Protein AF-0000000079405213 (afdb_homodimer)

Radius of gyration: 40.31 Å; Cα contacts (8 Å, |Δi|>4): 589; chains: 2; bounding box: 67×183×114 Å

Organism: Sphenodon punctatus (NCBI:txid8508)

Foldseek 3Di:
DLQDPDQVVNLVCLVCCVPCVVVDALVCCAPPNLVSLLVLLVDPDVSSNQSSLVSCLSSLLSYDQCSNQPVVLVSLVCQLQPPPDPVSVQSSLLSCLNSLLQHALVSNVVRQLVSLLSQLPDPRLSSVLSSLVSCQSNVLQDALCCLVPRVLVSLVVQCPPPDVSSNVSSVVSNVVSVVVNVVCVVPVVCRCVSNVNNRDGHDNSPPCPPCVVCVVVVVVVVVVVVVPPPPPPPPPDPPPPPPVDDDDDDDDDD/DLQDPDQVVNLVCLVCCVPCVVVDALVCCAPPNLVSLLVLLVDPDVSSNQSSLVSCLSSLLSYDQCSNQPVVLVSLVCQLQPPPDPVSVQSSLLSCLNSLLQHALVSNVVRQLVSLLSQLVDPRLSSVLSSLVSCQSNVLQDALCCLVPRVLVSLVVQCPPPDVSSNVSSVVSNVVSVVVNVVCVVPVVCRCVSNVNNNDGHDNSPPCPPCVVVVVVVVVVVVVVVVPPPPPPPPPPPPPPCPVPPDDDDDDDD

Structure (mmCIF, N/CA/C/O backbone):
data_AF-0000000079405213-model_v1
#
loop_
_entity.id
_entity.type
_entity.pdbx_description
1 polymer 'N-terminal kinase-like protein'
#
loop_
_atom_site.group_PDB
_atom_site.id
_atom_site.type_symbol
_atom_site.label_atom_id
_atom_site.label_alt_id
_atom_site.label_comp_id
_atom_site.label_asym_id
_atom_site.label_entity_id
_atom_site.label_seq_id
_atom_site.pdbx_PDB_ins_code
_atom_site.Cartn_x
_atom_site.Cartn_y
_atom_site.Cartn_z
_atom_site.occupancy
_atom_site.B_iso_or_equiv
_atom_site.auth_seq_id
_atom_site.auth_comp_id
_atom_site.auth_asym_id
_atom_site.auth_atom_id
_atom_site.pdbx_PDB_model_num
ATOM 1 N N . MET A 1 1 ? 2.9 46.25 14.711 1 73 1 MET A N 1
ATOM 2 C CA . MET A 1 1 ? 4.23 45.719 15 1 73 1 MET A CA 1
ATOM 3 C C . MET A 1 1 ? 4.613 44.656 13.992 1 73 1 MET A C 1
ATOM 5 O O . MET A 1 1 ? 5.723 44.656 13.453 1 73 1 MET A O 1
ATOM 9 N N . PHE A 1 2 ? 3.727 44 13.523 1 81.38 2 PHE A N 1
ATOM 10 C CA . PHE A 1 2 ? 4.047 42.906 12.602 1 81.38 2 PHE A CA 1
ATOM 11 C C . PHE A 1 2 ? 4.176 43.438 11.18 1 81.38 2 PHE A C 1
ATOM 13 O O . PHE A 1 2 ? 4.609 42.719 10.281 1 81.38 2 PHE A O 1
ATOM 20 N N . SER A 1 3 ? 3.9 44.75 11.047 1 81.06 3 SER A N 1
ATOM 21 C CA . SER A 1 3 ? 4.051 45.406 9.75 1 81.06 3 SER A CA 1
ATOM 22 C C . SER A 1 3 ? 5.492 45.875 9.523 1 81.06 3 SER A C 1
ATOM 24 O O . SER A 1 3 ? 5.828 46.375 8.453 1 81.06 3 SER A O 1
ATOM 26 N N . SER A 1 4 ? 6.23 45.688 10.578 1 83.56 4 SER A N 1
ATOM 27 C CA . SER A 1 4 ? 7.617 46.125 10.484 1 83.56 4 SER A CA 1
ATOM 28 C C . SER A 1 4 ? 8.344 45.406 9.352 1 83.56 4 SER A C 1
ATOM 30 O O . SER A 1 4 ? 8.156 44.219 9.141 1 83.56 4 SER A O 1
ATOM 32 N N . THR A 1 5 ? 9.164 46.094 8.656 1 83.5 5 THR A N 1
ATOM 33 C CA . THR A 1 5 ? 9.969 45.531 7.586 1 83.5 5 THR A CA 1
ATOM 34 C C . THR A 1 5 ? 11.344 45.125 8.102 1 83.5 5 THR A C 1
ATOM 36 O O . THR A 1 5 ? 12.141 44.531 7.367 1 83.5 5 THR A O 1
ATOM 39 N N . ASP A 1 6 ? 11.555 45.469 9.281 1 90.56 6 ASP A N 1
ATOM 40 C CA . ASP A 1 6 ? 12.797 45.031 9.922 1 90.56 6 ASP A CA 1
ATOM 41 C C . ASP A 1 6 ? 12.766 43.562 10.266 1 90.56 6 ASP A C 1
ATOM 43 O O . ASP A 1 6 ? 12.031 43.125 11.172 1 90.56 6 ASP A O 1
ATOM 47 N N . ARG A 1 7 ? 13.68 42.875 9.648 1 91.19 7 ARG A N 1
ATOM 48 C CA . ARG A 1 7 ? 13.68 41.406 9.773 1 91.19 7 ARG A CA 1
ATOM 49 C C . ARG A 1 7 ? 13.984 41 11.203 1 91.19 7 ARG A C 1
ATOM 51 O O . ARG A 1 7 ? 13.375 40.062 11.719 1 91.19 7 ARG A O 1
ATOM 58 N N . ALA A 1 8 ? 14.945 41.656 11.766 1 93.06 8 ALA A N 1
ATOM 59 C CA . ALA A 1 8 ? 15.305 41.281 13.133 1 93.06 8 ALA A CA 1
ATOM 60 C C . ALA A 1 8 ? 14.125 41.469 14.078 1 93.06 8 ALA A C 1
ATOM 62 O O . ALA A 1 8 ? 13.867 40.625 14.93 1 93.06 8 ALA A O 1
ATOM 63 N N . MET A 1 9 ? 13.461 42.469 13.914 1 91.25 9 MET A N 1
ATOM 64 C CA . MET A 1 9 ? 12.273 42.75 14.727 1 91.25 9 MET A CA 1
ATOM 65 C C . MET A 1 9 ? 11.172 41.75 14.438 1 91.25 9 MET A C 1
ATOM 67 O O . MET A 1 9 ? 10.523 41.25 15.359 1 91.25 9 MET A O 1
ATOM 71 N N . ARG A 1 10 ? 10.961 41.438 13.258 1 91.56 10 ARG A N 1
ATOM 72 C CA . ARG A 1 10 ? 9.93 40.469 12.875 1 91.56 10 ARG A CA 1
ATOM 73 C C . ARG A 1 10 ? 10.211 39.125 13.484 1 91.56 10 ARG A C 1
ATOM 75 O O . ARG A 1 10 ? 9.312 38.5 14.055 1 91.56 10 ARG A O 1
ATOM 82 N N . ILE A 1 11 ? 11.445 38.719 13.414 1 93 11 ILE A N 1
ATOM 83 C CA . ILE A 1 11 ? 11.82 37.406 13.969 1 93 11 ILE A CA 1
ATOM 84 C C . ILE A 1 11 ? 11.57 37.406 15.477 1 93 11 ILE A C 1
ATOM 86 O O . ILE A 1 11 ? 11.031 36.438 16.016 1 93 11 ILE A O 1
ATOM 90 N N . ARG A 1 12 ? 11.969 38.469 16.062 1 93.38 12 ARG A N 1
ATOM 91 C CA . ARG A 1 12 ? 11.789 38.562 17.516 1 93.38 12 ARG A CA 1
ATOM 92 C C . ARG A 1 12 ? 10.312 38.531 17.875 1 93.38 12 ARG A C 1
ATOM 94 O O . ARG A 1 12 ? 9.922 37.875 18.844 1 93.38 12 ARG A O 1
ATOM 101 N N . LEU A 1 13 ? 9.523 39.281 17.188 1 92.94 13 LEU A N 1
ATOM 102 C CA . LEU A 1 13 ? 8.086 39.281 17.422 1 92.94 13 LEU A CA 1
ATOM 103 C C . LEU A 1 13 ? 7.484 37.906 17.25 1 92.94 13 LEU A C 1
ATOM 105 O O . LEU A 1 13 ? 6.688 37.438 18.078 1 92.94 13 LEU A O 1
ATOM 109 N N . LEU A 1 14 ? 7.887 37.25 16.25 1 93.94 14 LEU A N 1
ATOM 110 C CA . LEU A 1 14 ? 7.402 35.906 15.969 1 93.94 14 LEU A CA 1
ATOM 111 C C . LEU A 1 14 ? 7.832 34.938 17.062 1 93.94 14 LEU A C 1
ATOM 113 O O . LEU A 1 14 ? 7.039 34.094 17.5 1 93.94 14 LEU A O 1
ATOM 117 N N . GLN A 1 15 ? 9.031 35.031 17.5 1 93.81 15 GLN A N 1
ATOM 118 C CA . GLN A 1 15 ? 9.562 34.156 18.547 1 93.81 15 GLN A CA 1
ATOM 119 C C . GLN A 1 15 ? 8.859 34.406 19.875 1 93.81 15 GLN A C 1
ATOM 121 O O . GLN A 1 15 ? 8.75 33.5 20.703 1 93.81 15 GLN A O 1
ATOM 126 N N . GLN A 1 16 ? 8.352 35.594 20.062 1 93.19 16 GLN A N 1
ATOM 127 C CA . GLN A 1 16 ? 7.727 35.969 21.328 1 93.19 16 GLN A CA 1
ATOM 128 C C . GLN A 1 16 ? 6.207 35.812 21.25 1 93.19 16 GLN A C 1
ATOM 130 O O . GLN A 1 16 ? 5.504 36.094 22.219 1 93.19 16 GLN A O 1
ATOM 135 N N . MET A 1 17 ? 5.797 35.375 20.219 1 93.44 17 MET A N 1
ATOM 136 C CA . MET A 1 17 ? 4.363 35.312 19.969 1 93.44 17 MET A CA 1
ATOM 137 C C . MET A 1 17 ? 3.652 34.5 21.047 1 93.44 17 MET A C 1
ATOM 139 O O . MET A 1 17 ? 2.539 34.844 21.453 1 93.44 17 MET A O 1
ATOM 143 N N . GLU A 1 18 ? 4.277 33.406 21.5 1 93.56 18 GLU A N 1
ATOM 144 C CA . GLU A 1 18 ? 3.666 32.531 22.484 1 93.56 18 GLU A CA 1
ATOM 145 C C . GLU A 1 18 ? 3.271 33.312 23.75 1 93.56 18 GLU A C 1
ATOM 147 O O . GLU A 1 18 ? 2.336 32.938 24.453 1 93.56 18 GLU A O 1
ATOM 152 N N . HIS A 1 19 ? 3.883 34.469 23.984 1 93.69 19 HIS A N 1
ATOM 153 C CA . HIS A 1 19 ? 3.689 35.219 25.219 1 93.69 19 HIS A CA 1
ATOM 154 C C . HIS A 1 19 ? 2.527 36.188 25.094 1 93.69 19 HIS A C 1
ATOM 156 O O . HIS A 1 19 ? 1.989 36.656 26.094 1 93.69 19 HIS A O 1
ATOM 162 N N . PHE A 1 20 ? 2.193 36.531 23.938 1 91.88 20 PHE A N 1
ATOM 163 C CA . PHE A 1 20 ? 1.179 37.594 23.875 1 91.88 20 PHE A CA 1
ATOM 164 C C . PHE A 1 20 ? -0.02 37.125 23.062 1 91.88 20 PHE A C 1
ATOM 166 O O . PHE A 1 20 ? -1.07 37.781 23.062 1 91.88 20 PHE A O 1
ATOM 173 N N . ILE A 1 21 ? 0.046 36.031 22.344 1 94 21 ILE A N 1
ATOM 174 C CA . ILE A 1 21 ? -1.006 35.562 21.438 1 94 21 ILE A CA 1
ATOM 175 C C . ILE A 1 21 ? -2.307 35.375 22.219 1 94 21 ILE A C 1
ATOM 177 O O . ILE A 1 21 ? -3.393 35.656 21.703 1 94 21 ILE A O 1
ATOM 181 N N . GLN A 1 22 ? -2.199 34.906 23.453 1 92.88 22 GLN A N 1
ATOM 182 C CA . GLN A 1 22 ? -3.375 34.594 24.266 1 92.88 22 GLN A CA 1
ATOM 183 C C . GLN A 1 22 ? -4.191 35.844 24.531 1 92.88 22 GLN A C 1
ATOM 185 O O . GLN A 1 22 ? -5.387 35.781 24.828 1 92.88 22 GLN A O 1
ATOM 190 N N . TYR A 1 23 ? -3.549 36.969 24.422 1 94.06 23 TYR A N 1
ATOM 191 C CA . TYR A 1 23 ? -4.219 38.219 24.734 1 94.06 23 TYR A CA 1
ATOM 192 C C . TYR A 1 23 ? -4.828 38.844 23.484 1 94.06 23 TYR A C 1
ATOM 194 O O . TYR A 1 23 ? -5.523 39.875 23.562 1 94.06 23 TYR A O 1
ATOM 202 N N . LEU A 1 24 ? -4.523 38.375 22.406 1 93.81 24 LEU A N 1
ATOM 203 C CA . LEU A 1 24 ? -5.047 38.875 21.141 1 93.81 24 LEU A CA 1
ATOM 204 C C . LEU A 1 24 ? -6.367 38.188 20.797 1 93.81 24 LEU A C 1
ATOM 206 O O . LEU A 1 24 ? -6.512 37 20.953 1 93.81 24 LEU A O 1
ATOM 210 N N . ASN A 1 25 ? -7.344 39.031 20.422 1 94.31 25 ASN A N 1
ATOM 211 C CA . ASN A 1 25 ? -8.617 38.469 20 1 94.31 25 ASN A CA 1
ATOM 212 C C . ASN A 1 25 ? -8.602 38.094 18.531 1 94.31 25 ASN A C 1
ATOM 214 O O . ASN A 1 25 ? -7.723 38.531 17.781 1 94.31 25 ASN A O 1
ATOM 218 N N . GLU A 1 26 ? -9.523 37.281 18.047 1 95.81 26 GLU A N 1
ATOM 219 C CA . GLU A 1 26 ? -9.57 36.688 16.703 1 95.81 26 GLU A CA 1
ATOM 220 C C . GLU A 1 26 ? -9.648 37.781 15.641 1 95.81 26 GLU A C 1
ATOM 222 O O . GLU A 1 26 ? -8.914 37.75 14.648 1 95.81 26 GLU A O 1
ATOM 227 N N . PRO A 1 27 ? -10.508 38.781 15.805 1 96.88 27 PRO A N 1
ATOM 228 C CA . PRO A 1 27 ? -10.562 39.812 14.766 1 96.88 27 PRO A CA 1
ATOM 229 C C . PRO A 1 27 ? -9.227 40.531 14.57 1 96.88 27 PRO A C 1
ATOM 231 O O . PRO A 1 27 ? -8.82 40.781 13.43 1 96.88 27 PRO A O 1
ATOM 234 N N . THR A 1 28 ? -8.625 40.844 15.641 1 96.12 28 THR A N 1
ATOM 235 C CA . THR A 1 28 ? -7.324 41.5 15.57 1 96.12 28 THR A CA 1
ATOM 236 C C . THR A 1 28 ? -6.312 40.594 14.859 1 96.12 28 THR A C 1
ATOM 238 O O . THR A 1 28 ? -5.578 41.062 13.984 1 96.12 28 THR A O 1
ATOM 241 N N . VAL A 1 29 ? -6.301 39.344 15.211 1 97.12 29 VAL A N 1
ATOM 242 C CA . VAL A 1 29 ? -5.371 38.375 14.625 1 97.12 29 VAL A CA 1
ATOM 243 C C . VAL A 1 29 ? -5.629 38.25 13.125 1 97.12 29 VAL A C 1
ATOM 245 O O . VAL A 1 29 ? -4.691 38.312 12.32 1 97.12 29 VAL A O 1
ATOM 248 N N . ASN A 1 30 ? -6.832 38.219 12.711 1 97.75 30 ASN A N 1
ATOM 249 C CA . ASN A 1 30 ? -7.199 37.938 11.328 1 97.75 30 ASN A CA 1
ATOM 250 C C . ASN A 1 30 ? -7.066 39.156 10.445 1 97.75 30 ASN A C 1
ATOM 252 O O . ASN A 1 30 ? -6.75 39.062 9.258 1 97.75 30 ASN A O 1
ATOM 256 N N . THR A 1 31 ? -7.211 40.344 10.984 1 96.5 31 THR A N 1
ATOM 257 C CA . THR A 1 31 ? -7.273 41.562 10.148 1 96.5 31 THR A CA 1
ATOM 258 C C . THR A 1 31 ? -5.992 42.375 10.281 1 96.5 31 THR A C 1
ATOM 260 O O . THR A 1 31 ? -5.586 43.062 9.336 1 96.5 31 THR A O 1
ATOM 263 N N . GLN A 1 32 ? -5.34 42.25 11.43 1 93.88 32 GLN A N 1
ATOM 264 C CA . GLN A 1 32 ? -4.246 43.188 11.68 1 93.88 32 GLN A CA 1
ATOM 265 C C . GLN A 1 32 ? -2.914 42.438 11.82 1 93.88 32 GLN A C 1
ATOM 267 O O . GLN A 1 32 ? -1.849 43.031 11.648 1 93.88 32 GLN A O 1
ATOM 272 N N . ILE A 1 33 ? -2.975 41.219 12.055 1 95.5 33 ILE A N 1
ATOM 273 C CA . ILE A 1 33 ? -1.737 40.5 12.336 1 95.5 33 ILE A CA 1
ATOM 274 C C . ILE A 1 33 ? -1.422 39.562 11.195 1 95.5 33 ILE A C 1
ATOM 276 O O . ILE A 1 33 ? -0.388 39.688 10.539 1 95.5 33 ILE A O 1
ATOM 280 N N . PHE A 1 34 ? -2.332 38.688 10.875 1 97.12 34 PHE A N 1
ATOM 281 C CA . PHE A 1 34 ? -2.123 37.594 9.922 1 97.12 34 PHE A CA 1
ATOM 282 C C . PHE A 1 34 ? -1.691 38.156 8.562 1 97.12 34 PHE A C 1
ATOM 284 O O . PHE A 1 34 ? -0.73 37.656 7.969 1 97.12 34 PHE A O 1
ATOM 291 N N . PRO A 1 35 ? -2.283 39.188 8.031 1 95.94 35 PRO A N 1
ATOM 292 C CA . PRO A 1 35 ? -1.905 39.688 6.707 1 95.94 35 PRO A CA 1
ATOM 293 C C . PRO A 1 35 ? -0.444 40.125 6.641 1 95.94 35 PRO A C 1
ATOM 295 O O . PRO A 1 35 ? 0.161 40.125 5.566 1 95.94 35 PRO A O 1
ATOM 298 N N . HIS A 1 36 ? 0.081 40.5 7.754 1 94.75 36 HIS A N 1
ATOM 299 C CA . HIS A 1 36 ? 1.479 40.906 7.793 1 94.75 36 HIS A CA 1
ATOM 300 C C . HIS A 1 36 ? 2.4 39.719 8.031 1 94.75 36 HIS A C 1
ATOM 302 O O . HIS A 1 36 ? 3.486 39.625 7.453 1 94.75 36 HIS A O 1
ATOM 308 N N . VAL A 1 37 ? 1.981 38.844 8.875 1 95.62 37 VAL A N 1
ATOM 309 C CA . VAL A 1 37 ? 2.789 37.688 9.227 1 95.62 37 VAL A CA 1
ATOM 310 C C . VAL A 1 37 ? 3.008 36.812 7.984 1 95.62 37 VAL A C 1
ATOM 312 O O . VAL A 1 37 ? 4.102 36.281 7.773 1 95.62 37 VAL A O 1
ATOM 315 N N . VAL A 1 38 ? 2.037 36.688 7.09 1 95.75 38 VAL A N 1
ATOM 316 C CA . VAL A 1 38 ? 2.082 35.781 5.965 1 95.75 38 VAL A CA 1
ATOM 317 C C . VAL A 1 38 ? 3.131 36.219 4.957 1 95.75 38 VAL A C 1
ATOM 319 O O . VAL A 1 38 ? 3.637 35.438 4.168 1 95.75 38 VAL A O 1
ATOM 322 N N . HIS A 1 39 ? 3.494 37.438 5.016 1 94.75 39 HIS A N 1
ATOM 323 C CA . HIS A 1 39 ? 4.562 37.906 4.145 1 94.75 39 HIS A CA 1
ATOM 324 C C . HIS A 1 39 ? 5.879 37.219 4.453 1 94.75 39 HIS A C 1
ATOM 326 O O . HIS A 1 39 ? 6.754 37.094 3.59 1 94.75 39 HIS A O 1
ATOM 332 N N . GLY A 1 40 ? 5.961 36.812 5.691 1 96.31 40 GLY A N 1
ATOM 333 C CA . GLY A 1 40 ? 7.16 36.094 6.094 1 96.31 40 GLY A CA 1
ATOM 334 C C . GLY A 1 40 ? 7.387 34.812 5.312 1 96.31 40 GLY A C 1
ATOM 335 O O . GLY A 1 40 ? 8.523 34.344 5.176 1 96.31 40 GLY A O 1
ATOM 336 N 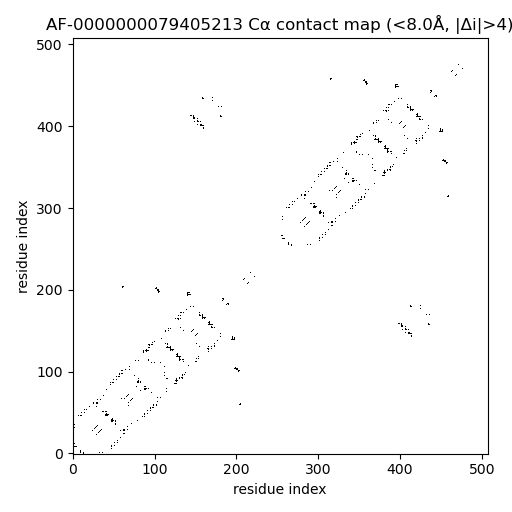N . PHE A 1 41 ? 6.375 34.219 4.723 1 97.69 41 PHE A N 1
ATOM 337 C CA . PHE A 1 41 ? 6.496 32.969 3.943 1 97.69 41 PHE A CA 1
ATOM 338 C C . PHE A 1 41 ? 7.312 33.219 2.678 1 97.69 41 PHE A C 1
ATOM 340 O O . PHE A 1 41 ? 7.941 32.312 2.152 1 97.69 41 PHE A O 1
ATOM 347 N N . LEU A 1 42 ? 7.293 34.438 2.219 1 95.75 42 LEU A N 1
ATOM 348 C CA . LEU A 1 42 ? 7.891 34.75 0.929 1 95.75 42 LEU A CA 1
ATOM 349 C C . LEU A 1 42 ? 9.227 35.469 1.113 1 95.75 42 LEU A C 1
ATOM 351 O O . LEU A 1 42 ? 9.867 35.844 0.135 1 95.75 42 LEU A O 1
ATOM 355 N N . ASP A 1 43 ? 9.633 35.625 2.336 1 95.88 43 ASP A N 1
ATOM 356 C CA . ASP A 1 43 ? 10.891 36.344 2.586 1 95.88 43 ASP A CA 1
ATOM 357 C C . ASP A 1 43 ? 12.07 35.562 2 1 95.88 43 ASP A C 1
ATOM 359 O O . ASP A 1 43 ? 12.078 34.344 2 1 95.88 43 ASP A O 1
ATOM 363 N N . THR A 1 44 ? 13.039 36.281 1.576 1 96.31 44 THR A N 1
ATOM 364 C CA . THR A 1 44 ? 14.234 35.656 1.016 1 96.31 44 THR A CA 1
ATOM 365 C C . THR A 1 44 ? 15.086 35.031 2.117 1 96.31 44 THR A C 1
ATOM 367 O O . THR A 1 44 ? 15.93 34.156 1.849 1 96.31 44 THR A O 1
ATOM 370 N N . ASN A 1 45 ? 14.883 35.469 3.303 1 95.94 45 ASN A N 1
ATOM 371 C CA . ASN A 1 45 ? 15.617 34.938 4.449 1 95.94 45 ASN A CA 1
ATOM 372 C C . ASN A 1 45 ? 14.969 33.688 4.984 1 95.94 45 ASN A C 1
ATOM 374 O O . ASN A 1 45 ? 13.836 33.688 5.473 1 95.94 45 ASN A O 1
ATOM 378 N N . PRO A 1 46 ? 15.68 32.562 5.008 1 97.38 46 PRO A N 1
ATOM 379 C CA . PRO A 1 46 ? 15.102 31.312 5.461 1 97.38 46 PRO A CA 1
ATOM 380 C C . PRO A 1 46 ? 14.695 31.344 6.934 1 97.38 46 PRO A C 1
ATOM 382 O O . PRO A 1 46 ? 13.734 30.672 7.328 1 97.38 46 PRO A O 1
ATOM 385 N N . ALA A 1 47 ? 15.375 32.094 7.676 1 96.5 47 ALA A N 1
ATOM 386 C CA . ALA A 1 47 ? 15.047 32.188 9.094 1 96.5 47 ALA A CA 1
ATOM 387 C C . ALA A 1 47 ? 13.656 32.781 9.305 1 96.5 47 ALA A C 1
ATOM 389 O O . ALA A 1 47 ? 12.922 32.344 10.203 1 96.5 47 ALA A O 1
ATOM 390 N N . ILE A 1 48 ? 13.375 33.75 8.562 1 96.25 48 ILE A N 1
ATOM 391 C CA . ILE A 1 48 ? 12.062 34.375 8.648 1 96.25 48 ILE A CA 1
ATOM 392 C C . ILE A 1 48 ? 10.992 33.375 8.195 1 96.25 48 ILE A C 1
ATOM 394 O O . ILE A 1 48 ? 9.945 33.25 8.836 1 96.25 48 ILE A O 1
ATOM 398 N N . ARG A 1 49 ? 11.227 32.688 7.09 1 97.62 49 ARG A N 1
ATOM 399 C CA . ARG A 1 49 ? 10.273 31.688 6.598 1 97.62 49 ARG A CA 1
ATOM 400 C C . ARG A 1 49 ? 10.039 30.594 7.637 1 97.62 49 ARG A C 1
ATOM 402 O O . ARG A 1 49 ? 8.898 30.234 7.914 1 97.62 49 ARG A O 1
ATOM 409 N N . GLU A 1 50 ? 11.094 30.109 8.25 1 97.44 50 GLU A N 1
ATOM 410 C CA . GLU A 1 50 ? 11 29.062 9.258 1 97.44 50 GLU A CA 1
ATOM 411 C C . GLU A 1 50 ? 10.195 29.531 10.469 1 97.44 50 GLU A C 1
ATOM 413 O O . GLU A 1 50 ? 9.305 28.812 10.938 1 97.44 50 GLU A O 1
ATOM 418 N N . GLN A 1 51 ? 10.555 30.75 10.93 1 96.62 51 GLN A N 1
ATOM 419 C CA . GLN A 1 51 ? 9.859 31.281 12.102 1 96.62 51 GLN A CA 1
ATOM 420 C C . GLN A 1 51 ? 8.391 31.547 11.797 1 96.62 51 GLN A C 1
ATOM 422 O O . GLN A 1 51 ? 7.531 31.375 12.664 1 96.62 51 GLN A O 1
ATOM 427 N N . THR A 1 52 ? 8.102 31.969 10.594 1 97.81 52 THR A N 1
ATOM 428 C CA . THR A 1 52 ? 6.723 32.188 10.172 1 97.81 52 THR A CA 1
ATOM 429 C C . THR A 1 52 ? 5.922 30.891 10.219 1 97.81 52 THR A C 1
ATOM 431 O O . THR A 1 52 ? 4.805 30.859 10.734 1 97.81 52 THR A O 1
ATOM 434 N N . VAL A 1 53 ? 6.52 29.812 9.812 1 98.5 53 VAL A N 1
ATOM 435 C CA . VAL A 1 53 ? 5.875 28.5 9.852 1 98.5 53 VAL A CA 1
ATOM 436 C C . VAL A 1 53 ? 5.582 28.109 11.297 1 98.5 53 VAL A C 1
ATOM 438 O O . VAL A 1 53 ? 4.461 27.719 11.633 1 98.5 53 VAL A O 1
ATOM 441 N N . LYS A 1 54 ? 6.508 28.219 12.094 1 97.56 54 LYS A N 1
ATOM 442 C CA . LYS A 1 54 ? 6.383 27.812 13.492 1 97.56 54 LYS A CA 1
ATOM 443 C C . LYS A 1 54 ? 5.293 28.609 14.203 1 97.56 54 LYS A C 1
ATOM 445 O O . LYS A 1 54 ? 4.59 28.078 15.062 1 97.56 54 LYS A O 1
ATOM 450 N N . SER A 1 55 ? 5.199 29.859 13.852 1 97.31 55 SER A N 1
ATOM 451 C CA . SER A 1 55 ? 4.23 30.734 14.508 1 97.31 55 SER A CA 1
ATOM 452 C C . SER A 1 55 ? 2.801 30.312 14.188 1 97.31 55 SER A C 1
ATOM 454 O O . SER A 1 55 ? 1.866 30.672 14.898 1 97.31 55 SER A O 1
ATOM 456 N N . MET A 1 56 ? 2.645 29.578 13.141 1 97.88 56 MET A N 1
ATOM 457 C CA . MET A 1 56 ? 1.307 29.156 12.734 1 97.88 56 MET A CA 1
ATOM 458 C C . MET A 1 56 ? 0.713 28.188 13.766 1 97.88 56 MET A C 1
ATOM 460 O O . MET A 1 56 ? -0.508 28.094 13.891 1 97.88 56 MET A O 1
ATOM 464 N N . LEU A 1 57 ? 1.594 27.469 14.453 1 97.5 57 LEU A N 1
ATOM 465 C CA . LEU A 1 57 ? 1.112 26.578 15.508 1 97.5 57 LEU A CA 1
ATOM 466 C C . LEU A 1 57 ? 0.313 27.359 16.547 1 97.5 57 LEU A C 1
ATOM 468 O O . LEU A 1 57 ? -0.657 26.828 17.109 1 97.5 57 LEU A O 1
ATOM 472 N N . LEU A 1 58 ? 0.664 28.578 16.766 1 96.38 58 LEU A N 1
ATOM 473 C CA . LEU A 1 58 ? 0.028 29.422 17.766 1 96.38 58 LEU A CA 1
ATOM 474 C C . LEU A 1 58 ? -1.132 30.203 17.156 1 96.38 58 LEU A C 1
ATOM 476 O O . LEU A 1 58 ? -2.117 30.5 17.844 1 96.38 58 LEU A O 1
ATOM 480 N N . LEU A 1 59 ? -1.066 30.547 15.906 1 97.25 59 LEU A N 1
ATOM 481 C CA . LEU A 1 59 ? -2.045 31.406 15.266 1 97.25 59 LEU A CA 1
ATOM 482 C C . LEU A 1 59 ? -3.238 30.609 14.758 1 97.25 59 LEU A C 1
ATOM 484 O O . LEU A 1 59 ? -4.359 31.109 14.711 1 97.25 59 LEU A O 1
ATOM 488 N N . ALA A 1 60 ? -3.043 29.359 14.453 1 97.69 60 ALA A N 1
ATOM 489 C CA . ALA A 1 60 ? -4.02 28.547 13.75 1 97.69 60 ALA A CA 1
ATOM 490 C C . ALA A 1 60 ? -5.355 28.516 14.484 1 97.69 60 ALA A C 1
ATOM 492 O O . ALA A 1 60 ? -6.406 28.75 13.891 1 97.69 60 ALA A O 1
ATOM 493 N N . PRO A 1 61 ? -5.328 28.359 15.797 1 96.5 61 PRO A N 1
ATOM 494 C CA . PRO A 1 61 ? -6.602 28.281 16.516 1 96.5 61 PRO A CA 1
ATOM 495 C C . PRO A 1 61 ? -7.406 29.578 16.438 1 96.5 61 PRO A C 1
ATOM 497 O O . PRO A 1 61 ? -8.602 29.578 16.734 1 96.5 61 PRO A O 1
ATOM 500 N N . LYS A 1 62 ? -6.777 30.688 16.078 1 96.81 62 LYS A N 1
ATOM 501 C CA . LYS A 1 62 ? -7.441 31.984 16.094 1 96.81 62 LYS A CA 1
ATOM 502 C C . LYS A 1 62 ? -7.77 32.469 14.68 1 96.81 62 LYS A C 1
ATOM 504 O O . LYS A 1 62 ? -8.391 33.5 14.5 1 96.81 62 LYS A O 1
ATOM 509 N N . LEU A 1 63 ? -7.395 31.766 13.68 1 97.81 63 LEU A N 1
ATOM 510 C CA . LEU A 1 63 ? -7.609 32.156 12.289 1 97.81 63 LEU A CA 1
ATOM 511 C C . LEU A 1 63 ? -9.023 31.828 11.836 1 97.81 63 LEU A C 1
ATOM 513 O O . LEU A 1 63 ? -9.594 30.812 12.258 1 97.81 63 LEU A O 1
ATOM 517 N N . ASN A 1 64 ? -9.555 32.688 11.07 1 97.25 64 ASN A N 1
ATOM 518 C CA . ASN A 1 64 ? -10.867 32.438 10.508 1 97.25 64 ASN A CA 1
ATOM 519 C C . ASN A 1 64 ? -10.789 31.438 9.344 1 97.25 64 ASN A C 1
ATOM 521 O O . ASN A 1 64 ? -9.703 31.031 8.945 1 97.25 64 ASN A O 1
ATOM 525 N N . GLU A 1 65 ? -11.898 31.094 8.82 1 97 65 GLU A N 1
ATOM 526 C CA . GLU A 1 65 ? -12.031 30.062 7.789 1 97 65 GLU A CA 1
ATOM 527 C C . GLU A 1 65 ? -11.18 30.406 6.562 1 97 65 GLU A C 1
ATOM 529 O O . GLU A 1 65 ? -10.43 29.562 6.066 1 97 65 GLU A O 1
ATOM 534 N N . ASN A 1 66 ? -11.281 31.547 6.125 1 97.81 66 ASN A N 1
ATOM 535 C CA . ASN A 1 66 ? -10.562 31.953 4.918 1 97.81 66 ASN A CA 1
ATOM 536 C C . ASN A 1 66 ? -9.055 31.953 5.141 1 97.81 66 ASN A C 1
ATOM 538 O O . ASN A 1 66 ? -8.305 31.422 4.332 1 97.81 66 ASN A O 1
ATOM 542 N N . ASN A 1 67 ? -8.648 32.594 6.207 1 98.5 67 ASN A N 1
ATOM 543 C CA . ASN A 1 67 ? -7.219 32.688 6.492 1 98.5 67 ASN A CA 1
ATOM 544 C C . ASN A 1 67 ? -6.594 31.328 6.734 1 98.5 67 ASN A C 1
ATOM 546 O O . ASN A 1 67 ? -5.492 31.047 6.254 1 98.5 67 ASN A O 1
ATOM 550 N N . LEU A 1 68 ? -7.312 30.469 7.438 1 98.5 68 LEU A N 1
ATOM 551 C CA . LEU A 1 68 ? -6.785 29.156 7.812 1 98.5 68 LEU A CA 1
ATOM 552 C C . LEU A 1 68 ? -6.887 28.188 6.648 1 98.5 68 LEU A C 1
ATOM 554 O O . LEU A 1 68 ? -5.891 27.562 6.262 1 98.5 68 LEU A O 1
ATOM 558 N N . ASN A 1 69 ? -8.008 28.125 6.012 1 98.38 69 ASN A N 1
ATOM 559 C CA . ASN A 1 69 ? -8.297 27.031 5.094 1 98.38 69 ASN A CA 1
ATOM 560 C C . ASN A 1 69 ? -7.969 27.406 3.65 1 98.38 69 ASN A C 1
ATOM 562 O O . ASN A 1 69 ? -7.949 26.547 2.771 1 98.38 69 ASN A O 1
ATOM 566 N N . VAL A 1 70 ? -7.699 28.641 3.402 1 98.25 70 VAL A N 1
ATOM 567 C CA . VAL A 1 70 ? -7.418 29.047 2.029 1 98.25 70 VAL A CA 1
ATOM 568 C C . VAL A 1 70 ? -6.039 29.703 1.957 1 98.25 70 VAL A C 1
ATOM 570 O O . VAL A 1 70 ? -5.098 29.125 1.408 1 98.25 70 VAL A O 1
ATOM 573 N N . GLU A 1 71 ? -5.91 30.781 2.602 1 98.31 71 GLU A N 1
ATOM 574 C CA . GLU A 1 71 ? -4.691 31.578 2.471 1 98.31 71 GLU A CA 1
ATOM 575 C C . GLU A 1 71 ? -3.48 30.812 3.012 1 98.31 71 GLU A C 1
ATOM 577 O O . GLU A 1 71 ? -2.465 30.688 2.328 1 98.31 71 GLU A O 1
ATOM 582 N N . LEU A 1 72 ? -3.604 30.375 4.219 1 98.69 72 LEU A N 1
ATOM 583 C CA . LEU A 1 72 ? -2.498 29.641 4.832 1 98.69 72 LEU A CA 1
ATOM 584 C C . LEU A 1 72 ? -2.148 28.406 4.02 1 98.69 72 LEU A C 1
ATOM 586 O O . LEU A 1 72 ? -0.97 28.094 3.818 1 98.69 72 LEU A O 1
ATOM 590 N N . MET A 1 73 ? -3.131 27.672 3.535 1 98.62 73 MET A N 1
ATOM 591 C CA . MET A 1 73 ? -2.908 26.438 2.775 1 98.62 73 MET A CA 1
ATOM 592 C C . MET A 1 73 ? -2.139 26.734 1.49 1 98.62 73 MET A C 1
ATOM 594 O O . MET A 1 73 ? -1.302 25.922 1.071 1 98.62 73 MET A O 1
ATOM 598 N N . LYS A 1 74 ? -2.361 27.844 0.927 1 98.38 74 LYS A N 1
ATOM 599 C CA . LYS A 1 74 ? -1.621 28.234 -0.268 1 98.38 74 LYS A CA 1
ATOM 600 C C . LYS A 1 74 ? -0.135 28.406 0.036 1 98.38 74 LYS A C 1
ATOM 602 O O . LYS A 1 74 ? 0.715 27.922 -0.714 1 98.38 74 LYS A O 1
ATOM 607 N N . HIS A 1 75 ? 0.13 29.094 1.069 1 98.44 75 HIS A N 1
ATOM 608 C CA . HIS A 1 75 ? 1.518 29.328 1.461 1 98.44 75 HIS A CA 1
ATOM 609 C C . HIS A 1 75 ? 2.197 28.016 1.843 1 98.44 75 HIS A C 1
ATOM 611 O O . HIS A 1 75 ? 3.346 27.766 1.465 1 98.44 75 HIS A O 1
ATOM 617 N N . PHE A 1 76 ? 1.488 27.172 2.584 1 98.69 76 PHE A N 1
ATOM 618 C CA . PHE A 1 76 ? 2.039 25.875 2.982 1 98.69 76 PHE A CA 1
ATOM 619 C C . PHE A 1 76 ? 2.34 25.016 1.762 1 98.69 76 PHE A C 1
ATOM 621 O O . PHE A 1 76 ? 3.383 24.359 1.7 1 98.69 76 PHE A O 1
ATOM 628 N N . ALA A 1 77 ? 1.433 25 0.838 1 98.56 77 ALA A N 1
ATOM 629 C CA . ALA A 1 77 ? 1.65 24.234 -0.386 1 98.56 77 ALA A CA 1
ATOM 630 C C . ALA A 1 77 ? 2.916 24.703 -1.104 1 98.56 77 ALA A C 1
ATOM 632 O O . ALA A 1 77 ? 3.723 23.875 -1.542 1 98.56 77 ALA A O 1
ATOM 633 N N . ARG A 1 78 ? 3.066 25.938 -1.174 1 98.12 78 ARG A N 1
ATOM 634 C CA . ARG A 1 78 ? 4.242 26.516 -1.833 1 98.12 78 ARG A CA 1
ATOM 635 C C . ARG A 1 78 ? 5.52 26.141 -1.088 1 98.12 78 ARG A C 1
ATOM 637 O O . ARG A 1 78 ? 6.492 25.688 -1.699 1 98.12 78 ARG A O 1
ATOM 644 N N . LEU A 1 79 ? 5.57 26.328 0.189 1 98.5 79 LEU A N 1
ATOM 645 C CA . LEU A 1 79 ? 6.762 26.062 0.993 1 98.5 79 LEU A CA 1
ATOM 646 C C . LEU A 1 79 ? 7.133 24.594 0.933 1 98.5 79 LEU A C 1
ATOM 648 O O . LEU A 1 79 ? 8.297 24.25 0.733 1 98.5 79 LEU A O 1
ATOM 652 N N . GLN A 1 80 ? 6.156 23.766 1.104 1 98.31 80 GLN A N 1
ATOM 653 C CA . GLN A 1 80 ? 6.414 22.328 1.134 1 98.31 80 GLN A CA 1
ATOM 654 C C . GLN A 1 80 ? 6.938 21.844 -0.211 1 98.31 80 GLN A C 1
ATOM 656 O O . GLN A 1 80 ? 7.797 20.953 -0.26 1 98.31 80 GLN A O 1
ATOM 661 N N . ALA A 1 81 ? 6.504 22.375 -1.268 1 96.88 81 ALA A N 1
ATOM 662 C CA . ALA A 1 81 ? 6.816 21.891 -2.607 1 96.88 81 ALA A CA 1
ATOM 663 C C . ALA A 1 81 ? 8.086 22.547 -3.148 1 96.88 81 ALA A C 1
ATOM 665 O O . ALA A 1 81 ? 8.883 21.906 -3.836 1 96.88 81 ALA A O 1
ATOM 666 N N . LYS A 1 82 ? 8.266 23.859 -2.768 1 96.44 82 LYS A N 1
ATOM 667 C CA . LYS A 1 82 ? 9.203 24.625 -3.598 1 96.44 82 LYS A CA 1
ATOM 668 C C . LYS A 1 82 ? 10.32 25.219 -2.754 1 96.44 82 LYS A C 1
ATOM 670 O O . LYS A 1 82 ? 11.32 25.719 -3.293 1 96.44 82 LYS A O 1
ATOM 675 N N . ASP A 1 83 ? 10.141 25.219 -1.479 1 98.5 83 ASP A N 1
ATOM 676 C CA . ASP A 1 83 ? 11.188 25.859 -0.691 1 98.5 83 ASP A CA 1
ATOM 677 C C . ASP A 1 83 ? 12.531 25.172 -0.897 1 98.5 83 ASP A C 1
ATOM 679 O O . ASP A 1 83 ? 12.609 23.938 -0.949 1 98.5 83 ASP A O 1
ATOM 683 N N . ASP A 1 84 ? 13.547 25.922 -0.941 1 97.88 84 ASP A N 1
ATOM 684 C CA . ASP A 1 84 ? 14.867 25.375 -1.251 1 97.88 84 ASP A CA 1
ATOM 685 C C . ASP A 1 84 ? 15.5 24.734 -0.015 1 97.88 84 ASP A C 1
ATOM 687 O O . ASP A 1 84 ? 16.484 24 -0.125 1 97.88 84 ASP A O 1
ATOM 691 N N . GLN A 1 85 ? 14.977 25.078 1.149 1 98.38 85 GLN A N 1
ATOM 692 C CA . GLN A 1 85 ? 15.523 24.547 2.393 1 98.38 85 GLN A CA 1
ATOM 693 C C . GLN A 1 85 ? 14.734 23.328 2.855 1 98.38 85 GLN A C 1
ATOM 695 O O . GLN A 1 85 ? 13.539 23.422 3.135 1 98.38 85 GLN A O 1
ATOM 700 N N . GLY A 1 86 ? 15.398 22.172 3.016 1 98.44 86 GLY A N 1
ATOM 701 C CA . GLY A 1 86 ? 14.797 20.938 3.506 1 98.44 86 GLY A CA 1
ATOM 702 C C . GLY A 1 86 ? 14.117 21.109 4.852 1 98.44 86 GLY A C 1
ATOM 703 O O . GLY A 1 86 ? 12.953 20.734 5.016 1 98.44 86 GLY A O 1
ATOM 704 N N . PRO A 1 87 ? 14.758 21.688 5.762 1 98.56 87 PRO A N 1
ATOM 705 C CA . PRO A 1 87 ? 14.188 21.875 7.098 1 98.56 87 PRO A CA 1
ATOM 706 C C . PRO A 1 87 ? 12.891 22.688 7.078 1 98.56 87 PRO A C 1
ATOM 708 O O . PRO A 1 87 ? 11.969 22.406 7.852 1 98.56 87 PRO A O 1
ATOM 711 N N . ILE A 1 88 ? 12.797 23.641 6.254 1 98.75 88 ILE A N 1
ATOM 712 C CA . ILE A 1 88 ? 11.57 24.438 6.168 1 98.75 88 ILE A CA 1
ATOM 713 C C . ILE A 1 88 ? 10.445 23.578 5.586 1 98.75 88 ILE A C 1
ATOM 715 O O . ILE A 1 88 ? 9.312 23.625 6.066 1 98.75 88 ILE A O 1
ATOM 719 N N . ARG A 1 89 ? 10.75 22.797 4.527 1 98.81 89 ARG A N 1
ATOM 720 C CA . ARG A 1 89 ? 9.766 21.859 3.99 1 98.81 89 ARG A CA 1
ATOM 721 C C . ARG A 1 89 ? 9.305 20.875 5.062 1 98.81 89 ARG A C 1
ATOM 723 O O . ARG A 1 89 ? 8.109 20.609 5.199 1 98.81 89 ARG A O 1
ATOM 730 N N . CYS A 1 90 ? 10.234 20.422 5.871 1 98.81 90 CYS A N 1
ATOM 731 C CA . CYS A 1 90 ? 9.945 19.5 6.965 1 98.81 90 CYS A CA 1
ATOM 732 C C . CYS A 1 90 ? 9.047 20.156 8.008 1 98.81 90 CYS A C 1
ATOM 734 O O . CYS A 1 90 ? 8.023 19.594 8.391 1 98.81 90 CYS A O 1
ATOM 736 N N . ASN A 1 91 ? 9.445 21.312 8.375 1 98.69 91 ASN A N 1
ATOM 737 C CA . ASN A 1 91 ? 8.688 22.016 9.414 1 98.69 91 ASN A CA 1
ATOM 738 C C . ASN A 1 91 ? 7.281 22.359 8.938 1 98.69 91 ASN A C 1
ATOM 740 O O . ASN A 1 91 ? 6.336 22.375 9.727 1 98.69 91 ASN A O 1
ATOM 744 N N . THR A 1 92 ? 7.184 22.734 7.691 1 98.88 92 THR A N 1
ATOM 745 C CA . THR A 1 92 ? 5.875 23 7.105 1 98.88 92 THR A CA 1
ATOM 746 C C . THR A 1 92 ? 4.98 21.766 7.168 1 98.88 92 THR A C 1
ATOM 748 O O . THR A 1 92 ? 3.812 21.859 7.551 1 98.88 92 THR A O 1
ATOM 751 N N . THR A 1 93 ? 5.539 20.625 6.871 1 98.88 93 THR A N 1
ATOM 752 C CA . THR A 1 93 ? 4.816 19.359 6.91 1 98.88 93 THR A CA 1
ATOM 753 C C . THR A 1 93 ? 4.375 19.031 8.336 1 98.88 93 THR A C 1
ATOM 755 O O . THR A 1 93 ? 3.219 18.688 8.57 1 98.88 93 THR A O 1
ATOM 758 N N . VAL A 1 94 ? 5.297 19.172 9.234 1 98.81 94 VAL A N 1
ATOM 759 C CA . VAL A 1 94 ? 5.012 18.906 10.641 1 98.81 94 VAL A CA 1
ATOM 760 C C . VAL A 1 94 ? 3.9 19.828 11.125 1 98.81 94 VAL A C 1
ATOM 762 O O . VAL A 1 94 ? 2.953 19.391 11.781 1 98.81 94 VAL A O 1
ATOM 765 N N . CYS A 1 95 ? 4.035 21.094 10.789 1 98.81 95 CYS A N 1
ATOM 766 C CA . CYS A 1 95 ? 3.051 22.094 11.203 1 98.81 95 CYS A CA 1
ATOM 767 C C . CYS A 1 95 ? 1.67 21.75 10.656 1 98.81 95 CYS A C 1
ATOM 769 O O . CYS A 1 95 ? 0.669 21.859 11.367 1 98.81 95 CYS A O 1
ATOM 771 N N . LEU A 1 96 ? 1.626 21.344 9.453 1 98.81 96 LEU A N 1
ATOM 772 C CA . LEU A 1 96 ? 0.359 20.953 8.844 1 98.81 96 LEU A CA 1
ATOM 773 C C . LEU A 1 96 ? -0.316 19.844 9.648 1 98.81 96 LEU A C 1
ATOM 775 O O . LEU A 1 96 ? -1.52 19.922 9.906 1 98.81 96 LEU A O 1
ATOM 779 N N . GLY A 1 97 ? 0.435 18.875 10.016 1 98.69 97 GLY A N 1
ATOM 780 C CA . GLY A 1 97 ? -0.107 17.797 10.844 1 98.69 97 GLY A CA 1
ATOM 781 C C . GLY A 1 97 ? -0.664 18.297 12.164 1 98.69 97 GLY A C 1
ATOM 782 O O . GLY A 1 97 ? -1.711 17.828 12.617 1 98.69 97 GLY A O 1
ATOM 783 N N . LYS A 1 98 ? -0.017 19.234 12.742 1 98.5 98 LYS A N 1
ATOM 784 C CA . LYS A 1 98 ? -0.384 19.734 14.062 1 98.5 98 LYS A CA 1
ATOM 785 C C . LYS A 1 98 ? -1.638 20.594 13.992 1 9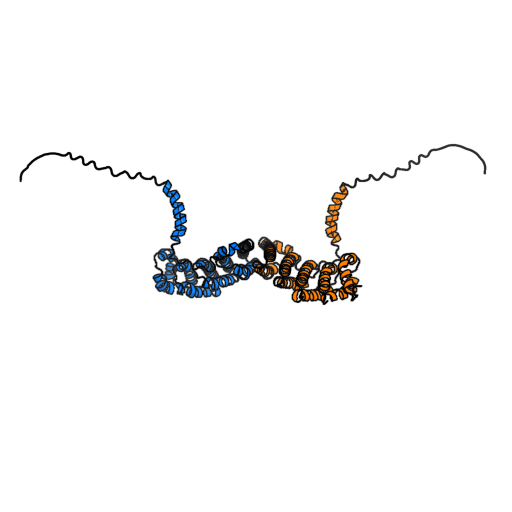8.5 98 LYS A C 1
ATOM 787 O O . LYS A 1 98 ? -2.434 20.625 14.938 1 98.5 98 LYS A O 1
ATOM 792 N N . ILE A 1 99 ? -1.826 21.25 12.961 1 98.25 99 ILE A N 1
ATOM 793 C CA . ILE A 1 99 ? -2.957 22.172 12.898 1 98.25 99 ILE A CA 1
ATOM 794 C C . ILE A 1 99 ? -4.148 21.484 12.234 1 98.25 99 ILE A C 1
ATOM 796 O O . ILE A 1 99 ? -5.191 22.109 12.031 1 98.25 99 ILE A O 1
ATOM 800 N N . GLY A 1 100 ? -4.016 20.219 11.875 1 98 100 GLY A N 1
ATOM 801 C CA . GLY A 1 100 ? -5.059 19.406 11.258 1 98 100 GLY A CA 1
ATOM 802 C C . GLY A 1 100 ? -6.41 19.562 11.93 1 98 100 GLY A C 1
ATOM 803 O O . GLY A 1 100 ? -7.418 19.797 11.258 1 98 100 GLY A O 1
ATOM 804 N N . PRO A 1 101 ? -6.441 19.484 13.203 1 97.56 101 PRO A N 1
ATOM 805 C CA . PRO A 1 101 ? -7.719 19.547 13.922 1 97.56 101 PRO A CA 1
ATOM 806 C C . PRO A 1 101 ? -8.461 20.859 13.711 1 97.56 101 PRO A C 1
ATOM 808 O O . PRO A 1 101 ? -9.68 20.922 13.859 1 97.56 101 PRO A O 1
ATOM 811 N N . TYR A 1 102 ? -7.773 21.953 13.336 1 97.62 102 TYR A N 1
ATOM 812 C CA . TYR A 1 102 ? -8.414 23.25 13.18 1 97.62 102 TYR A CA 1
ATOM 813 C C . TYR A 1 102 ? -8.945 23.422 11.758 1 97.62 102 TYR A C 1
ATOM 815 O O . TYR A 1 102 ? -9.734 24.328 11.492 1 97.62 102 TYR A O 1
ATOM 823 N N . LEU A 1 103 ? -8.492 22.609 10.828 1 98.06 103 LEU A N 1
ATOM 824 C CA . LEU A 1 103 ? -8.961 22.672 9.445 1 98.06 103 LEU A CA 1
ATOM 825 C C . LEU A 1 103 ? -10.383 22.141 9.328 1 98.06 103 LEU A C 1
ATOM 827 O O . LEU A 1 103 ? -10.789 21.266 10.102 1 98.06 103 LEU A O 1
ATOM 831 N N . ASN A 1 104 ? -11.109 22.719 8.508 1 97.12 104 ASN A N 1
ATOM 832 C CA . ASN A 1 104 ? -12.438 22.156 8.281 1 97.12 104 ASN A CA 1
ATOM 833 C C . ASN A 1 104 ? -12.359 20.844 7.508 1 97.12 104 ASN A C 1
ATOM 835 O O . ASN A 1 104 ? -11.305 20.5 6.969 1 97.12 104 ASN A O 1
ATOM 839 N N . ALA A 1 105 ? -13.43 20.141 7.445 1 96.94 105 ALA A N 1
ATOM 840 C CA . ALA A 1 105 ? -13.461 18.781 6.895 1 96.94 105 ALA A CA 1
ATOM 841 C C . ALA A 1 105 ? -13.094 18.781 5.414 1 96.94 105 ALA A C 1
ATOM 843 O O . ALA A 1 105 ? -12.367 17.906 4.945 1 96.94 105 ALA A O 1
ATOM 844 N N . SER A 1 106 ? -13.594 19.703 4.715 1 97.56 106 SER A N 1
ATOM 845 C CA . SER A 1 106 ? -13.336 19.797 3.281 1 97.56 106 SER A CA 1
ATOM 846 C C . SER A 1 106 ? -11.852 20.016 2.998 1 97.56 106 SER A C 1
ATOM 848 O O . SER A 1 106 ? -11.281 19.375 2.109 1 97.56 106 SER A O 1
ATOM 850 N N . THR A 1 107 ? -11.242 20.844 3.742 1 98.06 107 THR A N 1
ATOM 851 C CA . THR A 1 107 ? -9.82 21.125 3.576 1 98.06 107 THR A CA 1
ATOM 852 C C . THR A 1 107 ? -8.992 19.906 3.984 1 98.06 107 THR A C 1
ATOM 854 O O . THR A 1 107 ? -8.023 19.562 3.303 1 98.06 107 THR A O 1
ATOM 857 N N . ARG A 1 108 ? -9.32 19.328 5.082 1 98.44 108 ARG A N 1
ATOM 858 C CA . ARG A 1 108 ? -8.625 18.125 5.496 1 98.44 108 ARG A CA 1
ATOM 859 C C . ARG A 1 108 ? -8.625 17.078 4.383 1 98.44 108 ARG A C 1
ATOM 861 O O . ARG A 1 108 ? -7.57 16.531 4.039 1 98.44 108 ARG A O 1
ATOM 868 N N . LYS A 1 109 ? -9.766 16.859 3.828 1 96.88 109 LYS A N 1
ATOM 869 C CA . LYS A 1 109 ? -9.93 15.859 2.775 1 96.88 109 LYS A CA 1
ATOM 870 C C . LYS A 1 109 ? -9.094 16.219 1.546 1 96.88 109 LYS A C 1
ATOM 872 O O . LYS A 1 109 ? -8.492 15.344 0.923 1 96.88 109 LYS A O 1
ATOM 877 N N . ARG A 1 110 ? -9.023 17.422 1.298 1 97.5 110 ARG A N 1
ATOM 878 C CA . ARG A 1 110 ? -8.383 17.891 0.075 1 97.5 110 ARG A CA 1
ATOM 879 C C . ARG A 1 110 ? -6.867 17.969 0.242 1 97.5 110 ARG A C 1
ATOM 881 O O . ARG A 1 110 ? -6.117 17.75 -0.714 1 97.5 110 ARG A O 1
ATOM 888 N N . VAL A 1 111 ? -6.43 18.234 1.399 1 98.62 111 VAL A N 1
ATOM 889 C CA . VAL A 1 111 ? -5.062 18.719 1.53 1 98.62 111 VAL A CA 1
ATOM 890 C C . VAL A 1 111 ? -4.203 17.672 2.229 1 98.62 111 VAL A C 1
ATOM 892 O O . VAL A 1 111 ? -3.066 17.422 1.823 1 98.62 111 VAL A O 1
ATOM 895 N N . LEU A 1 112 ? -4.66 17.031 3.248 1 98.81 112 LEU A N 1
ATOM 896 C CA . LEU A 1 112 ? -3.809 16.281 4.168 1 98.81 112 LEU A CA 1
ATOM 897 C C . LEU A 1 112 ? -3.141 15.109 3.459 1 98.81 112 LEU A C 1
ATOM 899 O O . LEU A 1 112 ? -1.914 14.984 3.473 1 98.81 112 LEU A O 1
ATOM 903 N N . ILE A 1 113 ? -3.908 14.273 2.777 1 98.88 113 ILE A N 1
ATOM 904 C CA . ILE A 1 113 ? -3.348 13.078 2.15 1 98.88 113 ILE A CA 1
ATOM 905 C C . ILE A 1 113 ? -2.344 13.492 1.074 1 98.88 113 ILE A C 1
ATOM 907 O O . ILE A 1 113 ? -1.241 12.938 1.005 1 98.88 113 ILE A O 1
ATOM 911 N N . SER A 1 114 ? -2.73 14.43 0.268 1 98.62 114 SER A N 1
ATOM 912 C CA . SER A 1 114 ? -1.853 14.875 -0.811 1 98.62 114 SER A CA 1
ATOM 913 C C . SER A 1 114 ? -0.563 15.477 -0.262 1 98.62 114 SER A C 1
ATOM 915 O O . SER A 1 114 ? 0.526 15.188 -0.76 1 98.62 114 SER A O 1
ATOM 917 N N . ALA A 1 115 ? -0.672 16.266 0.744 1 98.88 115 ALA A N 1
ATOM 918 C CA . ALA A 1 115 ? 0.483 16.969 1.301 1 98.88 115 ALA A CA 1
ATOM 919 C C . ALA A 1 115 ? 1.448 15.984 1.963 1 98.88 115 ALA A C 1
ATOM 921 O O . ALA A 1 115 ? 2.66 16.062 1.748 1 98.88 115 ALA A O 1
ATOM 922 N N . PHE A 1 116 ? 0.918 15.094 2.742 1 98.94 116 PHE A N 1
ATOM 923 C CA . PHE A 1 116 ? 1.79 14.148 3.422 1 98.94 116 PHE A CA 1
ATOM 924 C C . PHE A 1 116 ? 2.393 13.156 2.432 1 98.94 116 PHE A C 1
ATOM 926 O O . PHE A 1 116 ? 3.545 12.75 2.578 1 98.94 116 PHE A O 1
ATOM 933 N N . SER A 1 117 ? 1.652 12.742 1.451 1 98.94 117 SER A N 1
ATOM 934 C CA . SER A 1 117 ? 2.191 11.883 0.401 1 98.94 117 SER A CA 1
ATOM 935 C C . SER A 1 117 ? 3.354 12.562 -0.32 1 98.94 117 SER A C 1
ATOM 937 O O . SER A 1 117 ? 4.391 11.938 -0.556 1 98.94 117 SER A O 1
ATOM 939 N N . ARG A 1 118 ? 3.178 13.789 -0.66 1 98.56 118 ARG A N 1
ATOM 940 C CA . ARG A 1 118 ? 4.238 14.555 -1.309 1 98.56 118 ARG A CA 1
ATOM 941 C C . ARG A 1 118 ? 5.48 14.625 -0.429 1 98.56 118 ARG A C 1
ATOM 943 O O . ARG A 1 118 ? 6.602 14.477 -0.919 1 98.56 118 ARG A O 1
ATOM 950 N N . ALA A 1 119 ? 5.27 14.844 0.836 1 98.88 119 ALA A N 1
ATOM 951 C CA . ALA A 1 119 ? 6.379 14.953 1.781 1 98.88 119 ALA A CA 1
ATOM 952 C C . ALA A 1 119 ? 7.18 13.656 1.835 1 98.88 119 ALA A C 1
ATOM 954 O O . ALA A 1 119 ? 8.398 13.68 2.035 1 98.88 119 ALA A O 1
ATOM 955 N N . THR A 1 120 ? 6.547 12.5 1.613 1 98.81 120 THR A N 1
ATOM 956 C CA . THR A 1 120 ? 7.207 11.211 1.712 1 98.81 120 THR A CA 1
ATOM 957 C C . THR A 1 120 ? 8.148 10.992 0.531 1 98.81 120 THR A C 1
ATOM 959 O O . THR A 1 120 ? 8.945 10.055 0.531 1 98.81 120 THR A O 1
ATOM 962 N N . LYS A 1 121 ? 8.117 11.836 -0.422 1 98.56 121 LYS A N 1
ATOM 963 C CA . LYS A 1 121 ? 8.977 11.734 -1.601 1 98.56 121 LYS A CA 1
ATOM 964 C C . LYS A 1 121 ? 10.039 12.828 -1.603 1 98.56 121 LYS A C 1
ATOM 966 O O . LYS A 1 121 ? 10.766 12.992 -2.588 1 98.56 121 LYS A O 1
ATOM 971 N N . ASP A 1 122 ? 10.133 13.539 -0.526 1 98.69 122 ASP A N 1
ATOM 972 C CA . ASP A 1 122 ? 11.07 14.648 -0.398 1 98.69 122 ASP A CA 1
ATOM 973 C C . ASP A 1 122 ? 12.516 14.148 -0.409 1 98.69 122 ASP A C 1
ATOM 975 O O . ASP A 1 122 ? 12.828 13.133 0.21 1 98.69 122 ASP A O 1
ATOM 979 N N . PRO A 1 123 ? 13.43 14.852 -1.117 1 98.12 123 PRO A N 1
ATOM 980 C CA . PRO A 1 123 ? 14.844 14.461 -1.084 1 98.12 123 PRO A CA 1
ATOM 981 C C . PRO A 1 123 ? 15.445 14.539 0.317 1 98.12 123 PRO A C 1
ATOM 983 O O . PRO A 1 123 ? 16.484 13.922 0.584 1 98.12 123 PRO A O 1
ATOM 986 N N . PHE A 1 124 ? 14.922 15.328 1.168 1 98.5 124 PHE A N 1
ATOM 987 C CA . PHE A 1 124 ? 15.375 15.523 2.541 1 98.5 124 PHE A CA 1
ATOM 988 C C . PHE A 1 124 ? 14.719 14.5 3.471 1 98.5 124 PHE A C 1
ATOM 990 O O . PHE A 1 124 ? 13.508 14.547 3.693 1 98.5 124 PHE A O 1
ATOM 997 N N . ALA A 1 125 ? 15.422 13.602 4.09 1 98.62 125 ALA A N 1
ATOM 998 C CA . ALA A 1 125 ? 14.945 12.43 4.812 1 98.62 125 ALA A CA 1
ATOM 999 C C . ALA A 1 125 ? 14.031 12.836 5.969 1 98.62 125 ALA A C 1
ATOM 1001 O O . ALA A 1 125 ? 12.969 12.242 6.168 1 98.62 125 ALA A O 1
ATOM 1002 N N . PRO A 1 126 ? 14.367 13.859 6.695 1 98.69 126 PRO A N 1
ATOM 1003 C CA . PRO A 1 126 ? 13.461 14.242 7.785 1 98.69 126 PRO A CA 1
ATOM 1004 C C . PRO A 1 126 ? 12.086 14.68 7.285 1 98.69 126 PRO A C 1
ATOM 1006 O O . PRO A 1 126 ? 11.086 14.469 7.973 1 98.69 126 PRO A O 1
ATOM 1009 N N . SER A 1 127 ? 12.047 15.281 6.109 1 98.81 127 SER A N 1
ATOM 1010 C CA . SER A 1 127 ? 10.766 15.625 5.516 1 98.81 127 SER A CA 1
ATOM 1011 C C . SER A 1 127 ? 9.953 14.383 5.184 1 98.81 127 SER A C 1
ATOM 1013 O O . SER A 1 127 ? 8.734 14.352 5.391 1 98.81 127 SER A O 1
ATOM 1015 N N . ARG A 1 128 ? 10.625 13.344 4.637 1 98.88 128 ARG A N 1
ATOM 1016 C CA . ARG A 1 128 ? 9.938 12.086 4.375 1 98.88 128 ARG A CA 1
ATOM 1017 C C . ARG A 1 128 ? 9.367 11.5 5.66 1 98.88 128 ARG A C 1
ATOM 1019 O O . ARG A 1 128 ? 8.203 11.078 5.699 1 98.88 128 ARG A O 1
ATOM 1026 N N . ALA A 1 129 ? 10.164 11.547 6.742 1 98.88 129 ALA A N 1
ATOM 1027 C CA . ALA A 1 129 ? 9.703 11.062 8.039 1 98.88 129 ALA A CA 1
ATOM 1028 C C . ALA A 1 129 ? 8.531 11.898 8.555 1 98.88 129 ALA A C 1
ATOM 1030 O O . ALA A 1 129 ? 7.59 11.359 9.133 1 98.88 129 ALA A O 1
ATOM 1031 N N . ALA A 1 130 ? 8.602 13.188 8.305 1 98.88 130 ALA A N 1
ATOM 1032 C CA . ALA A 1 130 ? 7.523 14.086 8.719 1 98.88 130 ALA A CA 1
ATOM 1033 C C . ALA A 1 130 ? 6.223 13.742 8.008 1 98.88 130 ALA A C 1
ATOM 1035 O O . ALA A 1 130 ? 5.141 13.836 8.594 1 98.88 130 ALA A O 1
ATOM 1036 N N . GLY A 1 131 ? 6.367 13.406 6.73 1 98.88 131 GLY A N 1
ATOM 1037 C CA . GLY A 1 131 ? 5.191 12.945 6.012 1 98.88 131 GLY A CA 1
ATOM 1038 C C . GLY A 1 131 ? 4.535 11.734 6.645 1 98.88 131 GLY A C 1
ATOM 1039 O O . GLY A 1 131 ? 3.316 11.711 6.832 1 98.88 131 GLY A O 1
ATOM 1040 N N . VAL A 1 132 ? 5.32 10.781 7.043 1 98.94 132 VAL A N 1
ATOM 1041 C CA . VAL A 1 132 ? 4.832 9.562 7.688 1 98.94 132 VAL A CA 1
ATOM 1042 C C . VAL A 1 132 ? 4.168 9.914 9.016 1 98.94 132 VAL A C 1
ATOM 1044 O O . VAL A 1 132 ? 3.055 9.469 9.297 1 98.94 132 VAL A O 1
ATOM 1047 N N . LEU A 1 133 ? 4.863 10.734 9.758 1 98.75 133 LEU A N 1
ATOM 1048 C CA . LEU A 1 133 ? 4.352 11.141 11.062 1 98.75 133 LEU A CA 1
ATOM 1049 C C . LEU A 1 133 ? 3.07 11.953 10.914 1 98.75 133 LEU A C 1
ATOM 1051 O O . LEU A 1 133 ? 2.176 11.867 11.758 1 98.75 133 LEU A O 1
ATOM 1055 N N . GLY A 1 134 ? 3.057 12.766 9.891 1 98.81 134 GLY A N 1
ATOM 1056 C CA . GLY A 1 134 ? 1.832 13.492 9.594 1 98.81 134 GLY A CA 1
ATOM 1057 C C . GLY A 1 134 ? 0.632 12.586 9.406 1 98.81 134 GLY A C 1
ATOM 1058 O O . GLY A 1 134 ? -0.436 12.836 9.969 1 98.81 134 GLY A O 1
ATOM 1059 N N . PHE A 1 135 ? 0.792 11.484 8.633 1 98.88 135 PHE A N 1
ATOM 1060 C CA . PHE A 1 135 ? -0.269 10.5 8.453 1 98.88 135 PHE A CA 1
ATOM 1061 C C . PHE A 1 135 ? -0.701 9.922 9.797 1 98.88 135 PHE A C 1
ATOM 1063 O O . PHE A 1 135 ? -1.896 9.82 10.078 1 98.88 135 PHE A O 1
ATOM 1070 N N . ALA A 1 136 ? 0.264 9.562 10.57 1 98.62 136 ALA A N 1
ATOM 1071 C CA . ALA A 1 136 ? -0.022 8.938 11.867 1 98.62 136 ALA A CA 1
ATOM 1072 C C . ALA A 1 136 ? -0.748 9.914 12.789 1 98.62 136 ALA A C 1
ATOM 1074 O O . ALA A 1 136 ? -1.724 9.539 13.445 1 98.62 136 ALA A O 1
ATOM 1075 N N . ALA A 1 137 ? -0.323 11.172 12.836 1 97.81 137 ALA A N 1
ATOM 1076 C CA . ALA A 1 137 ? -0.856 12.18 13.742 1 97.81 137 ALA A CA 1
ATOM 1077 C C . ALA A 1 137 ? -2.281 12.562 13.359 1 97.81 137 ALA A C 1
ATOM 1079 O O . ALA A 1 137 ? -3.053 13.031 14.195 1 97.81 137 ALA A O 1
ATOM 1080 N N . THR A 1 138 ? -2.648 12.359 12.148 1 98.5 138 THR A N 1
ATOM 1081 C CA . THR A 1 138 ? -3.961 12.781 11.672 1 98.5 138 THR A CA 1
ATOM 1082 C C . THR A 1 138 ? -4.809 11.578 11.273 1 98.5 138 THR A C 1
ATOM 1084 O O . THR A 1 138 ? -5.711 11.688 10.445 1 98.5 138 THR A O 1
ATOM 1087 N N . HIS A 1 139 ? -4.52 10.383 11.797 1 98.12 139 HIS A N 1
ATOM 1088 C CA . HIS A 1 139 ? -5.102 9.109 11.391 1 98.12 139 HIS A CA 1
ATOM 1089 C C . HIS A 1 139 ? -6.621 9.125 11.539 1 98.12 139 HIS A C 1
ATOM 1091 O O . HIS A 1 139 ? -7.328 8.438 10.797 1 98.12 139 HIS A O 1
ATOM 1097 N N . ASN A 1 140 ? -7.18 9.914 12.508 1 97.56 140 ASN A N 1
ATOM 1098 C CA . ASN A 1 140 ? -8.609 9.914 12.797 1 97.56 140 ASN A CA 1
ATOM 1099 C C . ASN A 1 140 ? -9.398 10.695 11.75 1 97.56 140 ASN A C 1
ATOM 1101 O O . ASN A 1 140 ? -10.625 10.609 11.703 1 97.56 140 ASN A O 1
ATOM 1105 N N . PHE A 1 141 ? -8.742 11.375 10.852 1 98.25 141 PHE A N 1
ATOM 1106 C CA . PHE A 1 141 ? -9.43 12.211 9.875 1 98.25 141 PHE A CA 1
ATOM 1107 C C . PHE A 1 141 ? -9.617 11.469 8.555 1 98.25 141 PHE A C 1
ATOM 1109 O O . PHE A 1 141 ? -10.164 12.016 7.598 1 98.25 141 PHE A O 1
ATOM 1116 N N . TYR A 1 142 ? -9.18 10.227 8.523 1 98.62 142 TYR A N 1
ATOM 1117 C CA . TYR A 1 142 ? -9.242 9.484 7.27 1 98.62 142 TYR A CA 1
ATOM 1118 C C . TYR A 1 142 ? -10.273 8.367 7.348 1 98.62 142 TYR A C 1
ATOM 1120 O O . TYR A 1 142 ? -10.406 7.699 8.383 1 98.62 142 TYR A O 1
ATOM 1128 N N . SER A 1 143 ? -10.992 8.211 6.297 1 98.5 143 SER A N 1
ATOM 1129 C CA . SER A 1 143 ? -11.883 7.066 6.188 1 98.5 143 SER A CA 1
ATOM 1130 C C . SER A 1 143 ? -11.094 5.762 6.074 1 98.5 143 SER A C 1
ATOM 1132 O O . SER A 1 143 ? -9.914 5.773 5.715 1 98.5 143 SER A O 1
ATOM 1134 N N . MET A 1 144 ? -11.781 4.66 6.324 1 98.5 144 MET A N 1
ATOM 1135 C CA . MET A 1 144 ? -11.141 3.357 6.176 1 98.5 144 MET A CA 1
ATOM 1136 C C . MET A 1 144 ? -10.703 3.131 4.734 1 98.5 144 MET A C 1
ATOM 1138 O O . MET A 1 144 ? -9.625 2.582 4.488 1 98.5 144 MET A O 1
ATOM 1142 N N . SER A 1 145 ? -11.508 3.537 3.84 1 98.5 145 SER A N 1
ATOM 1143 C CA . SER A 1 145 ? -11.18 3.416 2.426 1 98.5 145 SER A CA 1
ATOM 1144 C C . SER A 1 145 ? -9.922 4.207 2.082 1 98.5 145 SER A C 1
ATOM 1146 O O . SER A 1 145 ? -9.031 3.701 1.393 1 98.5 145 SER A O 1
ATOM 1148 N N . ASP A 1 146 ? -9.797 5.43 2.596 1 98.62 146 ASP A N 1
ATOM 1149 C CA . ASP A 1 146 ? -8.609 6.246 2.355 1 98.62 146 ASP A CA 1
ATOM 1150 C C . ASP A 1 146 ? -7.367 5.605 2.965 1 98.62 146 ASP A C 1
ATOM 1152 O O . ASP A 1 146 ? -6.293 5.625 2.361 1 98.62 146 ASP A O 1
ATOM 1156 N N . CYS A 1 147 ? -7.531 5.094 4.129 1 98.88 147 CYS A N 1
ATOM 1157 C CA . CYS A 1 147 ? -6.418 4.422 4.789 1 98.88 147 CYS A CA 1
ATOM 1158 C C . CYS A 1 147 ? -5.891 3.273 3.938 1 98.88 147 CYS A C 1
ATOM 1160 O O . CYS A 1 147 ? -4.684 3.17 3.707 1 98.88 147 CYS A O 1
ATOM 1162 N N . ALA A 1 148 ? -6.781 2.469 3.422 1 98.88 148 ALA A N 1
ATOM 1163 C CA . ALA A 1 148 ? -6.414 1.244 2.715 1 98.88 148 ALA A CA 1
ATOM 1164 C C . ALA A 1 148 ? -5.91 1.554 1.309 1 98.88 148 ALA A C 1
ATOM 1166 O O . ALA A 1 148 ? -4.961 0.926 0.831 1 98.88 148 ALA A O 1
ATOM 1167 N N . LEU A 1 149 ? -6.5 2.537 0.646 1 98.75 149 LEU A N 1
ATOM 1168 C CA . LEU A 1 149 ? -6.32 2.697 -0.793 1 98.75 149 LEU A CA 1
ATOM 1169 C C . LEU A 1 149 ? -5.32 3.807 -1.098 1 98.75 149 LEU A C 1
ATOM 1171 O O . LEU A 1 149 ? -4.691 3.807 -2.156 1 98.75 149 LEU A O 1
ATOM 1175 N N . LYS A 1 150 ? -5.203 4.715 -0.204 1 98.81 150 LYS A N 1
ATOM 1176 C CA . LYS A 1 150 ? -4.383 5.879 -0.517 1 98.81 150 LYS A CA 1
ATOM 1177 C C . LYS A 1 150 ? -3.174 5.965 0.408 1 98.81 150 LYS A C 1
ATOM 1179 O O . LYS A 1 150 ? -2.053 6.207 -0.047 1 98.81 150 LYS A O 1
ATOM 1184 N N . ILE A 1 151 ? -3.35 5.723 1.647 1 98.94 151 ILE A N 1
ATOM 1185 C CA . ILE A 1 151 ? -2.316 6.02 2.633 1 98.94 151 ILE A CA 1
ATOM 1186 C C . ILE A 1 151 ? -1.359 4.836 2.752 1 98.94 151 ILE A C 1
ATOM 1188 O O . ILE A 1 151 ? -0.144 4.996 2.613 1 98.94 151 ILE A O 1
ATOM 1192 N N . LEU A 1 152 ? -1.91 3.639 2.959 1 98.94 152 LEU A N 1
ATOM 1193 C CA . LEU A 1 152 ? -1.073 2.469 3.197 1 98.94 152 LEU A CA 1
ATOM 1194 C C . LEU A 1 152 ? -0.146 2.213 2.014 1 98.94 152 LEU A C 1
ATOM 1196 O O . LEU A 1 152 ? 1.039 1.926 2.199 1 98.94 152 LEU A O 1
ATOM 1200 N N . PRO A 1 153 ? -0.601 2.299 0.789 1 98.88 153 PRO A N 1
ATOM 1201 C CA . PRO A 1 153 ? 0.317 2.094 -0.334 1 98.88 153 PRO A CA 1
ATOM 1202 C C . PRO A 1 153 ? 1.513 3.043 -0.3 1 98.88 153 PRO A C 1
ATOM 1204 O O . PRO A 1 153 ? 2.637 2.637 -0.609 1 98.88 153 PRO A O 1
ATOM 1207 N N . VAL A 1 154 ? 1.279 4.301 0.091 1 98.94 154 VAL A N 1
ATOM 1208 C CA . VAL A 1 154 ? 2.346 5.289 0.194 1 98.94 154 VAL A CA 1
ATOM 1209 C C . VAL A 1 154 ? 3.334 4.875 1.282 1 98.94 154 VAL A C 1
ATOM 1211 O O . VAL A 1 154 ? 4.551 4.93 1.08 1 98.94 154 VAL A O 1
ATOM 1214 N N . LEU A 1 155 ? 2.812 4.461 2.363 1 98.94 155 LEU A N 1
ATOM 1215 C CA . LEU A 1 155 ? 3.654 4.07 3.488 1 98.94 155 LEU A CA 1
ATOM 1216 C C . LEU A 1 155 ? 4.449 2.812 3.16 1 98.94 155 LEU A C 1
ATOM 1218 O O . LEU A 1 155 ? 5.594 2.666 3.594 1 98.94 155 LEU A O 1
ATOM 1222 N N . CYS A 1 156 ? 3.834 1.868 2.436 1 98.94 156 CYS A N 1
ATOM 1223 C CA . CYS A 1 156 ? 4.504 0.627 2.064 1 98.94 156 CYS A CA 1
ATOM 1224 C C . CYS A 1 156 ? 5.777 0.909 1.276 1 98.94 156 CYS A C 1
ATOM 1226 O O . CYS A 1 156 ? 6.801 0.252 1.482 1 98.94 156 CYS A O 1
ATOM 1228 N N . ALA A 1 157 ? 5.723 1.835 0.422 1 98.81 157 ALA A N 1
ATOM 1229 C CA . ALA A 1 157 ? 6.887 2.182 -0.388 1 98.81 157 ALA A CA 1
ATOM 1230 C C . ALA A 1 157 ? 8.055 2.619 0.49 1 98.81 157 ALA A C 1
ATOM 1232 O O . ALA A 1 157 ? 9.219 2.434 0.123 1 98.81 157 ALA A O 1
ATOM 1233 N N . LEU A 1 158 ? 7.785 3.135 1.675 1 98.88 158 LEU A N 1
ATOM 1234 C CA . LEU A 1 158 ? 8.812 3.703 2.539 1 98.88 158 LEU A CA 1
ATOM 1235 C C . LEU A 1 158 ? 9.469 2.621 3.389 1 98.88 158 LEU A C 1
ATOM 1237 O O . LEU A 1 158 ? 10.453 2.883 4.086 1 98.88 158 LEU A O 1
ATOM 1241 N N . THR A 1 159 ? 8.953 1.378 3.312 1 98.88 159 THR A N 1
ATOM 1242 C CA . THR A 1 159 ? 9.555 0.276 4.055 1 98.88 159 THR A CA 1
ATOM 1243 C C . THR A 1 159 ? 10.898 -0.12 3.445 1 98.88 159 THR A C 1
ATOM 1245 O O . THR A 1 159 ? 11.672 -0.846 4.062 1 98.88 159 THR A O 1
ATOM 1248 N N . VAL A 1 160 ? 11.148 0.387 2.281 1 98.75 160 VAL A N 1
ATOM 1249 C CA . VA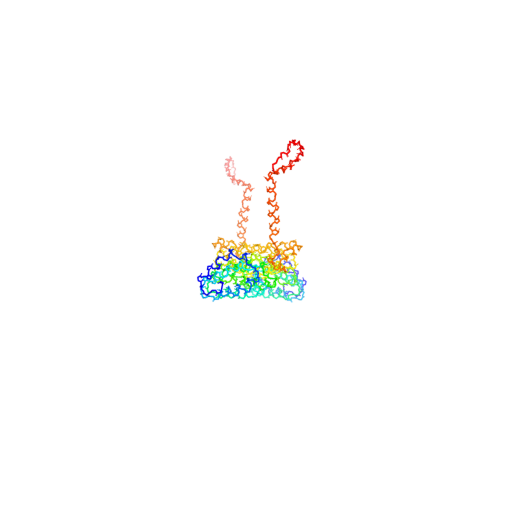L A 1 160 ? 12.43 0.127 1.631 1 98.75 160 VAL A CA 1
ATOM 1250 C C . VAL A 1 160 ? 13.18 1.441 1.416 1 98.75 160 VAL A C 1
ATOM 1252 O O . VAL A 1 160 ? 14.016 1.545 0.52 1 98.75 160 VAL A O 1
ATOM 1255 N N . ASP A 1 161 ? 12.82 2.512 2.164 1 98.75 161 ASP A N 1
ATOM 1256 C CA . ASP A 1 161 ? 13.516 3.797 2.113 1 98.75 161 ASP A CA 1
ATOM 1257 C C . ASP A 1 161 ? 15 3.631 2.43 1 98.75 161 ASP A C 1
ATOM 1259 O O . ASP A 1 161 ? 15.383 2.754 3.209 1 98.75 161 ASP A O 1
ATOM 1263 N N . LEU A 1 162 ? 15.789 4.457 1.87 1 97.88 162 LEU A N 1
ATOM 1264 C CA . LEU A 1 162 ? 17.234 4.426 2.076 1 97.88 162 LEU A CA 1
ATOM 1265 C C . LEU A 1 162 ? 17.578 4.68 3.539 1 97.88 162 LEU A C 1
ATOM 1267 O O . LEU A 1 162 ? 18.594 4.184 4.035 1 97.88 162 LEU A O 1
ATOM 1271 N N . GLU A 1 163 ? 16.766 5.484 4.246 1 98.38 163 GLU A N 1
ATOM 1272 C CA . GLU A 1 163 ? 17.031 5.875 5.629 1 98.38 163 GLU A CA 1
ATOM 1273 C C . GLU A 1 163 ? 16.234 5.008 6.605 1 98.38 163 GLU A C 1
ATOM 1275 O O . GLU A 1 163 ? 15.008 4.957 6.543 1 98.38 163 GLU A O 1
ATOM 1280 N N . LYS A 1 164 ? 16.922 4.422 7.555 1 98.12 164 LYS A N 1
ATOM 1281 C CA . LYS A 1 164 ? 16.281 3.533 8.516 1 98.12 164 LYS A CA 1
ATOM 1282 C C . LYS A 1 164 ? 15.281 4.297 9.383 1 98.12 164 LYS A C 1
ATOM 1284 O O . LYS A 1 164 ? 14.242 3.752 9.766 1 98.12 164 LYS A O 1
ATOM 1289 N N . THR A 1 165 ? 15.625 5.469 9.688 1 98.19 165 THR A N 1
ATOM 1290 C CA . THR A 1 165 ? 14.734 6.27 10.523 1 98.19 165 THR A CA 1
ATOM 1291 C C . THR A 1 165 ? 13.375 6.445 9.844 1 98.19 165 THR A C 1
ATOM 1293 O O . THR A 1 165 ? 12.336 6.43 10.508 1 98.19 165 THR A O 1
ATOM 1296 N N . VAL A 1 166 ? 13.414 6.66 8.539 1 98.88 166 VAL A N 1
ATOM 1297 C CA . VAL A 1 166 ? 12.188 6.766 7.762 1 98.88 166 VAL A CA 1
ATOM 1298 C C . VAL A 1 166 ? 11.461 5.422 7.75 1 98.88 166 VAL A C 1
ATOM 1300 O O . VAL A 1 166 ? 10.25 5.363 7.969 1 98.88 166 VAL A O 1
ATOM 1303 N N . ARG A 1 167 ? 12.211 4.309 7.5 1 98.81 167 ARG A N 1
ATOM 1304 C CA . ARG A 1 167 ? 11.609 2.98 7.488 1 98.81 167 ARG A CA 1
ATOM 1305 C C . ARG A 1 167 ? 10.953 2.664 8.828 1 98.81 167 ARG A C 1
ATOM 1307 O O . ARG A 1 167 ? 9.836 2.152 8.867 1 98.81 167 ARG A O 1
ATOM 1314 N N . ASP A 1 168 ? 11.586 3.006 9.977 1 98.69 168 ASP A N 1
ATOM 1315 C CA . ASP A 1 168 ? 11.062 2.736 11.312 1 98.69 168 ASP A CA 1
ATOM 1316 C C . ASP A 1 168 ? 9.719 3.428 11.523 1 98.69 168 ASP A C 1
ATOM 1318 O O . ASP A 1 168 ? 8.773 2.824 12.047 1 98.69 168 ASP A O 1
ATOM 1322 N N . GLN A 1 169 ? 9.688 4.648 11.094 1 98.81 169 GLN A N 1
ATOM 1323 C CA . GLN A 1 169 ? 8.445 5.391 11.227 1 98.81 169 GLN A CA 1
ATOM 1324 C C . GLN A 1 169 ? 7.355 4.809 10.328 1 98.81 169 GLN A C 1
ATOM 1326 O O . GLN A 1 169 ? 6.188 4.75 10.711 1 98.81 169 GLN A O 1
ATOM 1331 N N . ALA A 1 170 ? 7.758 4.375 9.141 1 98.94 170 ALA A N 1
ATOM 1332 C CA . ALA A 1 170 ? 6.809 3.783 8.203 1 98.94 170 ALA A CA 1
ATOM 1333 C C . ALA A 1 170 ? 6.211 2.496 8.766 1 98.94 170 ALA A C 1
ATOM 1335 O O . ALA A 1 170 ? 4.996 2.295 8.719 1 98.94 170 ALA A O 1
ATOM 1336 N N . PHE A 1 171 ? 7.051 1.626 9.344 1 98.88 171 PHE A N 1
ATOM 1337 C CA . PHE A 1 171 ? 6.57 0.378 9.93 1 98.88 171 PHE A CA 1
ATOM 1338 C C . PHE A 1 171 ? 5.578 0.652 11.055 1 98.88 171 PHE A C 1
ATOM 1340 O O . PHE A 1 171 ? 4.527 0.008 11.133 1 98.88 171 PHE A O 1
ATOM 1347 N N . LYS A 1 172 ? 5.918 1.588 11.852 1 98.69 172 LYS A N 1
ATOM 1348 C CA . LYS A 1 172 ? 5.043 1.939 12.969 1 98.69 172 LYS A CA 1
ATOM 1349 C C . LYS A 1 172 ? 3.699 2.461 12.469 1 98.69 172 LYS A C 1
ATOM 1351 O O . LYS A 1 172 ? 2.646 2.061 12.969 1 98.69 172 LYS A O 1
ATOM 1356 N N . ALA A 1 173 ? 3.789 3.334 11.555 1 98.88 173 ALA A N 1
ATOM 1357 C CA . ALA A 1 173 ? 2.566 3.91 11 1 98.88 173 ALA A CA 1
ATOM 1358 C C . ALA A 1 173 ? 1.7 2.836 10.352 1 98.88 173 ALA A C 1
ATOM 1360 O O . ALA A 1 173 ? 0.487 2.793 10.562 1 98.88 173 ALA A O 1
ATOM 1361 N N . ILE A 1 174 ? 2.301 1.934 9.547 1 98.88 174 ILE A N 1
ATOM 1362 C CA . ILE A 1 174 ? 1.574 0.866 8.867 1 98.88 174 ILE A CA 1
ATOM 1363 C C . ILE A 1 174 ? 0.859 -0.007 9.898 1 98.88 174 ILE A C 1
ATOM 1365 O O . ILE A 1 174 ? -0.315 -0.343 9.727 1 98.88 174 ILE A O 1
ATOM 1369 N N . ARG A 1 175 ? 1.557 -0.316 10.93 1 98.56 175 ARG A N 1
ATOM 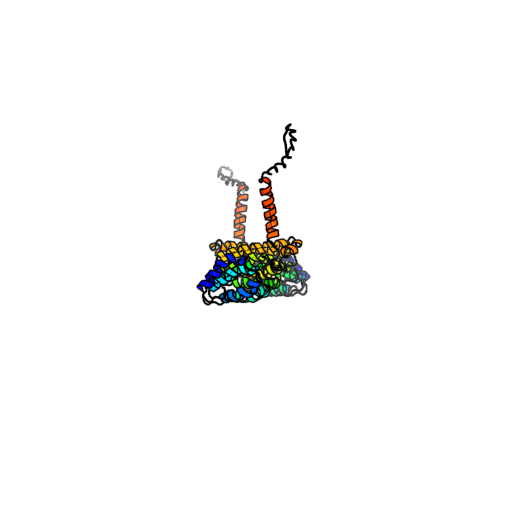1370 C CA . ARG A 1 175 ? 0.948 -1.138 11.969 1 98.56 175 ARG A CA 1
ATOM 1371 C C . ARG A 1 175 ? -0.283 -0.455 12.555 1 98.56 175 ARG A C 1
ATOM 1373 O O . ARG A 1 175 ? -1.31 -1.101 12.781 1 98.56 175 ARG A O 1
ATOM 1380 N N . SER A 1 176 ? -0.161 0.79 12.812 1 98.5 176 SER A N 1
ATOM 1381 C CA . SER A 1 176 ? -1.272 1.542 13.383 1 98.5 176 SER A CA 1
ATOM 1382 C C . SER A 1 176 ? -2.477 1.545 12.445 1 98.5 176 SER A C 1
ATOM 1384 O O . SER A 1 176 ? -3.602 1.278 12.875 1 98.5 176 SER A O 1
ATOM 1386 N N . PHE A 1 177 ? -2.299 1.854 11.203 1 98.75 177 PHE A N 1
ATOM 1387 C CA . PHE A 1 177 ? -3.395 1.883 10.242 1 98.75 177 PHE A CA 1
ATOM 1388 C C . PHE A 1 177 ? -3.975 0.488 10.039 1 98.75 177 PHE A C 1
ATOM 1390 O O . PHE A 1 177 ? -5.188 0.332 9.875 1 98.75 177 PHE A O 1
ATOM 1397 N N . MET A 1 178 ? -3.104 -0.557 10.031 1 98.75 178 MET A N 1
ATOM 1398 C CA . MET A 1 178 ? -3.561 -1.937 9.898 1 98.75 178 MET A CA 1
ATOM 1399 C C . MET A 1 178 ? -4.453 -2.328 11.07 1 98.75 178 MET A C 1
ATOM 1401 O O . MET A 1 178 ? -5.469 -3.004 10.883 1 98.75 178 MET A O 1
ATOM 1405 N N . THR A 1 179 ? -4.016 -1.924 12.227 1 98.44 179 THR A N 1
ATOM 1406 C CA . THR A 1 179 ? -4.816 -2.201 13.414 1 98.44 179 THR A CA 1
ATOM 1407 C C . THR A 1 179 ? -6.203 -1.579 13.289 1 98.44 179 THR A C 1
ATOM 1409 O O . THR A 1 179 ? -7.207 -2.219 13.617 1 98.44 179 THR A O 1
ATOM 1412 N N . LYS A 1 180 ? -6.266 -0.415 12.859 1 98.31 180 LYS A N 1
ATOM 1413 C CA . LYS A 1 180 ? -7.531 0.288 12.656 1 98.31 180 LYS A CA 1
ATOM 1414 C C . LYS A 1 180 ? -8.422 -0.466 11.68 1 98.31 180 LYS A C 1
ATOM 1416 O O . LYS A 1 180 ? -9.602 -0.706 11.961 1 98.31 180 LYS A O 1
ATOM 1421 N N . LEU A 1 181 ? -7.898 -0.85 10.562 1 98.81 181 LEU A N 1
ATOM 1422 C CA . LEU A 1 181 ? -8.633 -1.573 9.531 1 98.81 181 LEU A CA 1
ATOM 1423 C C . LEU A 1 181 ? -9.102 -2.932 10.047 1 98.81 181 LEU A C 1
ATOM 1425 O O . LEU A 1 181 ? -10.234 -3.336 9.805 1 98.81 181 LEU A O 1
ATOM 1429 N N . GLU A 1 182 ? -8.234 -3.6 10.734 1 98.5 182 GLU A N 1
ATOM 1430 C CA . GLU A 1 182 ? -8.57 -4.914 11.273 1 98.5 182 GLU A CA 1
ATOM 1431 C C . GLU A 1 182 ? -9.68 -4.82 12.312 1 98.5 182 GLU A C 1
ATOM 1433 O O . GLU A 1 182 ? -10.547 -5.691 12.383 1 98.5 182 GLU A O 1
ATOM 1438 N N . THR A 1 183 ? -9.57 -3.801 13.117 1 98.56 183 THR A N 1
ATOM 1439 C CA . THR A 1 183 ? -10.594 -3.58 14.133 1 98.56 183 THR A CA 1
ATOM 1440 C C . THR A 1 183 ? -11.977 -3.461 13.5 1 98.56 183 THR A C 1
ATOM 1442 O O . THR A 1 183 ? -12.93 -4.094 13.953 1 98.56 183 THR A O 1
ATOM 1445 N N . VAL A 1 184 ? -12.094 -2.734 12.492 1 98.38 184 VAL A N 1
ATOM 1446 C CA . VAL A 1 184 ? -13.367 -2.539 11.797 1 98.38 184 VAL A CA 1
ATOM 1447 C C . VAL A 1 184 ? -13.781 -3.83 11.094 1 98.38 184 VAL A C 1
ATOM 1449 O O . VAL A 1 184 ? -14.961 -4.164 11.039 1 98.38 184 VAL A O 1
ATOM 1452 N N . SER A 1 185 ? -12.797 -4.516 10.469 1 98.56 185 SER A N 1
ATOM 1453 C CA . SER A 1 185 ? -13.086 -5.785 9.812 1 98.56 185 SER A CA 1
ATOM 1454 C C . SER A 1 185 ? -13.688 -6.789 10.789 1 98.56 185 SER A C 1
ATOM 1456 O O . SER A 1 185 ? -14.625 -7.512 10.453 1 98.56 185 SER A O 1
ATOM 1458 N N . GLU A 1 186 ? -13.18 -6.848 12.023 1 98.31 186 GLU A N 1
ATOM 1459 C CA . GLU A 1 186 ? -13.633 -7.773 13.055 1 98.31 186 GLU A CA 1
ATOM 1460 C C . GLU A 1 186 ? -14.977 -7.332 13.641 1 98.31 186 GLU A C 1
ATOM 1462 O O . GLU A 1 186 ? -15.812 -8.164 13.992 1 98.31 186 GLU A O 1
ATOM 1467 N N . ASP A 1 187 ? -15.078 -6.055 13.766 1 98.12 187 ASP A N 1
ATOM 1468 C CA . ASP A 1 187 ? -16.328 -5.496 14.297 1 98.12 187 ASP A CA 1
ATOM 1469 C C . ASP A 1 187 ? -16.766 -4.273 13.5 1 98.12 187 ASP A C 1
ATOM 1471 O O . ASP A 1 187 ? -16.484 -3.139 13.883 1 98.12 187 ASP A O 1
ATOM 1475 N N . PRO A 1 188 ? -17.594 -4.512 12.484 1 96.44 188 PRO A N 1
ATOM 1476 C CA . PRO A 1 188 ? -18.047 -3.43 11.609 1 96.44 188 PRO A CA 1
ATOM 1477 C C . PRO A 1 188 ? -18.797 -2.328 12.352 1 96.44 188 PRO A C 1
ATOM 1479 O O . PRO A 1 188 ? -18.891 -1.2 11.867 1 96.44 188 PRO A O 1
ATOM 1482 N N . GLY A 1 189 ? -19.344 -2.641 13.461 1 97.06 189 GLY A N 1
ATOM 1483 C CA . GLY A 1 189 ? -20.047 -1.653 14.266 1 97.06 189 GLY A CA 1
ATOM 1484 C C . GLY A 1 189 ? -19.156 -0.536 14.766 1 97.06 189 GLY A C 1
ATOM 1485 O O . GLY A 1 189 ? -19.641 0.517 15.18 1 97.06 189 GLY A O 1
ATOM 1486 N N . GLN A 1 190 ? -17.812 -0.707 14.727 1 97.5 190 GLN A N 1
ATOM 1487 C CA . GLN A 1 190 ? -16.859 0.275 15.219 1 97.5 190 GLN A CA 1
ATOM 1488 C C . GLN A 1 190 ? -16.562 1.341 14.172 1 97.5 190 GLN A C 1
ATOM 1490 O O . GLN A 1 190 ? -15.898 2.336 14.453 1 97.5 190 GLN A O 1
ATOM 1495 N N . LEU A 1 191 ? -17.078 1.147 13.008 1 97.25 191 LEU A N 1
ATOM 1496 C CA . LEU A 1 191 ? -16.797 2.043 11.891 1 97.25 191 LEU A CA 1
ATOM 1497 C C . LEU A 1 191 ? -17.234 3.467 12.211 1 97.25 191 LEU A C 1
ATOM 1499 O O . LEU A 1 191 ? -16.484 4.418 12.008 1 97.25 191 LEU A O 1
ATOM 1503 N N . SER A 1 192 ? -18.469 3.639 12.695 1 97 192 SER A N 1
ATOM 1504 C CA . SER A 1 192 ? -19.016 4.961 12.977 1 97 192 SER A CA 1
ATOM 1505 C C . SER A 1 192 ? -18.156 5.715 13.992 1 97 192 SER A C 1
ATOM 1507 O O . SER A 1 192 ? -17.922 6.914 13.836 1 97 192 SER A O 1
ATOM 1509 N N . GLU A 1 193 ? -17.672 5.027 14.984 1 96.81 193 GLU A N 1
ATOM 1510 C CA . GLU A 1 193 ? -16.859 5.648 16.016 1 96.81 193 GLU A CA 1
ATOM 1511 C C . GLU A 1 193 ? -15.469 6.016 15.484 1 96.81 193 GLU A C 1
ATOM 1513 O O . GLU A 1 193 ? -14.977 7.117 15.727 1 96.81 193 GLU A O 1
ATOM 1518 N N . LEU A 1 194 ? -14.906 5.148 14.75 1 96.81 194 LEU A N 1
ATOM 1519 C CA . LEU A 1 194 ? -13.539 5.336 14.273 1 96.81 194 LEU A CA 1
ATOM 1520 C C . LEU A 1 194 ? -13.5 6.375 13.156 1 96.81 194 LEU A C 1
ATOM 1522 O O . LEU A 1 194 ? -12.445 6.953 12.883 1 96.81 194 LEU A O 1
ATOM 1526 N N . GLU A 1 195 ? -14.641 6.652 12.523 1 97.44 195 GLU A N 1
ATOM 1527 C CA . GLU A 1 195 ? -14.68 7.66 11.469 1 97.44 195 GLU A CA 1
ATOM 1528 C C . GLU A 1 195 ? -15.453 8.898 11.914 1 97.44 195 GLU A C 1
ATOM 1530 O O . GLU A 1 195 ? -15.891 9.695 11.086 1 97.44 195 GLU A O 1
ATOM 1535 N N . LYS A 1 196 ? -15.656 9.031 13.172 1 96.88 196 LYS A N 1
ATOM 1536 C CA . LYS A 1 196 ? -16.484 10.117 13.703 1 96.88 196 LYS A CA 1
ATOM 1537 C C . LYS A 1 196 ? -15.875 11.477 13.367 1 96.88 196 LYS A C 1
ATOM 1539 O O . LYS A 1 196 ? -16.594 12.445 13.164 1 96.88 196 LYS A O 1
ATOM 1544 N N . ASP A 1 197 ? -14.57 11.555 13.242 1 96.94 197 ASP A N 1
ATOM 1545 C CA . ASP A 1 197 ? -13.883 12.828 13.062 1 96.94 197 ASP A CA 1
ATOM 1546 C C . ASP A 1 197 ? -13.688 13.133 11.578 1 96.94 197 ASP A C 1
ATOM 1548 O O . ASP A 1 197 ? -13.258 14.234 11.219 1 96.94 197 ASP A O 1
ATOM 1552 N N . VAL A 1 198 ? -13.938 12.18 10.695 1 96.94 198 VAL A N 1
ATOM 1553 C CA . VAL A 1 198 ? -13.672 12.336 9.273 1 96.94 198 VAL A CA 1
ATOM 1554 C C . VAL A 1 198 ? -14.438 13.531 8.727 1 96.94 198 VAL A C 1
ATOM 1556 O O . VAL A 1 198 ? -13.891 14.344 7.98 1 96.94 198 VAL A O 1
ATOM 1559 N N . HIS A 1 199 ? -15.695 13.781 9.133 1 94.69 199 HIS A N 1
ATOM 1560 C CA . HIS A 1 199 ? -16.516 14.883 8.648 1 94.69 199 HIS A CA 1
ATOM 1561 C C . HIS A 1 199 ? -16.844 15.859 9.766 1 94.69 199 HIS A C 1
ATOM 1563 O O . HIS A 1 199 ? -17.75 16.703 9.625 1 94.69 199 HIS A O 1
ATOM 1569 N N . ALA A 1 200 ? -16.156 15.648 10.852 1 92.25 200 ALA A N 1
ATOM 1570 C CA . ALA A 1 200 ? -16.406 16.531 11.984 1 92.25 200 ALA A CA 1
ATOM 1571 C C . ALA A 1 200 ? -15.953 17.953 11.68 1 92.25 200 ALA A C 1
ATOM 1573 O O . ALA A 1 200 ? -14.977 18.156 10.961 1 92.25 200 ALA A O 1
ATOM 1574 N N . ALA A 1 201 ? -16.703 18.828 12.281 1 87.88 201 ALA A N 1
ATOM 1575 C CA . ALA A 1 201 ? -16.328 20.234 12.141 1 87.88 201 ALA A CA 1
ATOM 1576 C C . ALA A 1 201 ? -15 20.516 12.828 1 87.88 201 ALA A C 1
ATOM 1578 O O . ALA A 1 201 ? -14.555 19.734 13.68 1 87.88 201 ALA A O 1
ATOM 1579 N N . SER A 1 202 ? -14.391 21.547 12.336 1 86 202 SER A N 1
ATOM 1580 C CA . SER A 1 202 ? -13.109 21.953 12.898 1 86 202 SER A CA 1
ATOM 1581 C C . SER A 1 202 ? -13.25 22.328 14.375 1 86 202 SER A C 1
ATOM 1583 O O . SER A 1 202 ? -14.336 22.672 14.836 1 86 202 SER A O 1
ATOM 1585 N N . THR A 1 203 ? -12.227 22.062 15.062 1 77.31 203 THR A N 1
ATOM 1586 C CA . THR A 1 203 ? -12.203 22.438 16.469 1 77.31 203 THR A CA 1
ATOM 1587 C C . THR A 1 203 ? -12.25 23.953 16.625 1 77.31 203 THR A C 1
ATOM 1589 O O . THR A 1 203 ? -11.5 24.672 15.953 1 77.31 203 THR A O 1
ATOM 1592 N N . SER A 1 204 ? -13.609 24.547 16.844 1 61.91 204 SER A N 1
ATOM 1593 C CA . SER A 1 204 ? -13.711 25.969 17.125 1 61.91 204 SER A CA 1
ATOM 1594 C C . SER A 1 204 ? -12.984 26.344 18.406 1 61.91 204 SER A C 1
ATOM 1596 O O . SER A 1 204 ? -13.031 25.609 19.391 1 61.91 204 SER A O 1
ATOM 1598 N N . PRO A 1 205 ? -11.984 27.344 18.266 1 51.25 205 PRO A N 1
ATOM 1599 C CA . PRO A 1 205 ? -11.352 27.75 19.531 1 51.25 205 PRO A CA 1
ATOM 1600 C C . PRO A 1 205 ? -12.367 27.984 20.656 1 51.25 205 PRO A C 1
ATOM 1602 O O . PRO A 1 205 ? -11.992 28 21.828 1 51.25 205 PRO A O 1
ATOM 1605 N N . GLY A 1 206 ? -13.508 28.656 20.344 1 44.06 206 GLY A N 1
ATOM 1606 C CA . GLY A 1 206 ? -14.398 29.109 21.391 1 44.06 206 GLY A CA 1
ATOM 1607 C C . GLY A 1 206 ? -14.836 28 22.328 1 44.06 206 GLY A C 1
ATOM 1608 O O . GLY A 1 206 ? -15.516 28.25 23.328 1 44.06 206 GLY A O 1
ATOM 1609 N N . ALA A 1 207 ? -15.328 26.938 21.766 1 43.56 207 ALA A N 1
ATOM 1610 C CA . ALA A 1 207 ? -15.867 25.953 22.703 1 43.56 207 ALA A CA 1
ATOM 1611 C C . ALA A 1 207 ? -14.789 25.453 23.656 1 43.56 207 ALA A C 1
ATOM 1613 O O . ALA A 1 207 ? -13.727 25 23.219 1 43.56 207 ALA A O 1
ATOM 1614 N N . GLY A 1 208 ? -14.586 26.062 24.797 1 37.09 208 GLY A N 1
ATOM 1615 C CA . GLY A 1 208 ? -13.734 25.828 25.953 1 37.09 208 GLY A CA 1
ATOM 1616 C C . GLY A 1 208 ? -13.344 24.375 26.125 1 37.09 208 GLY A C 1
ATOM 1617 O O . GLY A 1 208 ? -14.156 23.547 26.547 1 37.09 208 GLY A O 1
ATOM 1618 N N . VAL A 1 209 ? -12.727 23.766 25.312 1 41 209 VAL A N 1
ATOM 1619 C CA . VAL A 1 209 ? -11.977 22.578 25.719 1 41 209 VAL A CA 1
ATOM 1620 C C . VAL A 1 209 ? -11.289 22.844 27.047 1 41 209 VAL A C 1
ATOM 1622 O O . VAL A 1 209 ? -10.523 22 27.531 1 41 209 VAL A O 1
ATOM 1625 N N . ALA A 1 210 ? -11.227 24.125 27.5 1 38.09 210 ALA A N 1
ATOM 1626 C CA . ALA A 1 210 ? -10.945 24.297 28.922 1 38.09 210 ALA A CA 1
ATOM 1627 C C . ALA A 1 210 ? -11.898 23.469 29.781 1 38.09 210 ALA A C 1
ATOM 1629 O O . ALA A 1 210 ? -11.547 23.047 30.891 1 38.09 210 ALA A O 1
ATOM 1630 N N . ALA A 1 211 ? -13.18 23.344 29.375 1 38.75 211 ALA A N 1
ATOM 1631 C CA . ALA A 1 211 ? -14.141 22.625 30.203 1 38.75 211 ALA A CA 1
ATOM 1632 C C . ALA A 1 211 ? -13.891 21.125 30.156 1 38.75 211 ALA A C 1
ATOM 1634 O O . ALA A 1 211 ? -14.078 20.422 31.141 1 38.75 211 ALA A O 1
ATOM 1635 N N . SER A 1 212 ? -13.531 20.578 29.062 1 37.25 212 SER A N 1
ATOM 1636 C CA . SER A 1 212 ? -13.359 19.141 29.016 1 37.25 212 SER A CA 1
ATOM 1637 C C . SER A 1 212 ? -12.023 18.719 29.641 1 37.25 212 SER A C 1
ATOM 1639 O O . SER A 1 212 ? -11.914 17.641 30.219 1 37.25 212 SER A O 1
ATOM 1641 N N . TRP A 1 213 ? -10.953 19.469 29.312 1 35 213 TRP A N 1
ATOM 1642 C CA . TRP A 1 213 ? -9.758 19.172 30.109 1 35 213 TRP A CA 1
ATOM 1643 C C . TRP A 1 213 ? -9.93 19.625 31.547 1 35 213 TRP A C 1
ATOM 1645 O O . TRP A 1 213 ? -9.281 19.109 32.469 1 35 213 TRP A O 1
ATOM 1655 N N . ALA A 1 214 ? -10.633 20.719 31.812 1 36 214 ALA A N 1
ATOM 1656 C CA . ALA A 1 214 ? -11 21.188 33.156 1 36 214 ALA A CA 1
ATOM 1657 C C . ALA A 1 214 ? -11.891 20.172 33.875 1 36 214 ALA A C 1
ATOM 1659 O O . ALA A 1 214 ? -11.852 20.062 35.094 1 36 214 ALA A O 1
ATOM 1660 N N . GLY A 1 215 ? -12.703 19.547 33.094 1 34.75 215 GLY A N 1
ATOM 1661 C CA . GLY A 1 215 ? -13.477 18.516 33.781 1 34.75 215 GLY A CA 1
ATOM 1662 C C . GLY A 1 215 ? -12.617 17.453 34.438 1 34.75 215 GLY A C 1
ATOM 1663 O O . GLY A 1 215 ? -12.867 17.047 35.562 1 34.75 215 GLY A O 1
ATOM 1664 N N . TRP A 1 216 ? -11.711 16.906 33.594 1 37.84 216 TRP A N 1
ATOM 1665 C CA . TRP A 1 216 ? -10.852 15.898 34.219 1 37.84 216 TRP A CA 1
ATOM 1666 C C . TRP A 1 216 ? -9.914 16.531 35.219 1 37.84 216 TRP A C 1
ATOM 1668 O O . TRP A 1 216 ? -9.5 15.875 36.188 1 37.84 216 TRP A O 1
ATOM 1678 N N . ALA A 1 217 ? -9.312 17.719 34.906 1 34.69 217 ALA A N 1
ATOM 1679 C CA . ALA A 1 217 ? -8.453 18.375 35.875 1 34.69 217 ALA A CA 1
ATOM 1680 C C . ALA A 1 217 ? -9.242 18.781 37.125 1 34.69 217 ALA A C 1
ATOM 1682 O O . ALA A 1 217 ? -8.734 18.719 38.25 1 34.69 217 ALA A O 1
ATOM 1683 N N . VAL A 1 218 ? -10.414 19.281 36.938 1 38.22 218 VAL A N 1
ATOM 1684 C CA . VAL A 1 218 ? -11.219 19.672 38.094 1 38.22 218 VAL A CA 1
ATOM 1685 C C . VAL A 1 218 ? -11.578 18.438 38.906 1 38.22 218 VAL A C 1
ATOM 1687 O O . VAL A 1 218 ? -11.555 18.469 40.156 1 38.22 218 VAL A O 1
ATOM 1690 N N . THR A 1 219 ? -11.977 17.375 38.188 1 39.09 219 THR A N 1
ATOM 1691 C CA . THR A 1 219 ? -12.305 16.203 39 1 39.09 219 THR A CA 1
ATOM 1692 C C . THR A 1 219 ? -11.062 15.648 39.688 1 39.09 219 THR A C 1
ATOM 1694 O O . THR A 1 219 ? -11.148 15.141 40.812 1 39.09 219 THR A O 1
ATOM 1697 N N . GLY A 1 220 ? -9.906 15.727 38.938 1 36.28 220 GLY A N 1
ATOM 1698 C CA . GLY A 1 220 ? -8.719 15.227 39.625 1 36.28 220 GLY A CA 1
ATOM 1699 C C . GLY A 1 220 ? -8.25 16.125 40.75 1 36.28 220 GLY A C 1
ATOM 1700 O O . GLY A 1 220 ? -7.668 15.648 41.719 1 36.28 220 GLY A O 1
ATOM 1701 N N . VAL A 1 221 ? -8.344 17.469 40.375 1 37.84 221 VAL A N 1
ATOM 1702 C CA . VAL A 1 221 ? -7.852 18.375 41.406 1 37.84 221 VAL A CA 1
ATOM 1703 C C . VAL A 1 221 ? -8.852 18.438 42.562 1 37.84 221 VAL A C 1
ATOM 1705 O O . VAL A 1 221 ? -8.461 18.641 43.719 1 37.84 221 VAL A O 1
ATOM 1708 N N . SER A 1 222 ? -10.094 18.281 42.188 1 37.66 222 SER A N 1
ATOM 1709 C CA . SER A 1 222 ? -11.055 18.453 43.281 1 37.66 222 SER A CA 1
ATOM 1710 C C . SER A 1 222 ? -10.906 17.359 44.312 1 37.66 222 SER A C 1
ATOM 1712 O O . SER A 1 222 ? -11.344 17.516 45.469 1 37.66 222 SER A O 1
ATOM 1714 N N . SER A 1 223 ? -10.508 16.156 43.719 1 37.41 223 SER A N 1
ATOM 1715 C CA . SER A 1 223 ? -10.492 15.164 44.781 1 37.41 223 SER A CA 1
ATOM 1716 C C . SER A 1 223 ? -9.352 15.414 45.781 1 37.41 223 SER A C 1
ATOM 1718 O O . SER A 1 223 ? -9.398 14.961 46.906 1 37.41 223 SER A O 1
ATOM 1720 N N . LEU A 1 224 ? -8.25 15.891 45.156 1 34.88 224 LEU A N 1
ATOM 1721 C CA . LEU A 1 224 ? -7.125 15.969 46.094 1 34.88 224 LEU A CA 1
ATOM 1722 C C . LEU A 1 224 ? -7.254 17.203 47 1 3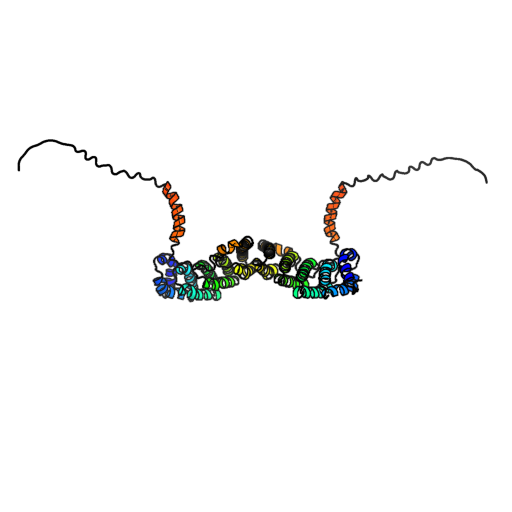4.88 224 LEU A C 1
ATOM 1724 O O . LEU A 1 224 ? -6.809 17.188 48.156 1 34.88 224 LEU A O 1
ATOM 1728 N N . THR A 1 225 ? -7.789 18.281 46.406 1 35.72 225 THR A N 1
ATOM 1729 C CA . THR A 1 225 ? -7.809 19.5 47.219 1 35.72 225 THR A CA 1
ATOM 1730 C C . THR A 1 225 ? -8.867 19.406 48.312 1 35.72 225 THR A C 1
ATOM 1732 O O . THR A 1 225 ? -8.773 20.094 49.344 1 35.72 225 THR A O 1
ATOM 1735 N N . SER A 1 226 ? -9.883 18.594 48 1 36.28 226 SER A N 1
ATOM 1736 C CA . SER A 1 226 ? -10.938 18.609 49 1 36.28 226 SER A CA 1
ATOM 1737 C C . SER A 1 226 ? -10.461 18 50.312 1 36.28 226 SER A C 1
ATOM 1739 O O . SER A 1 226 ? -11.117 18.156 51.375 1 36.28 226 SER A O 1
ATOM 1741 N N . LYS A 1 227 ? -9.562 16.953 50.031 1 38.28 227 LYS A N 1
ATOM 1742 C CA . LYS A 1 227 ? -9.289 16.312 51.312 1 38.28 227 LYS A CA 1
ATOM 1743 C C . LYS A 1 227 ? -8.43 17.219 52.219 1 38.28 227 LYS A C 1
ATOM 1745 O O . LYS A 1 227 ? -8.219 16.906 53.375 1 38.28 227 LYS A O 1
ATOM 1750 N N . LEU A 1 228 ? -7.648 17.938 51.531 1 34.78 228 LEU A N 1
ATOM 1751 C CA . LEU A 1 228 ? -6.637 18.5 52.438 1 34.78 228 LEU A CA 1
ATOM 1752 C C . LEU A 1 228 ? -7.105 19.844 53 1 34.78 228 LEU A C 1
ATOM 1754 O O . LEU A 1 228 ? -6.371 20.5 53.75 1 34.78 228 LEU A O 1
ATOM 1758 N N . ILE A 1 229 ? -8.016 20.5 52.219 1 36.31 229 ILE A N 1
ATOM 1759 C CA . ILE A 1 229 ? -8.273 21.781 52.844 1 36.31 229 ILE A CA 1
ATOM 1760 C C . ILE A 1 229 ? -9.055 21.562 54.156 1 36.31 229 ILE A C 1
ATOM 1762 O O . ILE A 1 229 ? -10.164 21.031 54.125 1 36.31 229 ILE A O 1
ATOM 1766 N N . PRO A 1 230 ? -8.32 21.375 55.25 1 35.78 230 PRO A N 1
ATOM 1767 C CA . PRO A 1 230 ? -9.039 21.312 56.531 1 35.78 230 PRO A CA 1
ATOM 1768 C C . PRO A 1 230 ? -10.148 22.344 56.656 1 35.78 230 PRO A C 1
ATOM 1770 O O . PRO A 1 230 ? -9.969 23.5 56.219 1 35.78 230 PRO A O 1
ATOM 1773 N N . ALA A 1 231 ? -11.344 21.844 56.438 1 34.81 231 ALA A N 1
ATOM 1774 C CA . ALA A 1 231 ? -12.555 22.641 56.625 1 34.81 231 ALA A CA 1
ATOM 1775 C C . ALA A 1 231 ? -12.406 23.609 57.781 1 34.81 231 ALA A C 1
ATOM 1777 O O . ALA A 1 231 ? -12.266 23.188 58.938 1 34.81 231 ALA A O 1
ATOM 1778 N N . LEU A 1 232 ? -11.586 24.594 57.594 1 31.44 232 LEU A N 1
ATOM 1779 C CA . LEU A 1 232 ? -11.641 25.594 58.656 1 31.44 232 LEU A CA 1
ATOM 1780 C C . LEU A 1 232 ? -13.078 25.844 59.094 1 31.44 232 LEU A C 1
ATOM 1782 O O . LEU A 1 232 ? -13.953 26.094 58.25 1 31.44 232 LEU A O 1
ATOM 1786 N N . ARG A 1 233 ? -13.461 25.031 60.062 1 33.78 233 ARG A N 1
ATOM 1787 C CA . ARG A 1 233 ? -14.734 25.172 60.781 1 33.78 233 ARG A CA 1
ATOM 1788 C C . ARG A 1 233 ? -15.133 26.641 60.875 1 33.78 233 ARG A C 1
ATOM 1790 O O . ARG A 1 233 ? -14.359 27.469 61.375 1 33.78 233 ARG A O 1
ATOM 1797 N N . PRO A 1 234 ? -15.977 27.141 59.875 1 29.81 234 PRO A N 1
ATOM 1798 C CA . PRO A 1 234 ? -16.391 28.547 59.969 1 29.81 234 PRO A CA 1
ATOM 1799 C C . PRO A 1 234 ? -16.766 28.969 61.375 1 29.81 234 PRO A C 1
ATOM 1801 O O . PRO A 1 234 ? -17.5 28.25 62.062 1 29.81 234 PRO A O 1
ATOM 1804 N N . VAL A 1 235 ? -15.805 29.422 62.188 1 34.56 235 VAL A N 1
ATOM 1805 C CA . VAL A 1 235 ? -16.062 29.969 63.5 1 34.56 235 VAL A CA 1
ATOM 1806 C C . VAL A 1 235 ? -17.312 30.844 63.469 1 34.56 235 VAL A C 1
ATOM 1808 O O . VAL A 1 235 ? -17.406 31.766 62.656 1 34.56 235 VAL A O 1
ATOM 1811 N N . GLY A 1 236 ? -18.516 30.078 63.688 1 29.42 236 GLY A N 1
ATOM 1812 C CA . GLY A 1 236 ? -19.828 30.688 63.844 1 29.42 236 GLY A CA 1
ATOM 1813 C C . GLY A 1 236 ? -19.797 32.031 64.562 1 29.42 236 GLY A C 1
ATOM 1814 O O . GLY A 1 236 ? -18.922 32.25 65.375 1 29.42 236 GLY A O 1
ATOM 1815 N N . PRO A 1 237 ? -20.234 33 63.75 1 31.7 237 PRO A N 1
ATOM 1816 C CA . PRO A 1 237 ? -20.266 34.375 64.25 1 31.7 237 PRO A CA 1
ATOM 1817 C C . PRO A 1 237 ? -20.766 34.438 65.688 1 31.7 237 PRO A C 1
ATOM 1819 O O . PRO A 1 237 ? -21.641 33.688 66.062 1 31.7 237 PRO A O 1
ATOM 1822 N N . GLY A 1 238 ? -19.828 34.375 66.688 1 28.16 238 GLY A N 1
ATOM 1823 C CA . GLY A 1 238 ? -20.094 34.656 68.125 1 28.16 238 GLY A CA 1
ATOM 1824 C C . GLY A 1 238 ? -21.172 35.719 68.312 1 28.16 238 GLY A C 1
ATOM 1825 O O . GLY A 1 238 ? -21.188 36.75 67.625 1 28.16 238 GLY A O 1
ATOM 1826 N N . GLY A 1 239 ? -22.438 35.188 68.438 1 25.92 239 GLY A N 1
ATOM 1827 C CA . GLY A 1 239 ? -23.625 35.906 68.875 1 25.92 239 GLY A CA 1
ATOM 1828 C C . GLY A 1 239 ? -23.344 36.969 69.938 1 25.92 239 GLY A C 1
ATOM 1829 O O . GLY A 1 239 ? -22.672 36.656 70.938 1 25.92 239 GLY A O 1
ATOM 1830 N N . GLY A 1 240 ? -23.016 38.094 69.375 1 23.56 240 GLY A N 1
ATOM 1831 C CA . GLY A 1 240 ? -22.875 39.312 70.188 1 23.56 240 GLY A CA 1
ATOM 1832 C C . GLY A 1 240 ? -23.969 39.469 71.188 1 23.56 240 GLY A C 1
ATOM 1833 O O . GLY A 1 240 ? -25.156 39.594 70.875 1 23.56 240 GLY A O 1
ATOM 1834 N N . ARG A 1 241 ? -24.016 38.625 72.312 1 23.09 241 ARG A N 1
ATOM 1835 C CA . ARG A 1 241 ? -24.891 38.875 73.438 1 23.09 241 ARG A CA 1
ATOM 1836 C C . ARG A 1 241 ? -24.938 40.344 73.812 1 23.09 241 ARG A C 1
ATOM 1838 O O . ARG A 1 241 ? -23.906 41.031 73.812 1 23.09 241 ARG A O 1
ATOM 1845 N N . ASP A 1 242 ? -26.062 41.031 73.562 1 21.03 242 ASP A N 1
ATOM 1846 C CA . ASP A 1 242 ? -26.641 42.344 73.812 1 21.03 242 ASP A CA 1
ATOM 1847 C C . ASP A 1 242 ? -26.375 42.75 75.25 1 21.03 242 ASP A C 1
ATOM 1849 O O . ASP A 1 242 ? -26.969 43.719 75.75 1 21.03 242 ASP A O 1
ATOM 1853 N N . ARG A 1 243 ? -25.359 42.156 76 1 20.56 243 ARG A N 1
ATOM 1854 C CA . ARG A 1 243 ? -25.5 42.5 77.375 1 20.56 243 ARG A CA 1
ATOM 1855 C C . ARG A 1 243 ? -25.594 44.031 77.562 1 20.56 243 ARG A C 1
ATOM 1857 O O . ARG A 1 243 ? -24.75 44.75 77.062 1 20.56 243 ARG A O 1
ATOM 1864 N N . GLY A 1 244 ? -26.844 44.562 77.688 1 20.22 244 GLY A N 1
ATOM 1865 C CA . GLY A 1 244 ? -27.516 45.812 78 1 20.22 244 GLY A CA 1
ATOM 1866 C C . GLY A 1 244 ? -26.859 46.562 79.188 1 20.22 244 GLY A C 1
ATOM 1867 O O . GLY A 1 244 ? -27.438 47.531 79.688 1 20.22 244 GLY A O 1
ATOM 1868 N N . GLY A 1 245 ? -25.703 46.188 79.75 1 18.31 245 GLY A N 1
ATOM 1869 C CA . GLY A 1 245 ? -25.688 46.688 81.125 1 18.31 245 GLY A CA 1
ATOM 1870 C C . GLY A 1 245 ? -25.609 48.188 81.25 1 18.31 245 GLY A C 1
ATOM 1871 O O . GLY A 1 245 ? -26.016 48.781 82.25 1 18.31 245 GLY A O 1
ATOM 1872 N N . GLY A 1 246 ? -24.688 48.938 80.5 1 18.84 246 GLY A N 1
ATOM 1873 C CA . GLY A 1 246 ? -24.078 49.906 81.375 1 18.84 246 GLY A CA 1
ATOM 1874 C C . GLY A 1 246 ? -25.047 50.969 81.812 1 18.84 246 GLY A C 1
ATOM 1875 O O . GLY A 1 246 ? -26.141 51.094 81.312 1 18.84 246 GLY A O 1
ATOM 1876 N N . GLY A 1 247 ? -24.391 52 82.625 1 19.23 247 GLY A N 1
ATOM 1877 C CA . GLY A 1 247 ? -24.312 52.938 83.688 1 19.23 247 GLY A CA 1
ATOM 1878 C C . GLY A 1 247 ? -25 54.25 83.438 1 19.23 247 GLY A C 1
ATOM 1879 O O . GLY A 1 247 ? -25.281 54.562 82.25 1 19.23 247 GLY A O 1
ATOM 1880 N N . GLY A 1 248 ? -25.312 55.031 84.5 1 20.77 248 GLY A N 1
ATOM 1881 C CA . GLY A 1 248 ? -26.016 56.156 85.062 1 20.77 248 GLY A CA 1
ATOM 1882 C C . GLY A 1 248 ? -25.641 57.469 84.438 1 20.77 248 GLY A C 1
ATOM 1883 O O . GLY A 1 248 ? -26.516 58.188 83.938 1 20.77 248 GLY A O 1
ATOM 1884 N N . GLY A 1 249 ? -24.422 57.969 84.812 1 20.64 249 GLY A N 1
ATOM 1885 C CA . GLY A 1 249 ? -24.531 59.281 85.5 1 20.64 249 GLY A CA 1
ATOM 1886 C C . GLY A 1 249 ? -24.984 60.375 84.562 1 20.64 249 GLY A C 1
ATOM 1887 O O . GLY A 1 249 ? -25.094 60.156 83.312 1 20.64 249 GLY A O 1
ATOM 1888 N N . GLY A 1 250 ? -24.484 61.5 85 1 21.48 250 GLY A N 1
ATOM 1889 C CA . GLY A 1 250 ? -24.812 62.844 85.375 1 21.48 250 GLY A CA 1
ATOM 1890 C C . GLY A 1 250 ? -24.922 63.812 84.25 1 21.48 250 GLY A C 1
ATOM 1891 O O . GLY A 1 250 ? -24.5 63.5 83.125 1 21.48 250 GLY A O 1
ATOM 1892 N N . GLU A 1 251 ? -25.406 64.938 84.562 1 22.14 251 GLU A N 1
ATOM 1893 C CA . GLU A 1 251 ? -26.141 66.125 84.188 1 22.14 251 GLU A CA 1
ATOM 1894 C C . GLU A 1 251 ? -25.328 67 83.25 1 22.14 251 GLU A C 1
ATOM 1896 O O . GLU A 1 251 ? -25.891 67.875 82.562 1 22.14 251 GLU A O 1
ATOM 1901 N N . LEU A 1 252 ? -23.891 66.812 83.562 1 19.67 252 LEU A N 1
ATOM 1902 C CA . LEU A 1 252 ? -23.297 68.125 83.75 1 19.67 252 LEU A CA 1
ATOM 1903 C C . LEU A 1 252 ? -23.641 69 82.562 1 19.67 252 LEU A C 1
ATOM 1905 O O . LEU A 1 252 ? -23.938 68.5 81.438 1 19.67 252 LEU A O 1
ATOM 1909 N N . SER A 1 253 ? -23 70.312 82.75 1 24.02 253 SER A N 1
ATOM 1910 C CA . SER A 1 253 ? -22.906 71.812 82.625 1 24.02 253 SER A CA 1
ATOM 1911 C C . SER A 1 253 ? -22.531 72.188 81.188 1 24.02 253 SER A C 1
ATOM 1913 O O . SER A 1 253 ? -21.875 71.438 80.5 1 24.02 253 SER A O 1
ATOM 1915 N N . ARG A 1 254 ? -21.469 73.25 80.812 1 20.25 254 ARG A N 1
ATOM 1916 C CA . ARG A 1 254 ? -21.812 74.25 79.812 1 20.25 254 ARG A CA 1
ATOM 1917 C C . ARG A 1 254 ? -22.031 73.625 78.438 1 20.25 254 ARG A C 1
ATOM 1919 O O . ARG A 1 254 ? -21.297 72.688 78.062 1 20.25 254 ARG A O 1
ATOM 1926 N N . MET B 1 1 ? -3.787 -41.938 -25.844 1 73 1 MET B N 1
ATOM 1927 C CA . MET B 1 1 ? -4.984 -41.938 -25.016 1 73 1 MET B CA 1
ATOM 1928 C C . MET B 1 1 ? -5.457 -40.531 -24.75 1 73 1 MET B C 1
ATOM 1930 O O . MET B 1 1 ? -6.645 -40.219 -24.891 1 73 1 MET B O 1
ATOM 1934 N N . PHE B 1 2 ? -4.617 -39.656 -24.703 1 81.44 2 PHE B N 1
ATOM 1935 C CA . PHE B 1 2 ? -5.012 -38.312 -24.391 1 81.44 2 PHE B CA 1
ATOM 1936 C C . PHE B 1 2 ? -5.449 -37.562 -25.656 1 81.44 2 PHE B C 1
ATOM 1938 O O . PHE B 1 2 ? -5.977 -36.469 -25.578 1 81.44 2 PHE B O 1
ATOM 1945 N N . SER B 1 3 ? -5.312 -38.281 -26.797 1 81.06 3 SER B N 1
ATOM 1946 C CA . SER B 1 3 ? -5.758 -37.75 -28.078 1 81.06 3 SER B CA 1
ATOM 1947 C C . SER B 1 3 ? -7.246 -38 -28.297 1 81.06 3 SER B C 1
ATOM 1949 O O . SER B 1 3 ? -7.82 -37.531 -29.281 1 81.06 3 SER B O 1
ATOM 1951 N N . SER B 1 4 ? -7.758 -38.75 -27.359 1 83.69 4 SER B N 1
ATOM 1952 C CA . SER B 1 4 ? -9.172 -39.062 -27.484 1 83.69 4 SER B CA 1
ATOM 1953 C C . SER B 1 4 ? -10.031 -37.812 -27.516 1 83.69 4 SER B C 1
ATOM 1955 O O . SER B 1 4 ? -9.781 -36.844 -26.781 1 83.69 4 SER B O 1
ATOM 1957 N N . THR B 1 5 ? -11.031 -37.812 -28.328 1 83.5 5 THR B N 1
ATOM 1958 C CA . THR B 1 5 ? -11.969 -36.688 -28.406 1 83.5 5 THR B CA 1
ATOM 1959 C C . THR B 1 5 ? -13.188 -36.938 -27.516 1 83.5 5 THR B C 1
ATOM 1961 O O . THR B 1 5 ? -14.039 -36.062 -27.375 1 83.5 5 THR B O 1
ATOM 1964 N N . ASP B 1 6 ? -13.203 -38.062 -27 1 90.62 6 ASP B N 1
ATOM 1965 C CA . ASP B 1 6 ? -14.266 -38.406 -26.047 1 90.62 6 ASP B CA 1
ATOM 1966 C C . ASP B 1 6 ? -14.039 -37.688 -24.703 1 90.62 6 ASP B C 1
ATOM 1968 O O . ASP B 1 6 ? -13.117 -38.031 -23.969 1 90.62 6 ASP B O 1
ATOM 1972 N N . ARG B 1 7 ? -14.984 -36.875 -24.406 1 91.31 7 ARG B N 1
ATOM 1973 C CA . ARG B 1 7 ? -14.844 -36.031 -23.234 1 91.31 7 ARG B CA 1
ATOM 1974 C C . ARG B 1 7 ? -14.836 -36.875 -21.953 1 91.31 7 ARG B C 1
ATOM 1976 O O . ARG B 1 7 ? -14.055 -36.594 -21.031 1 91.31 7 ARG B O 1
ATOM 1983 N N . ALA B 1 8 ? -15.727 -37.812 -21.922 1 93.12 8 ALA B N 1
ATOM 1984 C CA . ALA B 1 8 ? -15.797 -38.625 -20.734 1 93.12 8 ALA B CA 1
ATOM 1985 C C . ALA B 1 8 ? -14.477 -39.375 -20.5 1 93.12 8 ALA B C 1
ATOM 1987 O O . ALA B 1 8 ? -13.992 -39.438 -19.359 1 93.12 8 ALA B O 1
ATOM 1988 N N . MET B 1 9 ? -13.945 -39.844 -21.484 1 91.56 9 MET B N 1
ATOM 1989 C CA . MET B 1 9 ? -12.664 -40.531 -21.406 1 91.56 9 MET B CA 1
ATOM 1990 C C . MET B 1 9 ? -11.547 -39.562 -21.031 1 91.56 9 MET B C 1
ATOM 1992 O O . MET B 1 9 ? -10.695 -39.875 -20.188 1 91.56 9 MET B O 1
ATOM 1996 N N . ARG B 1 10 ? -11.523 -38.438 -21.578 1 91.69 10 ARG B N 1
ATOM 1997 C CA . ARG B 1 10 ? -10.508 -37.438 -21.266 1 91.69 10 ARG B CA 1
ATOM 1998 C C . ARG B 1 10 ? -10.547 -37.062 -19.797 1 91.69 10 ARG B C 1
ATOM 2000 O O . ARG B 1 10 ? -9.508 -37 -19.141 1 91.69 10 ARG B O 1
ATOM 2007 N N . ILE B 1 11 ? -11.734 -36.844 -19.312 1 93.06 11 ILE B N 1
ATOM 2008 C CA . ILE B 1 11 ? -11.891 -36.469 -17.906 1 93.06 11 ILE B CA 1
ATOM 2009 C C . ILE B 1 11 ? -11.367 -37.594 -17.016 1 93.06 11 ILE B C 1
ATOM 2011 O O . ILE B 1 11 ? -10.656 -37.344 -16.031 1 93.06 11 ILE B O 1
ATOM 2015 N N . ARG B 1 12 ? -11.75 -38.75 -17.375 1 93.44 12 ARG B N 1
ATOM 2016 C CA . ARG B 1 12 ? -11.312 -39.906 -16.594 1 93.44 12 ARG B CA 1
ATOM 2017 C C . ARG B 1 12 ? -9.797 -40.031 -16.594 1 93.44 12 ARG B C 1
ATOM 2019 O O . ARG B 1 12 ? -9.18 -40.312 -15.562 1 93.44 12 ARG B O 1
ATOM 2026 N N . LEU B 1 13 ? -9.203 -39.906 -17.734 1 93 13 LEU B N 1
ATOM 2027 C CA . LEU B 1 13 ? -7.754 -40 -17.875 1 93 13 LEU B CA 1
ATOM 2028 C C . LEU B 1 13 ? -7.082 -38.906 -17.031 1 93 13 LEU B C 1
ATOM 2030 O O . LEU B 1 13 ? -6.109 -39.156 -16.328 1 93 13 LEU B O 1
ATOM 2034 N N . LEU B 1 14 ? -7.613 -37.75 -17.094 1 94.06 14 LEU B N 1
ATOM 2035 C CA . LEU B 1 14 ? -7.07 -36.625 -16.328 1 94.06 14 LEU B CA 1
ATOM 2036 C C . LEU B 1 14 ? -7.203 -36.875 -14.836 1 94.06 14 LEU B C 1
ATOM 2038 O O . LEU B 1 14 ? -6.277 -36.594 -14.07 1 94.06 14 LEU B O 1
ATOM 2042 N N . GLN B 1 15 ? -8.305 -37.375 -14.414 1 93.81 15 GLN B N 1
ATOM 2043 C CA . GLN B 1 15 ? -8.562 -37.688 -13.008 1 93.81 15 GLN B CA 1
ATOM 2044 C C . GLN B 1 15 ? -7.637 -38.781 -12.5 1 93.81 15 GLN B C 1
ATOM 2046 O O . GLN B 1 15 ? -7.297 -38.812 -11.312 1 93.81 15 GLN B O 1
ATOM 2051 N N . GLN B 1 16 ? -7.219 -39.625 -13.367 1 93.19 16 GLN B N 1
ATOM 2052 C CA . GLN B 1 16 ? -6.398 -40.781 -12.992 1 93.19 16 GLN B CA 1
ATOM 2053 C C . GLN B 1 16 ? -4.914 -40.469 -13.203 1 93.19 16 GLN B C 1
ATOM 2055 O O . GLN B 1 16 ? -4.07 -41.344 -12.961 1 93.19 16 GLN B O 1
ATOM 2060 N N . MET B 1 17 ? -4.66 -39.375 -13.586 1 93.5 17 MET B N 1
ATOM 2061 C CA . MET B 1 17 ? -3.299 -39 -13.969 1 93.5 17 MET B CA 1
ATOM 2062 C C . MET B 1 17 ? -2.328 -39.25 -12.812 1 93.5 17 MET B C 1
ATOM 2064 O O . MET B 1 17 ? -1.193 -39.656 -13.031 1 93.5 17 MET B O 1
ATOM 2068 N N . GLU B 1 18 ? -2.773 -38.969 -11.602 1 93.62 18 GLU B N 1
ATOM 2069 C CA . GLU B 1 18 ? -1.911 -39.094 -10.43 1 93.62 18 GLU B CA 1
ATOM 2070 C C . GLU B 1 18 ? -1.358 -40.5 -10.312 1 93.62 18 GLU B C 1
ATOM 2072 O O . GLU B 1 18 ? -0.276 -40.719 -9.758 1 93.62 18 GLU B O 1
ATOM 2077 N N . HIS B 1 19 ? -2.004 -41.5 -10.922 1 93.69 19 HIS B N 1
ATOM 2078 C CA . HIS B 1 19 ? -1.65 -42.906 -10.766 1 93.69 19 HIS B CA 1
ATOM 2079 C C . HIS B 1 19 ? -0.621 -43.344 -11.805 1 93.69 19 HIS B C 1
ATOM 2081 O O . HIS B 1 19 ? 0.052 -44.344 -11.633 1 93.69 19 HIS B O 1
ATOM 2087 N N . PHE B 1 20 ? -0.54 -42.625 -12.844 1 92 20 PHE B N 1
ATOM 2088 C CA . PHE B 1 20 ? 0.35 -43.188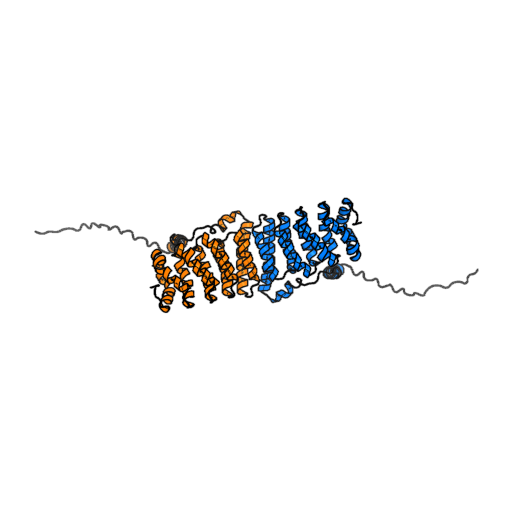 -13.867 1 92 20 PHE B CA 1
ATOM 2089 C C . PHE B 1 20 ? 1.409 -42.156 -14.258 1 92 20 PHE B C 1
ATOM 2091 O O . PHE B 1 20 ? 2.389 -42.5 -14.922 1 92 20 PHE B O 1
ATOM 2098 N N . ILE B 1 21 ? 1.312 -40.906 -13.844 1 94.06 21 ILE B N 1
ATOM 2099 C CA . ILE B 1 21 ? 2.213 -39.844 -14.258 1 94.06 21 ILE B CA 1
ATOM 2100 C C . ILE B 1 21 ? 3.646 -40.188 -13.867 1 94.06 21 ILE B C 1
ATOM 2102 O O . ILE B 1 21 ? 4.59 -39.875 -14.594 1 94.06 21 ILE B O 1
ATOM 2106 N N . GLN B 1 22 ? 3.807 -40.812 -12.719 1 92.88 22 GLN B N 1
ATOM 2107 C CA . GLN B 1 22 ? 5.133 -41.156 -12.203 1 92.88 22 GLN B CA 1
ATOM 2108 C C . GLN B 1 22 ? 5.875 -42.094 -13.148 1 92.88 22 GLN B C 1
ATOM 2110 O O . GLN B 1 22 ? 7.105 -42.156 -13.125 1 92.88 22 GLN B O 1
ATOM 2115 N N . TYR B 1 23 ? 5.125 -42.781 -13.945 1 94.19 23 TYR B N 1
ATOM 2116 C CA . TYR B 1 23 ? 5.734 -43.781 -14.828 1 94.19 23 TYR B CA 1
ATOM 2117 C C . TYR B 1 23 ? 6.043 -43.156 -16.188 1 94.19 23 TYR B C 1
ATOM 2119 O O . TYR B 1 23 ? 6.648 -43.812 -17.047 1 94.19 23 TYR B O 1
ATOM 2127 N N . LEU B 1 24 ? 5.598 -42.062 -16.438 1 93.94 24 LEU B N 1
ATOM 2128 C CA . LEU B 1 24 ? 5.828 -41.375 -17.703 1 93.94 24 LEU B CA 1
ATOM 2129 C C . LEU B 1 24 ? 7.113 -40.562 -17.656 1 93.94 24 LEU B C 1
ATOM 2131 O O . LEU B 1 24 ? 7.387 -39.875 -16.672 1 93.94 24 LEU B O 1
ATOM 2135 N N . ASN B 1 25 ? 7.922 -40.719 -18.703 1 94.38 25 ASN B N 1
ATOM 2136 C CA . ASN B 1 25 ? 9.141 -39.938 -18.781 1 94.38 25 ASN B CA 1
ATOM 2137 C C . ASN B 1 25 ? 8.875 -38.562 -19.406 1 94.38 25 ASN B C 1
ATOM 2139 O O . ASN B 1 25 ? 7.832 -38.375 -20.047 1 94.38 25 ASN B O 1
ATOM 2143 N N . GLU B 1 26 ? 9.758 -37.594 -19.266 1 95.88 26 GLU B N 1
ATOM 2144 C CA . GLU B 1 26 ? 9.602 -36.188 -19.672 1 95.88 26 GLU B CA 1
ATOM 2145 C C . GLU B 1 26 ? 9.375 -36.094 -21.172 1 95.88 26 GLU B C 1
ATOM 2147 O O . GLU B 1 26 ? 8.477 -35.375 -21.625 1 95.88 26 GLU B O 1
ATOM 2152 N N . PRO B 1 27 ? 10.172 -36.781 -21.984 1 96.88 27 PRO B N 1
ATOM 2153 C CA . PRO B 1 27 ? 9.945 -36.656 -23.422 1 96.88 27 PRO B CA 1
ATOM 2154 C C . PRO B 1 27 ? 8.531 -37.094 -23.844 1 96.88 27 PRO B C 1
ATOM 2156 O O . PRO B 1 27 ? 7.902 -36.406 -24.656 1 96.88 27 PRO B O 1
ATOM 2159 N N . THR B 1 28 ? 8.125 -38.156 -23.297 1 96.12 28 THR B N 1
ATOM 2160 C CA . THR B 1 28 ? 6.777 -38.625 -23.594 1 96.12 28 THR B CA 1
ATOM 2161 C C . THR B 1 28 ? 5.73 -37.625 -23.172 1 96.12 28 THR B C 1
ATOM 2163 O O . THR B 1 28 ? 4.809 -37.312 -23.922 1 96.12 28 THR B O 1
ATOM 2166 N N . VAL B 1 29 ? 5.887 -37.062 -21.984 1 97.12 29 VAL B N 1
ATOM 2167 C CA . VAL B 1 29 ? 4.949 -36.062 -21.453 1 97.12 29 VAL B CA 1
ATOM 2168 C C . VAL B 1 29 ? 4.93 -34.844 -22.344 1 97.12 29 VAL B C 1
ATOM 2170 O O . VAL B 1 29 ? 3.857 -34.344 -22.703 1 97.12 29 VAL B O 1
ATOM 2173 N N . ASN B 1 30 ? 6.035 -34.375 -22.797 1 97.75 30 ASN B N 1
ATOM 2174 C CA . ASN B 1 30 ? 6.16 -33.125 -23.5 1 97.75 30 ASN B CA 1
ATOM 2175 C C . ASN B 1 30 ? 5.758 -33.25 -24.969 1 97.75 30 ASN B C 1
ATOM 2177 O O . ASN B 1 30 ? 5.234 -32.312 -25.562 1 97.75 30 ASN B O 1
ATOM 2181 N N . THR B 1 31 ? 5.906 -34.438 -25.562 1 96.56 31 THR B N 1
ATOM 2182 C CA . THR B 1 31 ? 5.707 -34.562 -27 1 96.56 31 THR B CA 1
ATOM 2183 C C . THR B 1 31 ? 4.406 -35.312 -27.312 1 96.56 31 THR B C 1
ATOM 2185 O O . THR B 1 31 ? 3.771 -35.062 -28.328 1 96.56 31 THR B O 1
ATOM 2188 N N . GLN B 1 32 ? 3.992 -36.156 -26.375 1 93.94 32 GLN B N 1
ATOM 2189 C CA . GLN B 1 32 ? 2.885 -37.031 -26.734 1 93.94 32 GLN B CA 1
ATOM 2190 C C . GLN B 1 32 ? 1.674 -36.781 -25.844 1 93.94 32 GLN B C 1
ATOM 2192 O O . GLN B 1 32 ? 0.546 -37.125 -26.203 1 93.94 32 GLN B O 1
ATOM 2197 N N . ILE B 1 33 ? 1.881 -36.188 -24.766 1 95.5 33 ILE B N 1
ATOM 2198 C CA . ILE B 1 33 ? 0.786 -36.031 -23.812 1 95.5 33 ILE B CA 1
ATOM 2199 C C . ILE B 1 33 ? 0.347 -34.594 -23.734 1 95.5 33 ILE B C 1
ATOM 2201 O O . ILE B 1 33 ? -0.799 -34.25 -24.047 1 95.5 33 ILE B O 1
ATOM 2205 N N . PHE B 1 34 ? 1.253 -33.688 -23.453 1 97.19 34 PHE B N 1
ATOM 2206 C CA . PHE B 1 34 ? 0.963 -32.281 -23.172 1 97.19 34 PHE B CA 1
ATOM 2207 C C . PHE B 1 34 ? 0.242 -31.641 -24.359 1 97.19 34 PHE B C 1
ATOM 2209 O O . PHE B 1 34 ? -0.764 -30.953 -24.172 1 97.19 34 PHE B O 1
ATOM 2216 N N . PRO B 1 35 ? 0.629 -31.859 -25.594 1 95.94 35 PRO B N 1
ATOM 2217 C CA . PRO B 1 35 ? -0.032 -31.219 -26.719 1 95.94 35 PRO B CA 1
ATOM 2218 C C . PRO B 1 35 ? -1.512 -31.578 -26.828 1 95.94 35 PRO B C 1
ATOM 2220 O O . PRO B 1 35 ? -2.303 -30.797 -27.375 1 95.94 35 PRO B O 1
ATOM 2223 N N . HIS B 1 36 ? -1.854 -32.688 -26.297 1 94.81 36 HIS B N 1
ATOM 2224 C CA . HIS B 1 36 ? -3.25 -33.125 -26.328 1 94.81 36 HIS B CA 1
ATOM 2225 C C . HIS B 1 36 ? -4.004 -32.625 -25.094 1 94.81 36 HIS B C 1
ATOM 2227 O O . HIS B 1 36 ? -5.168 -32.219 -25.203 1 94.81 36 HIS B O 1
ATOM 2233 N N . VAL B 1 37 ? -3.357 -32.656 -24 1 95.69 37 VAL B N 1
ATOM 2234 C CA . VAL B 1 37 ? -3.982 -32.25 -22.734 1 95.69 37 VAL B CA 1
ATOM 2235 C C . VAL B 1 37 ? -4.352 -30.766 -22.812 1 95.69 37 VAL B C 1
ATOM 2237 O O . VAL B 1 37 ? -5.418 -30.359 -22.344 1 95.69 37 VAL B O 1
ATOM 2240 N N . VAL B 1 38 ? -3.557 -29.922 -23.453 1 95.81 38 VAL B N 1
ATOM 2241 C CA . VAL B 1 38 ? -3.729 -28.469 -23.453 1 95.81 38 VAL B CA 1
ATOM 2242 C C . VAL B 1 38 ? -4.984 -28.094 -24.234 1 95.81 38 VAL B C 1
ATOM 2244 O O . VAL B 1 38 ? -5.555 -27.031 -24.016 1 95.81 38 VAL B O 1
ATOM 2247 N N . HIS B 1 39 ? -5.434 -28.953 -25.047 1 94.81 39 HIS B N 1
ATOM 2248 C CA . HIS B 1 39 ? -6.688 -28.688 -25.75 1 94.81 39 HIS B CA 1
ATOM 2249 C C . HIS B 1 39 ? -7.852 -28.578 -24.781 1 94.81 39 HIS B C 1
ATOM 2251 O O . HIS B 1 39 ? -8.859 -27.938 -25.078 1 94.81 39 HIS B O 1
ATOM 2257 N N . GLY B 1 40 ? -7.664 -29.266 -23.688 1 96.38 40 GLY B N 1
ATOM 2258 C CA . GLY B 1 40 ? -8.703 -29.219 -22.672 1 96.38 40 GLY B CA 1
ATOM 2259 C C . GLY B 1 40 ? -8.961 -27.812 -22.141 1 96.38 40 GLY B C 1
ATOM 2260 O O . GLY B 1 40 ? -10.055 -27.516 -21.672 1 96.38 40 GLY B O 1
ATOM 2261 N N . PHE B 1 41 ? -8.023 -26.891 -22.234 1 97.69 41 PHE B N 1
ATOM 2262 C CA . PHE B 1 41 ? -8.18 -25.531 -21.766 1 97.69 41 PHE B CA 1
ATOM 2263 C C . PHE B 1 41 ? -9.234 -24.797 -22.578 1 97.69 41 PHE B C 1
ATOM 2265 O O . PHE B 1 41 ? -9.867 -23.844 -22.094 1 97.69 41 PHE B O 1
ATOM 2272 N N . LEU B 1 42 ? -9.406 -25.203 -23.781 1 95.75 42 LEU B N 1
ATOM 2273 C CA . LEU B 1 42 ? -10.25 -24.5 -24.734 1 95.75 42 LEU B CA 1
ATOM 2274 C C . LEU B 1 42 ? -11.594 -25.203 -24.906 1 95.75 42 LEU B C 1
ATOM 2276 O O . LEU B 1 42 ? -12.43 -24.766 -25.688 1 95.75 42 LEU B O 1
ATOM 2280 N N . ASP B 1 43 ? -11.773 -26.281 -24.188 1 95.94 43 ASP B N 1
ATOM 2281 C CA . ASP B 1 43 ? -13.016 -27.031 -24.344 1 95.94 43 ASP B CA 1
ATOM 2282 C C . ASP B 1 43 ? -14.219 -26.203 -23.906 1 95.94 43 ASP B C 1
ATOM 2284 O O . ASP B 1 43 ? -14.117 -25.406 -22.969 1 95.94 43 ASP B O 1
ATOM 2288 N N . THR B 1 44 ? -15.312 -26.422 -24.531 1 96.31 44 THR B N 1
ATOM 2289 C CA . THR B 1 44 ? -16.531 -25.703 -24.172 1 96.31 44 THR B CA 1
ATOM 2290 C C . THR B 1 44 ? -17.109 -26.219 -22.859 1 96.31 44 THR B C 1
ATOM 2292 O O . THR B 1 44 ? -17.906 -25.531 -22.219 1 96.31 44 THR B O 1
ATOM 2295 N N . ASN B 1 45 ? -16.719 -27.391 -22.5 1 96 45 ASN B N 1
ATOM 2296 C CA . ASN B 1 45 ? -17.172 -27.984 -21.25 1 96 45 ASN B CA 1
ATOM 2297 C C . ASN B 1 45 ? -16.328 -27.516 -20.062 1 96 45 ASN B C 1
ATOM 2299 O O . ASN B 1 45 ? -15.133 -27.797 -20 1 96 45 ASN B O 1
ATOM 2303 N N . PRO B 1 46 ? -16.938 -26.891 -19.078 1 97.38 46 PRO B N 1
ATOM 2304 C CA . PRO B 1 46 ? -16.172 -26.359 -17.953 1 97.38 46 PRO B CA 1
ATOM 2305 C C . PRO B 1 46 ? -15.508 -27.469 -17.125 1 97.38 46 PRO B C 1
ATOM 2307 O O . PRO B 1 46 ? -14.438 -27.25 -16.547 1 97.38 46 PRO B O 1
ATOM 2310 N N . ALA B 1 47 ? -16.094 -28.578 -17.109 1 96.5 47 ALA B N 1
ATOM 2311 C CA . ALA B 1 47 ? -15.516 -29.672 -16.344 1 96.5 47 ALA B CA 1
ATOM 2312 C C . ALA B 1 47 ? -14.164 -30.094 -16.922 1 96.5 47 ALA B C 1
ATOM 2314 O O . ALA B 1 47 ? -13.242 -30.438 -16.188 1 96.5 47 ALA B O 1
ATOM 2315 N N . ILE B 1 48 ? -14.109 -30.141 -18.188 1 96.31 48 ILE B N 1
ATOM 2316 C CA . ILE B 1 48 ? -12.859 -30.484 -18.859 1 96.31 48 ILE B CA 1
ATOM 2317 C C . ILE B 1 48 ? -11.812 -29.406 -18.594 1 96.31 48 ILE B C 1
ATOM 2319 O O . ILE B 1 48 ? -10.656 -29.719 -18.297 1 96.31 48 ILE B O 1
ATOM 2323 N N . ARG B 1 49 ? -12.203 -28.141 -18.703 1 97.62 49 ARG B N 1
ATOM 2324 C CA . ARG B 1 49 ? -11.281 -27.031 -18.422 1 97.62 49 ARG B CA 1
ATOM 2325 C C . ARG B 1 49 ? -10.758 -27.094 -17 1 97.62 49 ARG B C 1
ATOM 2327 O O . ARG B 1 49 ? -9.555 -26.984 -16.766 1 97.62 49 ARG B O 1
ATOM 2334 N N . GLU B 1 50 ? -11.625 -27.344 -16.062 1 97.5 50 GLU B N 1
ATOM 2335 C CA . GLU B 1 50 ? -11.25 -27.422 -14.648 1 97.5 50 GLU B CA 1
ATOM 2336 C C . GLU B 1 50 ? -10.281 -28.578 -14.398 1 97.5 50 GLU B C 1
ATOM 2338 O O . GLU B 1 50 ? -9.258 -28.406 -13.734 1 97.5 50 GLU B O 1
ATOM 2343 N N . GLN B 1 51 ? -10.648 -29.75 -14.969 1 96.62 51 GLN B N 1
ATOM 2344 C CA . GLN B 1 51 ? -9.797 -30.922 -14.773 1 96.62 51 GLN B CA 1
ATOM 2345 C C . GLN B 1 51 ? -8.438 -30.734 -15.438 1 96.62 51 GLN B C 1
ATOM 2347 O O . GLN B 1 51 ? -7.422 -31.203 -14.93 1 96.62 51 GLN B O 1
ATOM 2352 N N . THR B 1 52 ? -8.422 -30.062 -16.562 1 97.81 52 THR B N 1
ATOM 2353 C CA . THR B 1 52 ? -7.168 -29.766 -17.266 1 97.81 52 THR B CA 1
ATOM 2354 C C . THR B 1 52 ? -6.262 -28.906 -16.391 1 97.81 52 THR B C 1
ATOM 2356 O O . THR B 1 52 ? -5.07 -29.172 -16.25 1 97.81 52 THR B O 1
ATOM 2359 N N . VAL B 1 53 ? -6.836 -27.953 -15.711 1 98.5 53 VAL B N 1
ATOM 2360 C CA . VAL B 1 53 ? -6.082 -27.078 -14.812 1 98.5 53 VAL B CA 1
ATOM 2361 C C . VAL B 1 53 ? -5.488 -27.906 -13.672 1 98.5 53 VAL B C 1
ATOM 2363 O O . VAL B 1 53 ? -4.297 -27.797 -13.383 1 98.5 53 VAL B O 1
ATOM 2366 N N . LYS B 1 54 ? -6.254 -28.656 -13.078 1 97.56 54 LYS B N 1
ATOM 2367 C CA . LYS B 1 54 ? -5.836 -29.438 -11.93 1 97.56 54 LYS B CA 1
ATOM 2368 C C . LYS B 1 54 ? -4.703 -30.406 -12.297 1 97.56 54 LYS B C 1
ATOM 2370 O O . LYS B 1 54 ? -3.811 -30.656 -11.484 1 97.56 54 LYS B O 1
ATOM 2375 N N . SER B 1 55 ? -4.789 -30.922 -13.469 1 97.31 55 SER B N 1
ATOM 2376 C CA . SER B 1 55 ? -3.797 -31.906 -13.914 1 97.31 55 SER B CA 1
ATOM 2377 C C . SER B 1 55 ? -2.422 -31.266 -14.055 1 97.31 55 SER B C 1
ATOM 2379 O O . SER B 1 55 ? -1.403 -31.953 -14.062 1 97.31 55 SER B O 1
ATOM 2381 N N . MET B 1 56 ? -2.4 -29.984 -14.188 1 97.94 56 MET B N 1
ATOM 2382 C CA . MET B 1 56 ? -1.128 -29.281 -14.359 1 97.94 56 MET B CA 1
ATOM 2383 C C . MET B 1 56 ? -0.271 -29.391 -13.109 1 97.94 56 MET B C 1
ATOM 2385 O O . MET B 1 56 ? 0.957 -29.328 -13.18 1 97.94 56 MET B O 1
ATOM 2389 N N . LEU B 1 57 ? -0.938 -29.531 -11.953 1 97.5 57 LEU B N 1
ATOM 2390 C CA . LEU B 1 57 ? -0.194 -29.719 -10.711 1 97.5 57 LEU B CA 1
ATOM 2391 C C . LEU B 1 57 ? 0.715 -30.938 -10.797 1 97.5 57 LEU B C 1
ATOM 2393 O O . LEU B 1 57 ? 1.813 -30.938 -10.242 1 97.5 57 LEU B O 1
ATOM 2397 N N . LEU B 1 58 ? 0.305 -31.922 -11.531 1 96.44 58 LEU B N 1
ATOM 2398 C CA . LEU B 1 58 ? 1.039 -33.188 -11.672 1 96.44 58 LEU B CA 1
ATOM 2399 C C . LEU B 1 58 ? 1.992 -33.125 -12.859 1 96.44 58 LEU B C 1
ATOM 2401 O O . LEU B 1 58 ? 3.059 -33.75 -12.836 1 96.44 58 LEU B O 1
ATOM 2405 N N . LEU B 1 59 ? 1.67 -32.375 -13.883 1 97.31 59 LEU B N 1
ATOM 2406 C CA . LEU B 1 59 ? 2.43 -32.375 -15.125 1 97.31 59 LEU B CA 1
ATOM 2407 C C . LEU B 1 59 ? 3.574 -31.359 -15.055 1 97.31 59 LEU B C 1
ATOM 2409 O O . LEU B 1 59 ? 4.621 -31.562 -15.672 1 97.31 59 LEU B O 1
ATOM 2413 N N . ALA B 1 60 ? 3.441 -30.344 -14.258 1 97.69 60 ALA B N 1
ATOM 2414 C CA . ALA B 1 60 ? 4.336 -29.188 -14.258 1 97.69 60 ALA B CA 1
ATOM 2415 C C . ALA B 1 60 ? 5.781 -29.625 -14.023 1 97.69 60 ALA B C 1
ATOM 2417 O O . ALA B 1 60 ? 6.68 -29.219 -14.773 1 97.69 60 ALA B O 1
ATOM 2418 N N . PRO B 1 61 ? 6.012 -30.531 -13.094 1 96.5 61 PRO B N 1
ATOM 2419 C CA . PRO B 1 61 ? 7.398 -30.906 -12.82 1 96.5 61 PRO B CA 1
ATOM 2420 C C . PRO B 1 61 ? 8.062 -31.625 -14 1 96.5 61 PRO B C 1
ATOM 2422 O O . PRO B 1 61 ? 9.289 -31.75 -14.039 1 96.5 61 PRO B O 1
ATOM 2425 N N . LYS B 1 62 ? 7.277 -32.094 -14.953 1 96.81 62 LYS B N 1
ATOM 2426 C CA . LYS B 1 62 ? 7.816 -32.906 -16.047 1 96.81 62 LYS B CA 1
ATOM 2427 C C . LYS B 1 62 ? 7.836 -32.094 -17.344 1 96.81 62 LYS B C 1
ATOM 2429 O O . LYS B 1 62 ? 8.32 -32.594 -18.375 1 96.81 62 LYS B O 1
ATOM 2434 N N . LEU B 1 63 ? 7.332 -30.922 -17.391 1 97.81 63 LEU B N 1
ATOM 2435 C CA . LEU B 1 63 ? 7.246 -30.109 -18.609 1 97.81 63 LEU B CA 1
ATOM 2436 C C . LEU B 1 63 ? 8.578 -29.422 -18.891 1 97.81 63 LEU B C 1
ATOM 2438 O O . LEU B 1 63 ? 9.297 -29.047 -17.969 1 97.81 63 LEU B O 1
ATOM 2442 N N . ASN B 1 64 ? 8.883 -29.359 -20.125 1 97.25 64 ASN B N 1
ATOM 2443 C CA . ASN B 1 64 ? 10.094 -28.641 -20.5 1 97.25 64 ASN B CA 1
ATOM 2444 C C . ASN B 1 64 ? 9.883 -27.125 -20.469 1 97.25 64 ASN B C 1
ATOM 2446 O O . ASN B 1 64 ? 8.773 -26.656 -20.203 1 97.25 64 ASN B O 1
ATOM 2450 N N . GLU B 1 65 ? 10.898 -26.391 -20.734 1 96.94 65 GLU B N 1
ATOM 2451 C CA . GLU B 1 65 ? 10.922 -24.938 -20.625 1 96.94 65 GLU B CA 1
ATOM 2452 C C . GLU B 1 65 ? 9.836 -24.312 -21.484 1 96.94 65 GLU B C 1
ATOM 2454 O O . GLU B 1 65 ? 9.086 -23.453 -21.016 1 96.94 65 GLU B O 1
ATOM 2459 N N . ASN B 1 66 ? 9.742 -24.688 -22.656 1 97.81 66 ASN B N 1
ATOM 2460 C CA . ASN B 1 66 ? 8.781 -24.094 -23.578 1 97.81 66 ASN B CA 1
ATOM 2461 C C . ASN B 1 66 ? 7.348 -24.406 -23.172 1 97.81 66 ASN B C 1
ATOM 2463 O O . ASN B 1 66 ? 6.504 -23.5 -23.125 1 97.81 66 ASN B O 1
ATOM 2467 N N . ASN B 1 67 ? 7.09 -25.672 -22.906 1 98.56 67 ASN B N 1
ATOM 2468 C CA . ASN B 1 67 ? 5.738 -26.078 -22.547 1 98.56 67 ASN B CA 1
ATOM 2469 C C . ASN B 1 67 ? 5.297 -25.438 -21.234 1 98.56 67 ASN B C 1
ATOM 2471 O O . ASN B 1 67 ? 4.156 -24.984 -21.109 1 98.56 67 ASN B O 1
ATOM 2475 N N . LEU B 1 68 ? 6.199 -25.359 -20.266 1 98.5 68 LEU B N 1
ATOM 2476 C CA . LEU B 1 68 ? 5.867 -24.844 -18.938 1 98.5 68 LEU B CA 1
ATOM 2477 C C . LEU B 1 68 ? 5.836 -23.328 -18.938 1 98.5 68 LEU B C 1
ATOM 2479 O O . LEU B 1 68 ? 4.848 -22.719 -18.516 1 98.5 68 LEU B O 1
ATOM 2483 N N . ASN B 1 69 ? 6.824 -22.703 -19.5 1 98.38 69 ASN B N 1
ATOM 2484 C CA . ASN B 1 69 ? 7.039 -21.266 -19.297 1 98.38 69 ASN B CA 1
ATOM 2485 C C . ASN B 1 69 ? 6.414 -20.438 -20.422 1 98.38 69 ASN B C 1
ATOM 2487 O O . ASN B 1 69 ? 6.309 -19.219 -20.297 1 98.38 69 ASN B O 1
ATOM 2491 N N . VAL B 1 70 ? 5.98 -21.078 -21.469 1 98.25 70 VAL B N 1
ATOM 2492 C CA . VAL B 1 70 ? 5.414 -20.312 -22.578 1 98.25 70 VAL B CA 1
ATOM 2493 C C . VAL B 1 70 ? 3.992 -20.797 -22.859 1 98.25 70 VAL B C 1
ATOM 2495 O O . VAL B 1 70 ? 3.021 -20.094 -22.578 1 98.25 70 VAL B O 1
ATOM 2498 N N . GLU B 1 71 ? 3.898 -22 -23.266 1 98.31 71 GLU B N 1
ATOM 2499 C CA . GLU B 1 71 ? 2.611 -22.516 -23.719 1 98.31 71 GLU B CA 1
ATOM 2500 C C . GLU B 1 71 ? 1.597 -22.547 -22.578 1 98.31 71 GLU B C 1
ATOM 2502 O O . GLU B 1 71 ? 0.485 -22.031 -22.719 1 98.31 71 GLU B O 1
ATOM 2507 N N . LEU B 1 72 ? 1.978 -23.172 -21.5 1 98.69 72 LEU B N 1
ATOM 2508 C CA . LEU B 1 72 ? 1.073 -23.266 -20.359 1 98.69 72 LEU B CA 1
ATOM 2509 C C . LEU B 1 72 ? 0.688 -21.875 -19.859 1 98.69 72 LEU B C 1
ATOM 2511 O O . LEU B 1 72 ? -0.477 -21.641 -19.531 1 98.69 72 LEU B O 1
ATOM 2515 N N . MET B 1 73 ? 1.629 -20.953 -19.781 1 98.62 73 MET B N 1
ATOM 2516 C CA . MET B 1 73 ? 1.376 -19.609 -19.281 1 98.62 73 MET B CA 1
ATOM 2517 C C . MET B 1 73 ? 0.356 -18.875 -20.156 1 98.62 73 MET B C 1
ATOM 2519 O O . MET B 1 73 ? -0.471 -18.125 -19.656 1 98.62 73 MET B O 1
ATOM 2523 N N . LYS B 1 74 ? 0.365 -19.141 -21.406 1 98.38 74 LYS B N 1
ATOM 2524 C CA . LYS B 1 74 ? -0.615 -18.562 -22.312 1 98.38 74 LYS B CA 1
ATOM 2525 C C . LYS B 1 74 ? -2.027 -19.031 -21.969 1 98.38 74 LYS B C 1
ATOM 2527 O O . LYS B 1 74 ? -2.957 -18.219 -21.906 1 98.38 74 LYS B O 1
ATOM 2532 N N . HIS B 1 75 ? -2.154 -20.281 -21.812 1 98.44 75 HIS B N 1
ATOM 2533 C CA . HIS B 1 75 ? -3.459 -20.844 -21.469 1 98.44 75 HIS B CA 1
ATOM 2534 C C . HIS B 1 75 ? -3.938 -20.344 -20.109 1 98.44 75 HIS B C 1
ATOM 2536 O O . HIS B 1 75 ? -5.109 -20 -19.953 1 98.44 75 HIS B O 1
ATOM 2542 N N . PHE B 1 76 ? -3.035 -20.312 -19.141 1 98.69 76 PHE B N 1
ATOM 2543 C CA . PHE B 1 76 ? -3.387 -19.828 -17.797 1 98.69 76 PHE B CA 1
ATOM 2544 C C . PHE B 1 76 ? -3.834 -18.375 -17.859 1 98.69 76 PHE B C 1
ATOM 2546 O O . PHE B 1 76 ? -4.809 -18 -17.203 1 98.69 76 PHE B O 1
ATOM 2553 N N . ALA B 1 77 ? -3.107 -17.578 -18.594 1 98.56 77 ALA B N 1
ATOM 2554 C CA . ALA B 1 77 ? -3.48 -16.172 -18.734 1 98.56 77 ALA B CA 1
ATOM 2555 C C . ALA B 1 77 ? -4.895 -16.031 -19.281 1 98.56 77 ALA B C 1
ATOM 2557 O O . ALA B 1 77 ? -5.691 -15.242 -18.781 1 98.56 77 ALA B O 1
ATOM 2558 N N . ARG B 1 78 ? -5.172 -16.797 -20.25 1 98.12 78 ARG B N 1
ATOM 2559 C CA . ARG B 1 78 ? -6.492 -16.766 -20.859 1 98.12 78 ARG B CA 1
ATOM 2560 C C . ARG B 1 78 ? -7.57 -17.203 -19.875 1 98.12 78 ARG B C 1
ATOM 2562 O O . ARG B 1 78 ? -8.602 -16.531 -19.75 1 98.12 78 ARG B O 1
ATOM 2569 N N . LEU B 1 79 ? -7.402 -18.312 -19.219 1 98.5 79 LEU B N 1
ATOM 2570 C CA . LEU B 1 79 ? -8.391 -18.844 -18.297 1 98.5 79 LEU B CA 1
ATOM 2571 C C . LEU B 1 79 ? -8.633 -17.891 -17.141 1 98.5 79 LEU B C 1
ATOM 2573 O O . LEU B 1 79 ? -9.789 -17.625 -16.781 1 98.5 79 LEU B O 1
ATOM 2577 N N . GLN B 1 80 ? -7.586 -17.406 -16.594 1 98.31 80 GLN B N 1
ATOM 2578 C CA . GLN B 1 80 ? -7.703 -16.531 -15.438 1 98.31 80 GLN B CA 1
ATOM 2579 C C . GLN B 1 80 ? -8.43 -15.242 -15.797 1 98.31 80 GLN B C 1
ATOM 2581 O O . GLN B 1 80 ? -9.195 -14.711 -15 1 98.31 80 GLN B O 1
ATOM 2586 N N . ALA B 1 81 ? -8.227 -14.742 -16.953 1 96.81 81 ALA B N 1
ATOM 2587 C CA . ALA B 1 81 ? -8.742 -13.438 -17.359 1 96.81 81 ALA B CA 1
ATOM 2588 C C . ALA B 1 81 ? -10.141 -13.562 -17.953 1 96.81 81 ALA B C 1
ATOM 2590 O O . ALA B 1 81 ? -10.992 -12.695 -17.75 1 96.81 81 ALA B O 1
ATOM 2591 N N . LYS B 1 82 ? -10.367 -14.711 -18.688 1 96.38 82 LYS B N 1
ATOM 2592 C CA . LYS B 1 82 ? -11.508 -14.648 -19.609 1 96.38 82 LYS B CA 1
ATOM 2593 C C . LYS B 1 82 ? -12.492 -15.781 -19.328 1 96.38 82 LYS B C 1
ATOM 2595 O O . LYS B 1 82 ? -13.609 -15.773 -19.859 1 96.38 82 LYS B O 1
ATOM 2600 N N . ASP B 1 83 ? -12.078 -16.734 -18.562 1 98.5 83 ASP B N 1
ATOM 2601 C CA . ASP B 1 83 ? -13.016 -17.828 -18.359 1 98.5 83 ASP B CA 1
ATOM 2602 C C . ASP B 1 83 ? -14.312 -17.344 -17.719 1 98.5 83 ASP B C 1
ATOM 2604 O O . ASP B 1 83 ? -14.281 -16.531 -16.797 1 98.5 83 ASP B O 1
ATOM 2608 N N . ASP B 1 84 ? -15.367 -17.891 -18.125 1 97.88 84 ASP B N 1
ATOM 2609 C CA . ASP B 1 84 ? -16.672 -17.422 -17.656 1 97.88 84 ASP B CA 1
ATOM 2610 C C . ASP B 1 84 ? -17.016 -18.016 -16.297 1 97.88 84 ASP B C 1
ATOM 2612 O O . ASP B 1 84 ? -17.938 -17.547 -15.617 1 97.88 84 ASP B O 1
ATOM 2616 N N . GLN B 1 85 ? -16.312 -19.062 -15.914 1 98.38 85 GLN B N 1
ATOM 2617 C CA . GLN B 1 85 ? -16.562 -19.719 -14.633 1 98.38 85 GLN B CA 1
ATOM 2618 C C . GLN B 1 85 ? -15.602 -19.219 -13.562 1 98.38 85 GLN B C 1
ATOM 2620 O O . GLN B 1 85 ? -14.391 -19.375 -13.68 1 98.38 85 GLN B O 1
ATOM 2625 N N . GLY B 1 86 ? -16.125 -18.641 -12.469 1 98.44 86 GLY B N 1
ATOM 2626 C CA . GLY B 1 86 ? -15.336 -18.172 -11.344 1 98.44 86 GLY B CA 1
ATOM 2627 C C . GLY B 1 86 ? -14.438 -19.234 -10.758 1 98.44 86 GLY B C 1
ATOM 2628 O O . GLY B 1 86 ? -13.234 -19.016 -10.594 1 98.44 86 GLY B O 1
ATOM 2629 N N . PRO B 1 87 ? -14.945 -20.359 -10.516 1 98.56 87 PRO B N 1
ATOM 2630 C CA . PRO B 1 87 ? -14.156 -21.438 -9.93 1 98.56 87 PRO B CA 1
ATOM 2631 C C . PRO B 1 87 ? -12.961 -21.828 -10.797 1 98.56 87 PRO B C 1
ATOM 2633 O O . PRO B 1 87 ? -11.891 -22.156 -10.266 1 98.56 87 PRO B O 1
ATOM 2636 N N . ILE B 1 88 ? -13.102 -21.812 -12.055 1 98.75 88 ILE B N 1
ATOM 2637 C CA . ILE B 1 88 ? -11.992 -22.156 -12.938 1 98.75 88 ILE B CA 1
ATOM 2638 C C . ILE B 1 88 ? -10.922 -21.062 -12.859 1 98.75 88 ILE B C 1
ATOM 2640 O O . ILE B 1 88 ? -9.727 -21.359 -12.82 1 98.75 88 ILE B O 1
ATOM 2644 N N . ARG B 1 89 ? -11.344 -19.781 -12.875 1 98.81 89 ARG B N 1
ATOM 2645 C CA . ARG B 1 89 ? -10.398 -18.688 -12.68 1 98.81 89 ARG B CA 1
ATOM 2646 C C . ARG B 1 89 ? -9.672 -18.828 -11.352 1 98.81 89 ARG B C 1
ATOM 2648 O O . ARG B 1 89 ? -8.453 -18.656 -11.289 1 98.81 89 ARG B O 1
ATOM 2655 N N . CYS B 1 90 ? -10.391 -19.234 -10.328 1 98.81 90 CYS B N 1
ATOM 2656 C CA . CYS B 1 90 ? -9.82 -19.438 -9 1 98.81 90 CYS B CA 1
ATOM 2657 C C . CYS B 1 90 ? -8.805 -20.578 -9.016 1 98.81 90 CYS B C 1
ATOM 2659 O O . CYS B 1 90 ? -7.68 -20.422 -8.547 1 98.81 90 CYS B O 1
ATOM 2661 N N . ASN B 1 91 ? -9.219 -21.641 -9.602 1 98.69 91 ASN B N 1
ATOM 2662 C CA . ASN B 1 91 ? -8.352 -22.812 -9.633 1 98.69 91 ASN B CA 1
ATOM 2663 C C . ASN B 1 91 ? -7.094 -22.562 -10.461 1 98.69 91 ASN B C 1
ATOM 2665 O O . ASN B 1 91 ? -6.02 -23.078 -10.148 1 98.69 91 ASN B O 1
ATOM 2669 N N . THR B 1 92 ? -7.258 -21.828 -11.523 1 98.88 92 THR B N 1
ATOM 2670 C CA . THR B 1 92 ? -6.113 -21.438 -12.344 1 98.88 92 THR B CA 1
ATOM 2671 C C . THR B 1 92 ? -5.117 -20.625 -11.531 1 98.88 92 THR B C 1
ATOM 2673 O O . THR B 1 92 ? -3.91 -20.859 -11.586 1 98.88 92 THR B O 1
ATOM 2676 N N . THR B 1 93 ? -5.621 -19.719 -10.734 1 98.88 93 THR B N 1
ATOM 2677 C CA . THR B 1 93 ? -4.797 -18.859 -9.891 1 98.88 93 THR B CA 1
ATOM 2678 C C . THR B 1 93 ? -4.07 -19.703 -8.836 1 98.88 93 THR B C 1
ATOM 2680 O O . THR B 1 93 ? -2.863 -19.547 -8.633 1 98.88 93 THR B O 1
ATOM 2683 N N . VAL B 1 94 ? -4.812 -20.547 -8.211 1 98.81 94 VAL B N 1
ATOM 2684 C CA . VAL B 1 94 ? -4.246 -21.422 -7.184 1 98.81 94 VAL B CA 1
ATOM 2685 C C . VAL B 1 94 ? -3.15 -22.281 -7.797 1 98.81 94 VAL B C 1
ATOM 2687 O O . VAL B 1 94 ? -2.062 -22.422 -7.227 1 98.81 94 VAL B O 1
ATOM 2690 N N . CYS B 1 95 ? -3.457 -22.859 -8.938 1 98.81 95 CYS B N 1
ATOM 2691 C CA . CYS B 1 95 ? -2.502 -23.734 -9.625 1 98.81 95 CYS B CA 1
ATOM 2692 C C . CYS B 1 95 ? -1.224 -22.969 -9.961 1 98.81 95 CYS B C 1
ATOM 2694 O O . CYS B 1 95 ? -0.123 -23.5 -9.789 1 98.81 95 CYS B O 1
ATOM 2696 N N . LEU B 1 96 ? -1.373 -21.781 -10.414 1 98.81 96 LEU B N 1
ATOM 2697 C CA . LEU B 1 96 ? -0.213 -20.969 -10.734 1 98.81 96 LEU B CA 1
ATOM 2698 C C . LEU B 1 96 ? 0.694 -20.812 -9.523 1 98.81 96 LEU B C 1
ATOM 2700 O O . LEU B 1 96 ? 1.915 -20.953 -9.625 1 98.81 96 LEU B O 1
ATOM 2704 N N . GLY B 1 97 ? 0.119 -20.516 -8.398 1 98.69 97 GLY B N 1
ATOM 2705 C CA . GLY B 1 97 ? 0.897 -20.422 -7.176 1 98.69 97 GLY B CA 1
ATOM 2706 C C . GLY B 1 97 ? 1.644 -21.703 -6.836 1 98.69 97 GLY B C 1
ATOM 2707 O O . GLY B 1 97 ? 2.793 -21.656 -6.391 1 98.69 97 GLY B O 1
ATOM 2708 N N . LYS B 1 98 ? 1.042 -22.781 -7.066 1 98.5 98 LYS B N 1
ATOM 2709 C CA . LYS B 1 98 ? 1.602 -24.078 -6.695 1 98.5 98 LYS B CA 1
ATOM 2710 C C . LYS B 1 98 ? 2.74 -24.469 -7.629 1 98.5 98 LYS B C 1
ATOM 2712 O O . LYS B 1 98 ? 3.691 -25.141 -7.211 1 98.5 98 LYS B O 1
ATOM 2717 N N . ILE B 1 99 ? 2.678 -24.094 -8.812 1 98.25 99 ILE B N 1
ATOM 2718 C CA . ILE B 1 99 ? 3.691 -24.547 -9.758 1 98.25 99 ILE B CA 1
ATOM 2719 C C . ILE B 1 99 ? 4.793 -23.484 -9.867 1 98.25 99 ILE B C 1
ATOM 2721 O O . ILE B 1 99 ? 5.723 -23.641 -10.664 1 98.25 99 ILE B O 1
ATOM 2725 N N . GLY B 1 100 ? 4.699 -22.406 -9.094 1 98 100 GLY B N 1
ATOM 2726 C CA . GLY B 1 100 ? 5.676 -21.328 -9.062 1 98 100 GLY B CA 1
ATOM 2727 C C . GLY B 1 100 ? 7.109 -21.812 -9.008 1 98 100 GLY B C 1
ATOM 2728 O O . GLY B 1 100 ? 7.953 -21.375 -9.789 1 98 100 GLY B O 1
ATOM 2729 N N . PRO B 1 101 ? 7.387 -22.734 -8.164 1 97.56 101 PRO B N 1
ATOM 2730 C CA . PRO B 1 101 ? 8.766 -23.203 -7.988 1 97.56 101 PRO B CA 1
ATOM 2731 C C . PRO B 1 101 ? 9.336 -23.828 -9.258 1 97.56 101 PRO B C 1
ATOM 2733 O O . PRO B 1 101 ? 10.555 -23.891 -9.43 1 97.56 101 PRO B O 1
ATOM 2736 N N . TYR B 1 102 ? 8.508 -24.312 -10.195 1 97.62 102 TYR B N 1
ATOM 2737 C CA . TYR B 1 102 ? 8.992 -24.969 -11.398 1 97.62 102 TYR B CA 1
ATOM 2738 C C . TYR B 1 102 ? 9.234 -23.953 -12.516 1 97.62 102 TYR B C 1
ATOM 2740 O O . TYR B 1 102 ? 9.883 -24.281 -13.516 1 97.62 102 TYR B O 1
ATOM 2748 N N . LEU B 1 103 ? 8.68 -22.766 -12.398 1 98.06 103 LEU B N 1
ATOM 2749 C CA . LEU B 1 103 ? 8.875 -21.719 -13.398 1 98.06 103 LEU B CA 1
ATOM 2750 C C . LEU B 1 103 ? 10.289 -21.172 -13.336 1 98.06 103 LEU B C 1
ATOM 2752 O O . LEU B 1 103 ? 10.906 -21.156 -12.266 1 98.06 103 LEU B O 1
ATOM 2756 N N . ASN B 1 104 ? 10.805 -20.844 -14.43 1 97.12 104 ASN B N 1
ATOM 2757 C CA . ASN B 1 104 ? 12.109 -20.203 -14.383 1 97.12 104 ASN B CA 1
ATOM 2758 C C . ASN B 1 104 ? 12 -18.766 -13.852 1 97.12 104 ASN B C 1
ATOM 2760 O O . ASN B 1 104 ? 10.898 -18.234 -13.734 1 97.12 104 ASN B O 1
ATOM 2764 N N . ALA B 1 105 ? 13.102 -18.188 -13.555 1 96.94 105 ALA B N 1
ATOM 2765 C CA . ALA B 1 105 ? 13.148 -16.891 -12.867 1 96.94 105 ALA B CA 1
ATOM 2766 C C . ALA B 1 105 ? 12.516 -15.797 -13.719 1 96.94 105 ALA B C 1
ATOM 2768 O O . ALA B 1 105 ? 11.797 -14.938 -13.203 1 96.94 105 ALA B O 1
ATOM 2769 N N . SER B 1 106 ? 12.781 -15.797 -14.961 1 97.56 106 SER B N 1
ATOM 2770 C CA . SER B 1 106 ? 12.25 -14.789 -15.867 1 97.56 106 SER B CA 1
ATOM 2771 C C . SER B 1 106 ? 10.734 -14.844 -15.93 1 97.56 106 SER B C 1
ATOM 2773 O O . SER B 1 106 ? 10.062 -13.805 -15.891 1 97.56 106 SER B O 1
ATOM 2775 N N . THR B 1 107 ? 10.203 -16.016 -15.992 1 98.12 107 THR B N 1
ATOM 2776 C CA . THR B 1 107 ? 8.75 -16.188 -16.031 1 98.12 107 THR B CA 1
ATOM 2777 C C . THR B 1 107 ? 8.117 -15.789 -14.703 1 98.12 107 THR B C 1
ATOM 2779 O O . THR B 1 107 ? 7.082 -15.125 -14.68 1 98.12 107 THR B O 1
ATOM 2782 N N . ARG B 1 108 ? 8.703 -16.234 -13.641 1 98.38 108 ARG B N 1
ATOM 2783 C CA . ARG B 1 108 ? 8.203 -15.828 -12.328 1 98.38 108 ARG B CA 1
ATOM 2784 C C . ARG B 1 108 ? 8.086 -14.305 -12.234 1 98.38 108 ARG B C 1
ATOM 2786 O O . ARG B 1 108 ? 7.043 -13.789 -11.828 1 98.38 108 ARG B O 1
ATOM 2793 N N . LYS B 1 109 ? 9.125 -13.633 -12.617 1 96.81 109 LYS B N 1
ATOM 2794 C CA . LYS B 1 109 ? 9.172 -12.172 -12.547 1 96.81 109 LYS B CA 1
ATOM 2795 C C . LYS B 1 109 ? 8.102 -11.539 -13.43 1 96.81 109 LYS B C 1
ATOM 2797 O O . LYS B 1 109 ? 7.469 -10.555 -13.039 1 96.81 109 LYS B O 1
ATOM 2802 N N . ARG B 1 110 ? 7.867 -12.141 -14.492 1 97.5 110 ARG B N 1
ATOM 2803 C CA . ARG B 1 110 ? 6.973 -11.562 -15.492 1 97.5 110 ARG B CA 1
ATOM 2804 C C . ARG B 1 110 ? 5.516 -11.875 -15.172 1 97.5 110 ARG B C 1
ATOM 2806 O O . ARG B 1 110 ? 4.629 -11.07 -15.453 1 97.5 110 ARG B O 1
ATOM 2813 N N . VAL B 1 111 ? 5.281 -12.969 -14.57 1 98.62 111 VAL B N 1
ATOM 2814 C CA . VAL B 1 111 ? 3.922 -13.5 -14.602 1 98.62 111 VAL B CA 1
ATOM 2815 C C . VAL B 1 111 ? 3.307 -13.422 -13.203 1 98.62 111 VAL B C 1
ATOM 2817 O O . VAL B 1 111 ? 2.141 -13.055 -13.055 1 98.62 111 VAL B O 1
ATOM 2820 N N . LEU B 1 112 ? 3.994 -13.75 -12.164 1 98.81 112 LEU B N 1
ATOM 2821 C CA . LEU B 1 112 ? 3.398 -14.047 -10.867 1 98.81 112 LEU B CA 1
ATOM 2822 C C . LEU B 1 112 ? 2.715 -12.805 -10.297 1 98.81 112 LEU B C 1
ATOM 2824 O O . LEU B 1 112 ? 1.528 -12.844 -9.961 1 98.81 112 LEU B O 1
ATOM 2828 N N . ILE B 1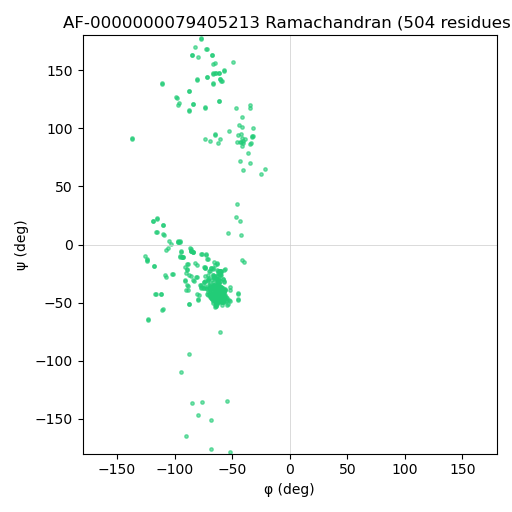 113 ? 3.414 -11.688 -10.219 1 98.88 113 ILE B N 1
ATOM 2829 C CA . ILE B 1 113 ? 2.854 -10.492 -9.602 1 98.88 113 ILE B CA 1
ATOM 2830 C C . ILE B 1 113 ? 1.636 -10.023 -10.398 1 98.88 113 ILE B C 1
ATOM 2832 O O . ILE B 1 113 ? 0.592 -9.711 -9.82 1 98.88 113 ILE B O 1
ATOM 2836 N N . SER B 1 114 ? 1.782 -9.977 -11.695 1 98.62 114 SER B N 1
ATOM 2837 C CA . SER B 1 114 ? 0.684 -9.523 -12.539 1 98.62 114 SER B CA 1
ATOM 2838 C C . SER B 1 114 ? -0.527 -10.438 -12.414 1 98.62 114 SER B C 1
ATOM 2840 O O . SER B 1 114 ? -1.661 -9.969 -12.305 1 98.62 114 SER B O 1
ATOM 2842 N N . ALA B 1 115 ? -0.304 -11.703 -12.406 1 98.88 115 ALA B N 1
ATOM 2843 C CA . ALA B 1 115 ? -1.392 -12.68 -12.367 1 98.88 115 ALA B CA 1
ATOM 2844 C C . ALA B 1 115 ? -2.129 -12.633 -11.031 1 98.88 115 ALA B C 1
ATOM 2846 O O . ALA B 1 115 ? -3.361 -12.617 -11 1 98.88 115 ALA B O 1
ATOM 2847 N N . PHE B 1 116 ? -1.395 -12.609 -9.969 1 98.94 116 PHE B N 1
ATOM 2848 C CA . PHE B 1 116 ? -2.039 -12.594 -8.664 1 98.94 116 PHE B CA 1
ATOM 2849 C C . PHE B 1 116 ? -2.727 -11.258 -8.414 1 98.94 116 PHE B C 1
ATOM 2851 O O . PHE B 1 116 ? -3.793 -11.203 -7.801 1 98.94 116 PHE B O 1
ATOM 2858 N N . SER B 1 117 ? -2.141 -10.172 -8.852 1 98.94 117 SER B N 1
ATOM 2859 C CA . SER B 1 117 ? -2.791 -8.867 -8.758 1 98.94 117 SER B CA 1
ATOM 2860 C C . SER B 1 117 ? -4.121 -8.859 -9.5 1 98.94 117 SER B C 1
ATOM 2862 O O . SER B 1 117 ? -5.125 -8.375 -8.977 1 98.94 117 SER B O 1
ATOM 2864 N N . ARG B 1 118 ? -4.121 -9.383 -10.68 1 98.56 118 ARG B N 1
ATOM 2865 C CA . ARG B 1 118 ? -5.348 -9.477 -11.469 1 98.56 118 ARG B CA 1
ATOM 2866 C C . ARG B 1 118 ? -6.406 -10.297 -10.742 1 98.56 118 ARG B C 1
ATOM 2868 O O . ARG B 1 118 ? -7.582 -9.93 -10.727 1 98.56 118 ARG B O 1
ATOM 2875 N N . ALA B 1 119 ? -5.977 -11.391 -10.164 1 98.88 119 ALA B N 1
ATOM 2876 C CA . ALA B 1 119 ? -6.895 -12.273 -9.445 1 98.88 119 ALA B CA 1
ATOM 2877 C C . ALA B 1 119 ? -7.559 -11.547 -8.281 1 98.88 119 ALA B C 1
ATOM 2879 O O . ALA B 1 119 ? -8.711 -11.82 -7.941 1 98.88 119 ALA B O 1
ATOM 2880 N N . THR B 1 120 ? -6.875 -10.578 -7.656 1 98.81 120 THR B N 1
ATOM 2881 C CA . THR B 1 120 ? -7.395 -9.875 -6.488 1 98.81 120 THR B CA 1
ATOM 2882 C C . THR B 1 120 ? -8.516 -8.922 -6.887 1 98.81 120 THR B C 1
ATOM 2884 O O . THR B 1 120 ? -9.219 -8.383 -6.027 1 98.81 120 THR B O 1
ATOM 2887 N N . LYS B 1 121 ? -8.734 -8.727 -8.133 1 98.56 121 LYS B N 1
ATOM 2888 C CA . LYS B 1 121 ? -9.773 -7.836 -8.633 1 98.56 121 LYS B CA 1
ATOM 2889 C C . LYS B 1 121 ? -10.914 -8.625 -9.266 1 98.56 121 LYS B C 1
ATOM 2891 O O . LYS B 1 121 ? -11.812 -8.047 -9.883 1 98.56 121 LYS B O 1
ATOM 2896 N N . ASP B 1 122 ? -10.867 -9.914 -9.109 1 98.62 122 ASP B N 1
ATOM 2897 C CA . ASP B 1 122 ? -11.867 -10.812 -9.703 1 98.62 122 ASP B CA 1
ATOM 2898 C C . ASP B 1 122 ? -13.234 -10.602 -9.062 1 98.62 122 ASP B C 1
ATOM 2900 O O . ASP B 1 122 ? -13.336 -10.445 -7.84 1 98.62 122 ASP B O 1
ATOM 2904 N N . PRO B 1 123 ? -14.328 -10.602 -9.859 1 98.12 123 PRO B N 1
ATOM 2905 C CA . PRO B 1 123 ? -15.664 -10.492 -9.273 1 98.12 123 PRO B CA 1
ATOM 2906 C C . PRO B 1 123 ? -16 -11.664 -8.352 1 98.12 123 PRO B C 1
ATOM 2908 O O . PRO B 1 123 ? -16.906 -11.555 -7.52 1 98.12 123 PRO B O 1
ATOM 2911 N N . PHE B 1 124 ? -15.406 -12.781 -8.516 1 98.5 124 PHE B N 1
ATOM 2912 C CA . PHE B 1 124 ? -15.609 -13.984 -7.723 1 98.5 124 PHE B CA 1
ATOM 2913 C C . PHE B 1 124 ? -14.703 -13.984 -6.492 1 98.5 124 PHE B C 1
ATOM 2915 O O . PHE B 1 124 ? -13.484 -14.078 -6.613 1 98.5 124 PHE B O 1
ATOM 2922 N N . ALA B 1 125 ? -15.195 -13.93 -5.293 1 98.56 125 ALA B N 1
ATOM 2923 C CA . ALA B 1 125 ? -14.484 -13.688 -4.043 1 98.56 125 ALA B CA 1
ATOM 2924 C C . ALA B 1 125 ? -13.414 -14.742 -3.803 1 98.56 125 ALA B C 1
ATOM 2926 O O . ALA B 1 125 ? -12.281 -14.422 -3.426 1 98.56 125 ALA B O 1
ATOM 2927 N N . PRO B 1 126 ? -13.695 -15.992 -4.059 1 98.69 126 PRO B N 1
ATOM 2928 C CA . PRO B 1 126 ? -12.648 -16.984 -3.846 1 98.69 126 PRO B CA 1
ATOM 2929 C C . PRO B 1 126 ? -11.43 -16.766 -4.742 1 98.69 126 PRO B C 1
ATOM 2931 O O . PRO B 1 126 ? -10.305 -17.078 -4.344 1 98.69 126 PRO B O 1
ATOM 2934 N N . SER B 1 127 ? -11.664 -16.25 -5.941 1 98.81 127 SER B N 1
ATOM 2935 C CA . SER B 1 127 ? -10.547 -15.914 -6.816 1 98.81 127 SER B CA 1
ATOM 2936 C C . SER B 1 127 ? -9.703 -14.789 -6.223 1 98.81 127 SER B C 1
ATOM 2938 O O . SER B 1 127 ? -8.477 -14.82 -6.301 1 98.81 127 SER B O 1
ATOM 2940 N N . ARG B 1 128 ? -10.375 -13.766 -5.648 1 98.88 128 ARG B N 1
ATOM 2941 C CA . ARG B 1 128 ? -9.641 -12.695 -4.984 1 98.88 128 ARG B CA 1
ATOM 2942 C C . ARG B 1 128 ? -8.789 -13.242 -3.838 1 98.88 128 ARG B C 1
ATOM 2944 O O . ARG B 1 128 ? -7.613 -12.906 -3.713 1 98.88 128 ARG B O 1
ATOM 2951 N N . ALA B 1 129 ? -9.375 -14.164 -3.057 1 98.88 129 ALA B N 1
ATOM 2952 C CA . ALA B 1 129 ? -8.641 -14.805 -1.967 1 98.88 129 ALA B CA 1
ATOM 2953 C C . ALA B 1 129 ? -7.473 -15.625 -2.502 1 98.88 129 ALA B C 1
ATOM 2955 O O . ALA B 1 129 ? -6.391 -15.641 -1.91 1 98.88 129 ALA B O 1
ATOM 2956 N N . ALA B 1 130 ? -7.699 -16.281 -3.613 1 98.88 130 ALA B N 1
ATOM 2957 C CA . ALA B 1 130 ? -6.652 -17.078 -4.242 1 98.88 130 ALA B CA 1
ATOM 2958 C C . ALA B 1 130 ? -5.477 -16.203 -4.672 1 98.88 130 ALA B C 1
ATOM 2960 O O . ALA B 1 130 ? -4.32 -16.609 -4.578 1 98.88 130 ALA B O 1
ATOM 2961 N N . GLY B 1 131 ? -5.828 -15.023 -5.188 1 98.88 131 GLY B N 1
ATOM 2962 C CA . GLY B 1 131 ? -4.77 -14.078 -5.508 1 98.88 131 GLY B CA 1
ATOM 2963 C C . GLY B 1 131 ? -3.9 -13.727 -4.316 1 98.88 131 GLY B C 1
ATOM 2964 O O . GLY B 1 131 ? -2.672 -13.742 -4.41 1 98.88 131 GLY B O 1
ATOM 2965 N N . VAL B 1 132 ? -4.508 -13.484 -3.193 1 98.94 132 VAL B N 1
ATOM 2966 C CA . VAL B 1 132 ? -3.801 -13.148 -1.961 1 98.94 132 VAL B CA 1
ATOM 2967 C C . VAL B 1 132 ? -2.936 -14.336 -1.525 1 98.94 132 VAL B C 1
ATOM 2969 O O . VAL B 1 132 ? -1.755 -14.164 -1.214 1 98.94 132 VAL B O 1
ATOM 2972 N N . LEU B 1 133 ? -3.549 -15.477 -1.555 1 98.75 133 LEU B N 1
ATOM 2973 C CA . LEU B 1 133 ? -2.844 -16.688 -1.148 1 98.75 133 LEU B CA 1
ATOM 2974 C C . LEU B 1 133 ? -1.688 -16.984 -2.096 1 98.75 133 LEU B C 1
ATOM 2976 O O . LEU B 1 133 ? -0.648 -17.5 -1.672 1 98.75 133 LEU B O 1
ATOM 2980 N N . GLY B 1 134 ? -1.937 -16.734 -3.355 1 98.81 134 GLY B N 1
ATOM 2981 C CA . GLY B 1 134 ? -0.858 -16.859 -4.324 1 98.81 134 GLY B CA 1
ATOM 2982 C C . GLY B 1 134 ? 0.362 -16.031 -3.975 1 98.81 134 GLY B C 1
ATOM 2983 O O . GLY B 1 134 ? 1.489 -16.531 -4.012 1 98.81 134 GLY B O 1
ATOM 2984 N N . PHE B 1 135 ? 0.153 -14.742 -3.592 1 98.88 135 PHE B N 1
ATOM 2985 C CA . PHE B 1 135 ? 1.245 -13.883 -3.148 1 98.88 135 PHE B CA 1
ATOM 2986 C C . PHE B 1 135 ? 1.968 -14.5 -1.957 1 98.88 135 PHE B C 1
ATOM 2988 O O . PHE B 1 135 ? 3.199 -14.547 -1.928 1 98.88 135 PHE B O 1
ATOM 2995 N N . ALA B 1 136 ? 1.202 -14.945 -1.018 1 98.62 136 ALA B N 1
ATOM 2996 C CA . ALA B 1 136 ? 1.777 -15.5 0.205 1 98.62 136 ALA B CA 1
ATOM 2997 C C . ALA B 1 136 ? 2.576 -16.766 -0.09 1 98.62 136 ALA B C 1
ATOM 2999 O O . ALA B 1 136 ? 3.686 -16.938 0.417 1 98.62 136 ALA B O 1
ATOM 3000 N N . ALA B 1 137 ? 2.055 -17.641 -0.941 1 97.81 137 ALA B N 1
ATOM 3001 C CA . ALA B 1 137 ? 2.658 -18.938 -1.243 1 97.81 137 ALA B CA 1
ATOM 3002 C C . ALA B 1 137 ? 3.947 -18.766 -2.043 1 97.81 137 ALA B C 1
ATOM 3004 O O . ALA B 1 137 ? 4.816 -19.641 -2.021 1 97.81 137 ALA B O 1
ATOM 3005 N N . THR B 1 138 ? 4.109 -17.672 -2.713 1 98.5 138 THR B N 1
ATOM 3006 C CA . THR B 1 138 ? 5.266 -17.469 -3.578 1 98.5 138 THR B CA 1
ATOM 3007 C C . THR B 1 138 ? 6.125 -16.328 -3.061 1 98.5 138 THR B C 1
ATOM 3009 O O . THR B 1 138 ? 6.852 -15.688 -3.83 1 98.5 138 THR B O 1
ATOM 3012 N N . HIS B 1 139 ? 6.043 -15.977 -1.765 1 98.12 139 HIS B N 1
ATOM 3013 C CA . HIS B 1 139 ? 6.648 -14.797 -1.154 1 98.12 139 HIS B CA 1
ATOM 3014 C C . HIS B 1 139 ? 8.156 -14.789 -1.363 1 98.12 139 HIS B C 1
ATOM 3016 O O . HIS B 1 139 ? 8.773 -13.719 -1.426 1 98.12 139 HIS B O 1
ATOM 3022 N N . ASN B 1 140 ? 8.82 -15.977 -1.465 1 97.62 140 ASN B N 1
ATOM 3023 C CA . ASN B 1 140 ? 10.273 -16.078 -1.552 1 97.62 140 ASN B CA 1
ATOM 3024 C C . ASN B 1 140 ? 10.781 -15.711 -2.945 1 97.62 140 ASN B C 1
ATOM 3026 O O . ASN B 1 140 ? 11.977 -15.508 -3.145 1 97.62 140 ASN B O 1
ATOM 3030 N N . PHE B 1 141 ? 9.906 -15.516 -3.906 1 98.25 141 PHE B N 1
ATOM 3031 C CA . PHE B 1 141 ? 10.328 -15.25 -5.277 1 98.25 141 PHE B CA 1
ATOM 3032 C C . PHE B 1 141 ? 10.328 -13.758 -5.566 1 98.25 141 PHE B C 1
ATOM 3034 O O . PHE B 1 141 ? 10.625 -13.336 -6.684 1 98.25 141 PHE B O 1
ATOM 3041 N N . TYR B 1 142 ? 10.008 -12.977 -4.555 1 98.62 142 TYR B N 1
ATOM 3042 C CA . TYR B 1 142 ? 9.891 -11.539 -4.777 1 98.62 142 TYR B CA 1
ATOM 3043 C C . TYR B 1 142 ? 11.023 -10.789 -4.078 1 98.62 142 TYR B C 1
ATOM 3045 O O . TYR B 1 142 ? 11.398 -11.133 -2.957 1 98.62 142 TYR B O 1
ATOM 3053 N N . SER B 1 143 ? 11.539 -9.836 -4.758 1 98.5 143 SER B N 1
ATOM 3054 C CA . SER B 1 143 ? 12.492 -8.93 -4.117 1 98.5 143 SER B CA 1
ATOM 3055 C C . SER B 1 143 ? 11.82 -8.078 -3.053 1 98.5 143 SER B C 1
ATOM 3057 O O . SER B 1 143 ? 10.594 -7.914 -3.064 1 98.5 143 SER B O 1
ATOM 3059 N N . MET B 1 144 ? 12.633 -7.496 -2.189 1 98.5 144 MET B N 1
ATOM 3060 C CA . MET B 1 144 ? 12.094 -6.598 -1.174 1 98.5 144 MET B CA 1
ATOM 3061 C C . MET B 1 144 ? 11.414 -5.395 -1.818 1 98.5 144 MET B C 1
ATOM 3063 O O . MET B 1 144 ? 10.359 -4.949 -1.354 1 98.5 144 MET B O 1
ATOM 3067 N N . SER B 1 145 ? 12.008 -4.902 -2.834 1 98.5 145 SER B N 1
ATOM 3068 C CA . SER B 1 145 ? 11.43 -3.777 -3.562 1 98.5 145 SER B CA 1
ATOM 3069 C C . SER B 1 145 ? 10.062 -4.137 -4.141 1 98.5 145 SER B C 1
ATOM 3071 O O . SER B 1 145 ? 9.109 -3.367 -4.023 1 98.5 145 SER B O 1
ATOM 3073 N N . ASP B 1 146 ? 9.93 -5.328 -4.727 1 98.62 146 ASP B N 1
ATOM 3074 C CA . ASP B 1 146 ? 8.656 -5.773 -5.277 1 98.62 146 ASP B CA 1
ATOM 3075 C C . ASP B 1 146 ? 7.605 -5.934 -4.176 1 98.62 146 ASP B C 1
ATOM 3077 O O . ASP B 1 146 ? 6.441 -5.582 -4.367 1 98.62 146 ASP B O 1
ATOM 3081 N N . CYS B 1 147 ? 8.023 -6.473 -3.088 1 98.88 147 CYS B N 1
ATOM 3082 C CA . CYS B 1 147 ? 7.117 -6.641 -1.957 1 98.88 147 CYS B CA 1
ATOM 3083 C C . CYS B 1 147 ? 6.539 -5.301 -1.519 1 98.88 147 CYS B C 1
ATOM 3085 O O . CYS B 1 147 ? 5.328 -5.164 -1.358 1 98.88 147 CYS B O 1
ATOM 3087 N N . ALA B 1 148 ? 7.387 -4.312 -1.398 1 98.88 148 ALA B N 1
ATOM 3088 C CA . ALA B 1 148 ? 7 -3.02 -0.842 1 98.88 148 ALA B CA 1
ATOM 3089 C C . ALA B 1 148 ? 6.219 -2.195 -1.86 1 98.88 148 ALA B C 1
ATOM 3091 O O . ALA B 1 148 ? 5.254 -1.512 -1.506 1 98.88 148 ALA B O 1
ATOM 3092 N N . LEU B 1 149 ? 6.582 -2.271 -3.131 1 98.75 149 LEU B N 1
ATOM 3093 C CA . LEU B 1 149 ? 6.125 -1.296 -4.113 1 98.75 149 LEU B CA 1
ATOM 3094 C C . LEU B 1 149 ? 4.992 -1.868 -4.961 1 98.75 149 LEU B C 1
ATOM 3096 O O . LEU B 1 149 ? 4.176 -1.119 -5.5 1 98.75 149 LEU B O 1
ATOM 3100 N N . LYS B 1 150 ? 4.969 -3.143 -5.062 1 98.81 150 LYS B N 1
ATOM 3101 C CA . LYS B 1 150 ? 4.004 -3.727 -5.992 1 98.81 150 LYS B CA 1
ATOM 3102 C C . LYS B 1 150 ? 2.986 -4.594 -5.254 1 98.81 150 LYS B C 1
ATOM 3104 O O . LYS B 1 150 ? 1.784 -4.5 -5.508 1 98.81 150 LYS B O 1
ATOM 3109 N N . ILE B 1 151 ? 3.416 -5.363 -4.328 1 98.94 151 ILE B N 1
ATOM 3110 C CA . ILE B 1 151 ? 2.561 -6.395 -3.746 1 98.94 151 ILE B CA 1
ATOM 3111 C C . ILE B 1 151 ? 1.752 -5.805 -2.594 1 98.94 151 ILE B C 1
ATOM 3113 O O . ILE B 1 151 ? 0.523 -5.906 -2.574 1 98.94 151 ILE B O 1
ATOM 3117 N N . LEU B 1 152 ? 2.439 -5.145 -1.661 1 98.94 152 LEU B N 1
ATOM 3118 C CA . LEU B 1 152 ? 1.768 -4.641 -0.467 1 98.94 152 LEU B CA 1
ATOM 3119 C C . LEU B 1 152 ? 0.661 -3.66 -0.836 1 98.94 152 LEU B C 1
ATOM 3121 O O . LEU B 1 152 ? -0.439 -3.721 -0.281 1 98.94 152 LEU B O 1
ATOM 3125 N N . PRO B 1 153 ? 0.869 -2.738 -1.743 1 98.81 153 PRO B N 1
ATOM 3126 C CA . PRO B 1 153 ? -0.221 -1.835 -2.115 1 98.81 153 PRO B CA 1
ATOM 3127 C C . PRO B 1 153 ? -1.467 -2.578 -2.592 1 98.81 153 PRO B C 1
ATOM 3129 O O . PRO B 1 153 ? -2.59 -2.18 -2.27 1 98.81 153 PRO B O 1
ATOM 3132 N N . VAL B 1 154 ? -1.278 -3.662 -3.35 1 98.94 154 VAL B N 1
ATOM 3133 C CA . VAL B 1 154 ? -2.391 -4.473 -3.838 1 98.94 154 VAL B CA 1
ATOM 3134 C C . VAL B 1 154 ? -3.117 -5.113 -2.658 1 98.94 154 VAL B C 1
ATOM 3136 O O . VAL B 1 154 ? -4.352 -5.102 -2.598 1 98.94 154 VAL B O 1
ATOM 3139 N N . LEU B 1 155 ? -2.373 -5.633 -1.774 1 98.94 155 LEU B N 1
ATOM 3140 C CA . LEU B 1 155 ? -2.951 -6.312 -0.619 1 98.94 155 LEU B CA 1
ATOM 3141 C C . LEU B 1 155 ? -3.682 -5.324 0.282 1 98.94 155 LEU B C 1
ATOM 3143 O O . LEU B 1 155 ? -4.707 -5.66 0.877 1 98.94 155 LEU B O 1
ATOM 3147 N N . CYS B 1 156 ? -3.131 -4.102 0.438 1 98.94 156 CYS B N 1
ATOM 3148 C CA . CYS B 1 156 ? -3.748 -3.082 1.277 1 98.94 156 CYS B CA 1
ATOM 3149 C C . CYS B 1 156 ? -5.168 -2.779 0.812 1 98.94 156 CYS B C 1
ATOM 3151 O O . CYS B 1 156 ? -6.07 -2.605 1.633 1 98.94 156 CYS B O 1
ATOM 3153 N N . ALA B 1 157 ? -5.355 -2.727 -0.435 1 98.81 157 ALA B N 1
ATOM 3154 C CA . ALA B 1 157 ? -6.68 -2.436 -0.983 1 98.81 157 ALA B CA 1
ATOM 3155 C C . ALA B 1 157 ? -7.695 -3.488 -0.549 1 98.81 157 ALA B C 1
ATOM 3157 O O . ALA B 1 157 ? -8.883 -3.195 -0.422 1 98.81 157 ALA B O 1
ATOM 3158 N N . LEU B 1 158 ? -7.254 -4.691 -0.257 1 98.88 158 LEU B N 1
ATOM 3159 C CA . LEU B 1 158 ? -8.148 -5.809 0.041 1 98.88 158 LEU B CA 1
ATOM 3160 C C . LEU B 1 158 ? -8.531 -5.812 1.517 1 98.88 158 LEU B C 1
ATOM 3162 O O . LEU B 1 158 ? -9.383 -6.602 1.937 1 98.88 158 LEU B O 1
ATOM 3166 N N . THR B 1 159 ? -7.934 -4.914 2.312 1 98.88 159 THR B N 1
ATOM 3167 C CA . THR B 1 159 ? -8.281 -4.82 3.727 1 98.88 159 THR B CA 1
ATOM 3168 C C . THR B 1 159 ? -9.68 -4.219 3.896 1 98.88 159 THR B C 1
ATOM 3170 O O . THR B 1 159 ? -10.258 -4.293 4.98 1 98.88 159 THR B O 1
ATOM 3173 N N . VAL B 1 160 ? -10.188 -3.684 2.836 1 98.75 160 VAL B N 1
ATOM 3174 C CA . VAL B 1 160 ? -11.539 -3.135 2.869 1 98.75 160 VAL B CA 1
ATOM 3175 C C . VAL B 1 160 ? -12.422 -3.883 1.875 1 98.75 160 VAL B C 1
ATOM 3177 O O . VAL B 1 160 ? -13.422 -3.344 1.399 1 98.75 160 VAL B O 1
ATOM 3180 N N . ASP B 1 161 ? -12.039 -5.109 1.453 1 98.75 161 ASP B N 1
ATOM 3181 C CA . ASP B 1 161 ? -12.836 -5.953 0.574 1 98.75 161 ASP B CA 1
ATOM 3182 C C . ASP B 1 161 ? -14.219 -6.219 1.174 1 98.75 161 ASP B C 1
ATOM 3184 O O . ASP B 1 161 ? -14.367 -6.277 2.396 1 98.75 161 ASP B O 1
ATOM 3188 N N . LEU B 1 162 ? -15.156 -6.402 0.344 1 97.88 162 LEU B N 1
ATOM 3189 C CA . LEU B 1 162 ? -16.531 -6.668 0.766 1 97.88 162 LEU B CA 1
ATOM 3190 C C . LEU B 1 162 ? -16.609 -7.973 1.545 1 97.88 162 LEU B C 1
ATOM 3192 O O . LEU B 1 162 ? -17.484 -8.125 2.412 1 97.88 162 LEU B O 1
ATOM 3196 N N . GLU B 1 163 ? -15.766 -8.953 1.235 1 98.38 163 GLU B N 1
ATOM 3197 C CA . GLU B 1 163 ? -15.789 -10.273 1.847 1 98.38 163 GLU B CA 1
ATOM 3198 C C . GLU B 1 163 ? -14.766 -10.391 2.967 1 98.38 163 GLU B C 1
ATOM 3200 O O . GLU B 1 163 ? -13.57 -10.195 2.74 1 98.38 163 GLU B O 1
ATOM 3205 N N . LYS B 1 164 ? -15.211 -10.789 4.133 1 98.12 164 LYS B N 1
ATOM 3206 C CA . LYS B 1 164 ? -14.32 -10.891 5.285 1 98.12 164 LYS B CA 1
ATOM 3207 C C . LYS B 1 164 ? -13.242 -11.953 5.059 1 98.12 164 LYS B C 1
ATOM 3209 O O . LYS B 1 164 ? -12.109 -11.797 5.516 1 98.12 164 LYS B O 1
ATOM 3214 N N . THR B 1 165 ? -13.633 -12.969 4.434 1 98.19 165 THR B N 1
ATOM 3215 C CA . THR B 1 165 ? -12.672 -14.039 4.18 1 98.19 165 THR B CA 1
ATOM 3216 C C . THR B 1 165 ? -11.492 -13.523 3.367 1 98.19 165 THR B C 1
ATOM 3218 O O . THR B 1 165 ? -10.352 -13.922 3.602 1 98.19 165 THR B O 1
ATOM 3221 N N . VAL B 1 166 ? -11.797 -12.672 2.395 1 98.88 166 VAL B N 1
ATOM 3222 C CA . VAL B 1 166 ? -10.75 -12.047 1.598 1 98.88 166 VAL B CA 1
ATOM 3223 C C . VAL B 1 166 ? -9.922 -11.109 2.475 1 98.88 166 VAL B C 1
ATOM 3225 O O . VAL B 1 166 ? -8.695 -11.133 2.428 1 98.88 166 VAL B O 1
ATOM 3228 N N . ARG B 1 167 ? -10.602 -10.266 3.305 1 98.81 167 ARG B N 1
ATOM 3229 C CA . ARG B 1 167 ? -9.898 -9.344 4.191 1 98.81 167 ARG B CA 1
ATOM 3230 C C . ARG B 1 167 ? -8.977 -10.102 5.145 1 98.81 167 ARG B C 1
ATOM 3232 O O . ARG B 1 167 ? -7.828 -9.703 5.348 1 98.81 167 ARG B O 1
ATOM 3239 N N . ASP B 1 168 ? -9.414 -11.25 5.719 1 98.69 168 ASP B N 1
ATOM 3240 C CA . ASP B 1 168 ? -8.633 -12.047 6.656 1 98.69 168 ASP B CA 1
ATOM 3241 C C . ASP B 1 168 ? -7.336 -12.531 6.008 1 98.69 168 ASP B C 1
ATOM 3243 O O . ASP B 1 168 ? -6.266 -12.461 6.613 1 98.69 168 ASP B O 1
ATOM 3247 N N . GLN B 1 169 ? -7.492 -13 4.809 1 98.81 169 GLN B N 1
ATOM 3248 C CA . GLN B 1 169 ? -6.312 -13.469 4.094 1 98.81 169 GLN B CA 1
ATOM 3249 C C . GLN B 1 169 ? -5.363 -12.32 3.771 1 98.81 169 GLN B C 1
ATOM 3251 O O . GLN B 1 169 ? -4.145 -12.477 3.838 1 98.81 169 GLN B O 1
ATOM 3256 N N . ALA B 1 170 ? -5.941 -11.172 3.447 1 98.94 170 ALA B N 1
ATOM 3257 C CA . ALA B 1 170 ? -5.133 -9.992 3.133 1 98.94 170 ALA B CA 1
ATOM 3258 C C . ALA B 1 170 ? -4.328 -9.539 4.348 1 98.94 170 ALA B C 1
ATOM 3260 O O . ALA B 1 170 ? -3.131 -9.266 4.242 1 98.94 170 ALA B O 1
ATOM 3261 N N . PHE B 1 171 ? -4.969 -9.492 5.527 1 98.88 171 PHE B N 1
ATOM 3262 C CA . PHE B 1 171 ? -4.277 -9.086 6.75 1 98.88 171 PHE B CA 1
ATOM 3263 C C . PHE B 1 171 ? -3.121 -10.031 7.055 1 98.88 171 PHE B C 1
ATOM 3265 O O . PHE B 1 171 ? -2.025 -9.586 7.398 1 98.88 171 PHE B O 1
ATOM 3272 N N . LYS B 1 172 ? -3.389 -11.273 6.902 1 98.69 172 LYS B N 1
ATOM 3273 C CA . LYS B 1 172 ? -2.355 -12.273 7.164 1 98.69 172 LYS B CA 1
ATOM 3274 C C . LYS B 1 172 ? -1.18 -12.117 6.207 1 98.69 172 LYS B C 1
ATOM 3276 O O . LYS B 1 172 ? -0.021 -12.141 6.625 1 98.69 172 LYS B O 1
ATOM 3281 N N . ALA B 1 173 ? -1.516 -11.992 4.992 1 98.88 173 ALA B N 1
ATOM 3282 C CA . ALA B 1 173 ? -0.473 -11.836 3.979 1 98.88 173 ALA B CA 1
ATOM 3283 C C . ALA B 1 173 ? 0.348 -10.57 4.227 1 98.88 173 ALA B C 1
ATOM 3285 O O . ALA B 1 173 ? 1.579 -10.602 4.16 1 98.88 173 ALA B O 1
ATOM 3286 N N . ILE B 1 174 ? -0.311 -9.43 4.535 1 98.88 174 ILE B N 1
ATOM 3287 C CA . ILE B 1 174 ? 0.367 -8.164 4.789 1 98.88 174 ILE B CA 1
ATOM 3288 C C . ILE B 1 174 ? 1.336 -8.32 5.957 1 98.88 174 ILE B C 1
ATOM 3290 O O . ILE B 1 174 ? 2.482 -7.875 5.887 1 98.88 174 ILE B O 1
ATOM 3294 N N . ARG B 1 175 ? 0.878 -8.961 6.965 1 98.56 175 ARG B N 1
ATOM 3295 C CA . ARG B 1 175 ? 1.74 -9.172 8.125 1 98.56 175 ARG B CA 1
ATOM 3296 C C . ARG B 1 175 ? 2.996 -9.945 7.738 1 98.56 175 ARG B C 1
ATOM 3298 O O . ARG B 1 175 ? 4.098 -9.609 8.172 1 98.56 175 ARG B O 1
ATOM 3305 N N . SER B 1 176 ? 2.816 -10.961 6.961 1 98.5 176 SER B N 1
ATOM 3306 C CA . SER B 1 176 ? 3.947 -11.773 6.539 1 98.5 176 SER B CA 1
ATOM 3307 C C . SER B 1 176 ? 4.949 -10.961 5.727 1 98.5 176 SER B C 1
ATOM 3309 O O . SER B 1 176 ? 6.152 -11.016 5.984 1 98.5 176 SER B O 1
ATOM 3311 N N . PHE B 1 177 ? 4.512 -10.227 4.754 1 98.75 177 PHE B N 1
ATOM 3312 C CA . PHE B 1 177 ? 5.398 -9.414 3.928 1 98.75 177 PHE B CA 1
ATOM 3313 C C . PHE B 1 177 ? 6.051 -8.312 4.754 1 98.75 177 PHE B C 1
ATOM 3315 O O . PHE B 1 177 ? 7.215 -7.977 4.535 1 98.75 177 PHE B O 1
ATOM 3322 N N . MET B 1 178 ? 5.285 -7.715 5.711 1 98.75 178 MET B N 1
ATOM 3323 C CA . MET B 1 178 ? 5.828 -6.688 6.59 1 98.75 178 MET B CA 1
ATOM 3324 C C . MET B 1 178 ? 6.957 -7.25 7.449 1 98.75 178 MET B C 1
ATOM 3326 O O . MET B 1 178 ? 7.973 -6.582 7.66 1 98.75 178 MET B O 1
ATOM 3330 N N . THR B 1 179 ? 6.715 -8.422 7.941 1 98.5 179 THR B N 1
ATOM 3331 C CA . THR B 1 179 ? 7.746 -9.078 8.742 1 98.5 179 THR B CA 1
ATOM 3332 C C . THR B 1 179 ? 9.023 -9.266 7.934 1 98.5 179 THR B C 1
ATOM 3334 O O . THR B 1 179 ? 10.125 -9.016 8.43 1 98.5 179 THR B O 1
ATOM 3337 N N . LYS B 1 180 ? 8.898 -9.688 6.762 1 98.31 180 LYS B N 1
ATOM 3338 C CA . LYS B 1 180 ? 10.031 -9.867 5.859 1 98.31 180 LYS B CA 1
ATOM 3339 C C . LYS B 1 180 ? 10.789 -8.562 5.656 1 98.31 180 LYS B C 1
ATOM 3341 O O . LYS B 1 180 ? 12.016 -8.516 5.793 1 98.31 180 LYS B O 1
ATOM 3346 N N . LEU B 1 181 ? 10.102 -7.516 5.359 1 98.81 181 LEU B N 1
ATOM 3347 C CA . LEU B 1 181 ? 10.688 -6.203 5.129 1 98.81 181 LEU B CA 1
ATOM 3348 C C . LEU B 1 181 ? 11.359 -5.676 6.391 1 98.81 181 LEU B C 1
ATOM 3350 O O . LEU B 1 181 ? 12.461 -5.129 6.332 1 98.81 181 LEU B O 1
ATOM 3354 N N . GLU B 1 182 ? 10.703 -5.84 7.492 1 98.5 182 GLU B N 1
ATOM 3355 C CA . GLU B 1 182 ? 11.25 -5.371 8.766 1 98.5 182 GLU B CA 1
ATOM 3356 C C . GLU B 1 182 ? 12.523 -6.125 9.133 1 98.5 182 GLU B C 1
ATOM 3358 O O . GLU B 1 182 ? 13.461 -5.539 9.672 1 98.5 182 GLU B O 1
ATOM 3363 N N . THR B 1 183 ? 12.477 -7.402 8.875 1 98.62 183 THR B N 1
ATOM 3364 C CA . THR B 1 183 ? 13.648 -8.227 9.148 1 98.62 183 THR B CA 1
ATOM 3365 C C . THR B 1 183 ? 14.867 -7.695 8.406 1 98.62 183 THR B C 1
ATOM 3367 O O . THR B 1 183 ? 15.945 -7.551 8.984 1 98.62 183 THR B O 1
ATOM 3370 N N . VAL B 1 184 ? 14.734 -7.383 7.203 1 98.38 184 VAL B N 1
ATOM 3371 C CA . VAL B 1 184 ? 15.828 -6.875 6.387 1 98.38 184 VAL B CA 1
ATOM 3372 C C . VAL B 1 184 ? 16.219 -5.473 6.852 1 98.38 184 VAL B C 1
ATOM 3374 O O . VAL B 1 184 ? 17.391 -5.109 6.848 1 98.38 184 VAL B O 1
ATOM 3377 N N . SER B 1 185 ? 15.195 -4.648 7.168 1 98.56 185 SER B N 1
ATOM 3378 C CA . SER B 1 185 ? 15.469 -3.305 7.672 1 98.56 185 SER B CA 1
ATOM 3379 C C . SER B 1 185 ? 16.328 -3.352 8.93 1 98.56 185 SER B C 1
ATOM 3381 O O . SER B 1 185 ? 17.25 -2.547 9.094 1 98.56 185 SER B O 1
ATOM 3383 N N . GLU B 1 186 ? 16.062 -4.289 9.836 1 98.31 186 GLU B N 1
ATOM 3384 C CA . GLU B 1 186 ? 16.797 -4.438 11.094 1 98.31 186 GLU B CA 1
ATOM 3385 C C . GLU B 1 186 ? 18.172 -5.043 10.875 1 98.31 186 GLU B C 1
ATOM 3387 O O . GLU B 1 186 ? 19.125 -4.699 11.57 1 98.31 186 GLU B O 1
ATOM 3392 N N . ASP B 1 187 ? 18.203 -5.949 9.961 1 98.12 187 ASP B N 1
ATOM 3393 C CA . ASP B 1 187 ? 19.453 -6.605 9.641 1 98.12 187 ASP B CA 1
ATOM 3394 C C . ASP B 1 187 ? 19.641 -6.746 8.125 1 98.12 187 ASP B C 1
ATOM 3396 O O . ASP B 1 187 ? 19.328 -7.797 7.555 1 98.12 187 ASP B O 1
ATOM 3400 N N . PRO B 1 188 ? 20.281 -5.746 7.512 1 96.44 188 PRO B N 1
ATOM 3401 C CA . PRO B 1 188 ? 20.453 -5.734 6.059 1 96.44 188 PRO B CA 1
ATOM 3402 C C . PRO B 1 188 ? 21.234 -6.949 5.551 1 96.44 188 PRO B C 1
ATOM 3404 O O . PRO B 1 188 ? 21.141 -7.293 4.371 1 96.44 188 PRO B O 1
ATOM 3407 N N . GLY B 1 189 ? 22 -7.543 6.379 1 97.12 189 GLY B N 1
ATOM 3408 C CA . GLY B 1 189 ? 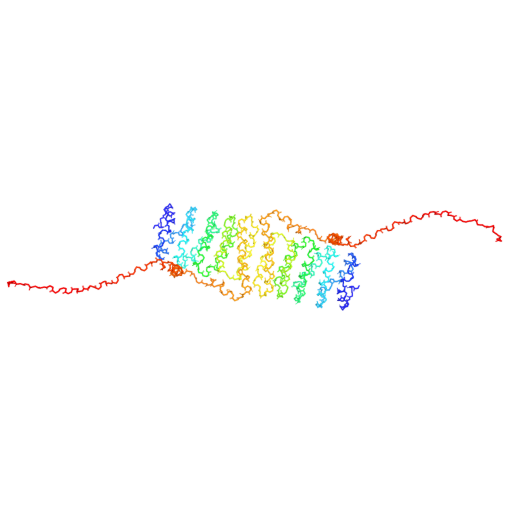22.766 -8.727 6 1 97.12 189 GLY B CA 1
ATOM 3409 C C . GLY B 1 189 ? 21.875 -9.898 5.629 1 97.12 189 GLY B C 1
ATOM 3410 O O . GLY B 1 189 ? 22.344 -10.859 5 1 97.12 189 GLY B O 1
ATOM 3411 N N . GLN B 1 190 ? 20.562 -9.891 5.988 1 97.56 190 GLN B N 1
ATOM 3412 C CA . GLN B 1 190 ? 19.641 -10.984 5.727 1 97.56 190 GLN B CA 1
ATOM 3413 C C . GLN B 1 190 ? 19.062 -10.891 4.316 1 97.56 190 GLN B C 1
ATOM 3415 O O . GLN B 1 190 ? 18.359 -11.805 3.863 1 97.56 190 GLN B O 1
ATOM 3420 N N . LEU B 1 191 ? 19.359 -9.844 3.643 1 97.25 191 LEU B N 1
ATOM 3421 C CA . LEU B 1 191 ? 18.781 -9.602 2.322 1 97.25 191 LEU B CA 1
ATOM 3422 C C . LEU B 1 191 ? 19.156 -10.719 1.354 1 97.25 191 LEU B C 1
ATOM 3424 O O . LEU B 1 191 ? 18.297 -11.25 0.65 1 97.25 191 LEU B O 1
ATOM 3428 N N . SER B 1 192 ? 20.438 -11.078 1.296 1 97.06 192 SER B N 1
ATOM 3429 C CA . SER B 1 192 ? 20.906 -12.094 0.36 1 97.06 192 SER B CA 1
ATOM 3430 C C . SER B 1 192 ? 20.203 -13.43 0.582 1 97.06 192 SER B C 1
ATOM 3432 O O . SER B 1 192 ? 19.828 -14.102 -0.378 1 97.06 192 SER B O 1
ATOM 3434 N N . GLU B 1 193 ? 19.984 -13.789 1.82 1 96.88 193 GLU B N 1
ATOM 3435 C CA . GLU B 1 193 ? 19.312 -15.047 2.145 1 96.88 193 GLU B CA 1
ATOM 3436 C C . GLU B 1 193 ? 17.828 -14.992 1.79 1 96.88 193 GLU B C 1
ATOM 3438 O O . GLU B 1 193 ? 17.297 -15.93 1.19 1 96.88 193 GLU B O 1
ATOM 3443 N N . LEU B 1 194 ? 17.219 -13.93 2.104 1 96.88 194 LEU B N 1
ATOM 3444 C CA . LEU B 1 194 ? 15.773 -13.805 1.916 1 96.88 194 LEU B CA 1
ATOM 3445 C C . LEU B 1 194 ? 15.43 -13.633 0.441 1 96.88 194 LEU B C 1
ATOM 3447 O O . LEU B 1 194 ? 14.297 -13.891 0.027 1 96.88 194 LEU B O 1
ATOM 3451 N N . GLU B 1 195 ? 16.406 -13.227 -0.381 1 97.44 195 GLU B N 1
ATOM 3452 C CA . GLU B 1 195 ? 16.156 -13.062 -1.812 1 97.44 195 GLU B CA 1
ATOM 3453 C C . GLU B 1 195 ? 16.891 -14.133 -2.617 1 97.44 195 GLU B C 1
ATOM 3455 O O . GLU B 1 195 ? 17.094 -13.984 -3.826 1 97.44 195 GLU B O 1
ATOM 3460 N N . LYS B 1 196 ? 17.312 -15.164 -1.962 1 96.88 196 LYS B N 1
ATOM 3461 C CA . LYS B 1 196 ? 18.125 -16.203 -2.607 1 96.88 196 LYS B CA 1
ATOM 3462 C C . LYS B 1 196 ? 17.359 -16.875 -3.736 1 96.88 196 LYS B C 1
ATOM 3464 O O . LYS B 1 196 ? 17.938 -17.281 -4.742 1 96.88 196 LYS B O 1
ATOM 3469 N N . ASP B 1 197 ? 16.047 -16.953 -3.637 1 96.88 197 ASP B N 1
ATOM 3470 C CA . ASP B 1 197 ? 15.219 -17.688 -4.59 1 96.88 197 ASP B CA 1
ATOM 3471 C C . ASP B 1 197 ? 14.727 -16.781 -5.711 1 96.88 197 ASP B C 1
ATOM 3473 O O . ASP B 1 197 ? 14.148 -17.25 -6.691 1 96.88 197 ASP B O 1
ATOM 3477 N N . VAL B 1 198 ? 14.891 -15.477 -5.582 1 96.94 198 VAL B N 1
ATOM 3478 C CA . VAL B 1 198 ? 14.352 -14.516 -6.539 1 96.94 198 VAL B CA 1
ATOM 3479 C C . VAL B 1 198 ? 14.898 -14.812 -7.934 1 96.94 198 VAL B C 1
ATOM 3481 O O . VAL B 1 198 ? 14.156 -14.82 -8.914 1 96.94 198 VAL B O 1
ATOM 3484 N N . HIS B 1 199 ? 16.188 -15.156 -8.102 1 94.69 199 HIS B N 1
ATOM 3485 C CA . HIS B 1 199 ? 16.797 -15.422 -9.391 1 94.69 199 HIS B CA 1
ATOM 3486 C C . HIS B 1 199 ? 17.25 -16.875 -9.5 1 94.69 199 HIS B C 1
ATOM 3488 O O . HIS B 1 199 ? 18.016 -17.234 -10.391 1 94.69 199 HIS B O 1
ATOM 3494 N N . ALA B 1 200 ? 16.797 -17.625 -8.523 1 92.25 200 ALA B N 1
ATOM 3495 C CA . ALA B 1 200 ? 17.172 -19.031 -8.539 1 92.25 200 ALA B CA 1
ATOM 3496 C C . ALA B 1 200 ? 16.547 -19.766 -9.719 1 92.25 200 ALA B C 1
ATOM 3498 O O . ALA B 1 200 ? 15.43 -19.438 -10.141 1 92.25 200 ALA B O 1
ATOM 3499 N N . ALA B 1 201 ? 17.312 -20.719 -10.172 1 87.75 201 ALA B N 1
ATOM 3500 C CA . ALA B 1 201 ? 16.797 -21.547 -11.25 1 87.75 201 ALA B CA 1
ATOM 3501 C C . ALA B 1 201 ? 15.594 -22.359 -10.789 1 87.75 201 ALA B C 1
ATOM 3503 O O . ALA B 1 201 ? 15.398 -22.562 -9.586 1 87.75 201 ALA B O 1
ATOM 3504 N N . SER B 1 202 ? 14.812 -22.719 -11.758 1 85.88 202 SER B N 1
ATOM 3505 C CA . SER B 1 202 ? 13.633 -23.516 -11.477 1 85.88 202 SER B CA 1
ATOM 3506 C C . SER B 1 202 ? 14.016 -24.859 -10.867 1 85.88 202 SER B C 1
ATOM 3508 O O . SER B 1 202 ? 15.141 -25.328 -11.039 1 85.88 202 SER B O 1
ATOM 3510 N N . THR B 1 203 ? 13.164 -25.297 -10.047 1 76.81 203 THR B N 1
ATOM 3511 C CA . THR B 1 203 ? 13.375 -26.609 -9.453 1 76.81 203 THR B CA 1
ATOM 3512 C C . THR B 1 203 ? 13.32 -27.703 -10.516 1 76.81 203 THR B C 1
ATOM 3514 O O . THR B 1 203 ? 12.406 -27.719 -11.336 1 76.81 203 THR B O 1
ATOM 3517 N N . SER B 1 204 ? 14.625 -28.109 -11.102 1 61.66 204 SER B N 1
ATOM 3518 C CA . SER B 1 204 ? 14.648 -29.234 -12.031 1 61.66 204 SER B CA 1
ATOM 3519 C C . SER B 1 204 ? 14.164 -30.516 -11.367 1 61.66 204 SER B C 1
ATOM 3521 O O . SER B 1 204 ? 14.477 -30.781 -10.203 1 61.66 204 SER B O 1
ATOM 3523 N N . PRO B 1 205 ? 13.062 -31.172 -12.008 1 50.84 205 PRO B N 1
ATOM 3524 C CA . PRO B 1 205 ? 12.664 -32.438 -11.414 1 50.84 205 PRO B CA 1
ATOM 3525 C C . PRO B 1 205 ? 13.852 -33.344 -11.086 1 50.84 205 PRO B C 1
ATOM 3527 O O . PRO B 1 205 ? 13.719 -34.312 -10.32 1 50.84 205 PRO B O 1
ATOM 3530 N N . GLY B 1 206 ? 14.852 -33.406 -12.023 1 43.84 206 GLY B N 1
ATOM 3531 C CA . GLY B 1 206 ? 15.891 -34.406 -11.891 1 43.84 206 GLY B CA 1
ATOM 3532 C C . GLY B 1 206 ? 16.578 -34.375 -10.539 1 43.84 206 GLY B C 1
ATOM 3533 O O . GLY B 1 206 ? 17.422 -35.219 -10.242 1 43.84 206 GLY B O 1
ATOM 3534 N N . ALA B 1 207 ? 17.016 -33.219 -10.156 1 43.31 207 ALA B N 1
ATOM 3535 C CA . ALA B 1 207 ? 17.797 -33.281 -8.922 1 43.31 207 ALA B CA 1
ATOM 3536 C C . ALA B 1 207 ? 16.953 -33.781 -7.758 1 43.31 207 ALA B C 1
ATOM 3538 O O . ALA B 1 207 ? 15.883 -33.25 -7.477 1 43.31 207 ALA B O 1
ATOM 3539 N N . GLY B 1 208 ? 16.844 -35.062 -7.539 1 36.59 208 GLY B N 1
ATOM 3540 C CA . GLY B 1 208 ? 16.234 -35.875 -6.504 1 36.59 208 GLY B CA 1
ATOM 3541 C C . GLY B 1 208 ? 16.031 -35.125 -5.199 1 36.59 208 GLY B C 1
ATOM 3542 O O . GLY B 1 208 ? 17 -34.844 -4.477 1 36.59 208 GLY B O 1
ATOM 3543 N N . VAL B 1 209 ? 15.312 -34.219 -5.086 1 40.75 209 VAL B N 1
ATOM 3544 C CA . VAL B 1 209 ? 14.789 -33.844 -3.773 1 40.75 209 VAL B CA 1
ATOM 3545 C C . VAL B 1 209 ? 14.438 -35.094 -2.984 1 40.75 209 VAL B C 1
ATOM 3547 O O . VAL B 1 209 ? 13.906 -35 -1.874 1 40.75 209 VAL B O 1
ATOM 3550 N N . ALA B 1 210 ? 14.344 -36.25 -3.654 1 37.81 210 ALA B N 1
ATOM 3551 C CA . ALA B 1 210 ? 14.383 -37.5 -2.873 1 37.81 210 ALA B CA 1
ATOM 3552 C C . ALA B 1 210 ? 15.602 -37.5 -1.951 1 37.81 210 ALA B C 1
ATOM 3554 O O . ALA B 1 210 ? 15.555 -38.094 -0.871 1 37.81 210 ALA B O 1
ATOM 3555 N N . ALA B 1 211 ? 16.75 -37 -2.412 1 38.5 211 ALA B N 1
ATOM 3556 C CA . ALA B 1 211 ? 17.938 -37.062 -1.572 1 38.5 211 ALA B CA 1
ATOM 3557 C C . ALA B 1 211 ? 17.875 -36.062 -0.421 1 38.5 211 ALA B C 1
ATOM 3559 O O . ALA B 1 211 ? 18.359 -36.344 0.679 1 38.5 211 ALA B O 1
ATOM 3560 N N . SER B 1 212 ? 17.328 -34.938 -0.599 1 36.94 212 SER B N 1
ATOM 3561 C CA . SER B 1 212 ? 17.297 -33.969 0.502 1 36.94 212 SER B CA 1
ATOM 3562 C C . SER B 1 212 ? 16.172 -34.281 1.479 1 36.94 212 SER B C 1
ATOM 3564 O O . SER B 1 212 ? 16.312 -34.062 2.686 1 36.94 212 SER B O 1
ATOM 3566 N N . TRP B 1 213 ? 14.977 -34.625 0.972 1 34.53 213 TRP B N 1
ATOM 3567 C CA . TRP B 1 213 ? 14.016 -35.125 1.936 1 34.53 213 TRP B CA 1
ATOM 3568 C C . TRP B 1 213 ? 14.422 -36.5 2.439 1 34.53 213 TRP B C 1
ATOM 3570 O O . TRP B 1 213 ? 14.055 -36.906 3.549 1 34.53 213 TRP B O 1
ATOM 3580 N N . ALA B 1 214 ? 15.023 -37.344 1.623 1 36.06 214 ALA B N 1
ATOM 3581 C CA . ALA B 1 214 ? 15.609 -38.625 2.012 1 36.06 214 ALA B CA 1
ATOM 3582 C C . ALA B 1 214 ? 16.734 -38.438 3.018 1 36.06 214 ALA B C 1
ATOM 3584 O O . ALA B 1 214 ? 16.969 -39.281 3.875 1 36.06 214 ALA B O 1
ATOM 3585 N N . GLY B 1 215 ? 17.406 -37.344 2.855 1 34.47 215 GLY B N 1
ATOM 3586 C CA . GLY B 1 215 ? 18.422 -37.156 3.881 1 34.47 215 GLY B CA 1
ATOM 3587 C C . GLY B 1 215 ? 17.828 -37 5.273 1 34.47 215 GLY B C 1
ATOM 3588 O O . GLY B 1 215 ? 18.344 -37.594 6.23 1 34.47 215 GLY B O 1
ATOM 3589 N N . TRP B 1 216 ? 16.859 -36.062 5.363 1 37.56 216 TRP B N 1
ATOM 3590 C CA . TRP B 1 216 ? 16.266 -35.938 6.691 1 37.56 216 TRP B CA 1
ATOM 3591 C C . TRP B 1 216 ? 15.477 -37.188 7.062 1 37.56 216 TRP B C 1
ATOM 3593 O O . TRP B 1 216 ? 15.367 -37.531 8.242 1 37.56 216 TRP B O 1
ATOM 3603 N N . ALA B 1 217 ? 14.656 -37.719 6.098 1 34.72 217 ALA B N 1
ATOM 3604 C CA . ALA B 1 217 ? 13.945 -38.969 6.418 1 34.72 217 ALA B CA 1
ATOM 3605 C C . ALA B 1 217 ? 14.922 -40.094 6.707 1 34.72 217 ALA B C 1
ATOM 3607 O O . ALA B 1 217 ? 14.672 -40.938 7.578 1 34.72 217 ALA B O 1
ATOM 3608 N N . VAL B 1 218 ? 15.969 -40.188 5.957 1 37.66 218 VAL B N 1
ATOM 3609 C CA . VAL B 1 218 ? 16.938 -41.25 6.227 1 37.66 218 VAL B CA 1
ATOM 3610 C C . VAL B 1 218 ? 17.609 -41 7.578 1 37.66 218 VAL B C 1
ATOM 3612 O O . VAL B 1 218 ? 17.828 -41.938 8.344 1 37.66 218 VAL B O 1
ATOM 3615 N N . THR B 1 219 ? 17.922 -39.719 7.801 1 38.84 219 THR B N 1
ATOM 3616 C CA . THR B 1 219 ? 18.547 -39.5 9.102 1 38.84 219 THR B CA 1
ATOM 3617 C C . THR B 1 219 ? 17.547 -39.75 10.227 1 38.84 219 THR B C 1
ATOM 3619 O O . THR B 1 219 ? 17.922 -40.25 11.297 1 38.84 219 THR B O 1
ATOM 3622 N N . GLY B 1 220 ? 16.281 -39.312 9.977 1 36.09 220 GLY B N 1
ATOM 3623 C CA . GLY B 1 220 ? 15.32 -39.562 11.039 1 36.09 220 GLY B CA 1
ATOM 3624 C C . GLY B 1 220 ? 14.992 -41.031 11.211 1 36.09 220 GLY B C 1
ATOM 3625 O O . GLY B 1 220 ? 14.688 -41.469 12.32 1 36.09 220 GLY B O 1
ATOM 3626 N N . VAL B 1 221 ? 14.805 -41.625 9.969 1 37.66 221 VAL B N 1
ATOM 3627 C CA . VAL B 1 221 ? 14.445 -43.031 10.07 1 37.66 221 VAL B CA 1
ATOM 3628 C C . VAL B 1 221 ? 15.648 -43.844 10.539 1 37.66 221 VAL B C 1
ATOM 3630 O O . VAL B 1 221 ? 15.492 -44.875 11.203 1 37.66 221 VAL B O 1
ATOM 3633 N N . SER B 1 222 ? 16.797 -43.344 10.172 1 37.16 222 SER B N 1
ATOM 3634 C CA . SER B 1 222 ? 17.922 -44.188 10.562 1 37.16 222 SER B CA 1
ATOM 3635 C C . SER B 1 222 ? 18.094 -44.219 12.078 1 37.16 222 SER B C 1
ATOM 3637 O O . SER B 1 222 ? 18.719 -45.125 12.617 1 37.16 222 SER B O 1
ATOM 3639 N N . SER B 1 223 ? 17.688 -43.031 12.633 1 37.22 223 SER B N 1
ATOM 3640 C CA . SER B 1 223 ? 17.984 -43.125 14.062 1 37.22 223 SER B CA 1
ATOM 3641 C C . SER B 1 223 ? 17.016 -44.094 14.758 1 37.22 223 SER B C 1
ATOM 3643 O O . SER B 1 223 ? 17.344 -44.625 15.812 1 37.22 223 SER B O 1
ATOM 3645 N N . LEU B 1 224 ? 15.773 -44 14.289 1 35.06 224 LEU B N 1
ATOM 3646 C CA . LEU B 1 224 ? 14.844 -44.781 15.078 1 35.06 224 LEU B CA 1
ATOM 3647 C C . LEU B 1 224 ? 14.969 -46.281 14.742 1 35.06 224 LEU B C 1
ATOM 3649 O O . LEU B 1 224 ? 14.719 -47.125 15.594 1 35.06 224 LEU B O 1
ATOM 3653 N N . THR B 1 225 ? 15.258 -46.531 13.453 1 35.16 225 THR B N 1
ATOM 3654 C CA . THR B 1 225 ? 15.312 -47.969 13.102 1 35.16 225 THR B CA 1
ATOM 3655 C C . THR B 1 225 ? 16.547 -48.625 13.711 1 35.16 225 THR B C 1
ATOM 3657 O O . THR B 1 225 ? 16.578 -49.844 13.891 1 35.16 225 THR B O 1
ATOM 3660 N N . SER B 1 226 ? 17.547 -47.781 13.93 1 35.5 226 SER B N 1
ATOM 3661 C CA . SER B 1 226 ? 18.75 -48.469 14.414 1 35.5 226 SER B CA 1
ATOM 3662 C C . SER B 1 226 ? 18.547 -49.031 15.812 1 35.5 226 SER B C 1
ATOM 3664 O O . SER B 1 226 ? 19.312 -49.875 16.266 1 35.5 226 SER B O 1
ATOM 3666 N N . LYS B 1 227 ? 17.797 -48.156 16.531 1 37.12 227 LYS B N 1
ATOM 3667 C CA . LYS B 1 227 ? 17.797 -48.688 17.906 1 37.12 227 LYS B CA 1
ATOM 3668 C C . LYS B 1 227 ? 16.969 -49.969 18.016 1 37.12 227 LYS B C 1
ATOM 3670 O O . LYS B 1 227 ? 16.984 -50.625 19.047 1 37.12 227 LYS B O 1
ATOM 3675 N N . LEU B 1 228 ? 16.062 -50 17.203 1 34.34 228 LEU B N 1
ATOM 3676 C CA . LEU B 1 228 ? 15.164 -51.094 17.562 1 34.34 228 LEU B CA 1
ATOM 3677 C C . LEU B 1 228 ? 15.57 -52.406 16.859 1 34.34 228 LEU B C 1
ATOM 3679 O O . LEU B 1 228 ? 14.898 -53.406 17 1 34.34 228 LEU B O 1
ATOM 3683 N N . ILE B 1 229 ? 16.391 -52.219 15.742 1 36.25 229 ILE B N 1
ATOM 3684 C CA . ILE B 1 229 ? 16.641 -53.562 15.164 1 36.25 229 ILE B CA 1
ATOM 3685 C C . ILE B 1 229 ? 17.609 -54.312 16.062 1 36.25 229 ILE B C 1
ATOM 3687 O O . ILE B 1 229 ? 18.75 -53.875 16.281 1 36.25 229 ILE B O 1
ATOM 3691 N N . PRO B 1 230 ? 17.125 -55.062 17.016 1 35.66 230 PRO B N 1
ATOM 3692 C CA . PRO B 1 230 ? 18.031 -55.938 17.766 1 35.66 230 PRO B CA 1
ATOM 3693 C C . PRO B 1 230 ? 19.016 -56.688 16.875 1 35.66 230 PRO B C 1
ATOM 3695 O O . PRO B 1 230 ? 18.656 -57.156 15.797 1 35.66 230 PRO B O 1
ATOM 3698 N N . ALA B 1 231 ? 20.234 -56.188 16.875 1 34.66 231 ALA B N 1
ATOM 3699 C CA . ALA B 1 231 ? 21.359 -56.812 16.188 1 34.66 231 ALA B CA 1
ATOM 3700 C C . ALA B 1 231 ? 21.281 -58.344 16.266 1 34.66 231 ALA B C 1
ATOM 3702 O O . ALA B 1 231 ? 21.312 -58.906 17.359 1 34.66 231 ALA B O 1
ATOM 3703 N N . LEU B 1 232 ? 20.5 -58.906 15.492 1 30.88 232 LEU B N 1
ATOM 3704 C CA . LEU B 1 232 ? 20.625 -60.344 15.43 1 30.88 232 LEU B CA 1
ATOM 3705 C C . LEU B 1 232 ? 22.078 -60.781 15.328 1 30.88 232 LEU B C 1
ATOM 3707 O O . LEU B 1 232 ? 22.828 -60.281 14.477 1 30.88 232 LEU B O 1
ATOM 3711 N N . ARG B 1 233 ? 22.672 -60.938 16.5 1 33.94 233 ARG B N 1
ATOM 3712 C CA . ARG B 1 233 ? 24 -61.5 16.672 1 33.94 233 ARG B CA 1
ATOM 3713 C C . ARG B 1 233 ? 24.312 -62.562 15.625 1 33.94 233 ARG B C 1
ATOM 3715 O O . ARG B 1 233 ? 23.562 -63.531 15.484 1 33.94 233 ARG B O 1
ATOM 3722 N N . PRO B 1 234 ? 24.969 -62.125 14.469 1 29.62 234 PRO B N 1
ATOM 3723 C CA . PRO B 1 234 ? 25.297 -63.125 13.445 1 29.62 234 PRO B CA 1
ATOM 3724 C C . PRO B 1 234 ? 25.891 -64.375 14.023 1 29.62 234 PRO B C 1
ATOM 3726 O O . PRO B 1 234 ? 26.75 -64.312 14.906 1 29.62 234 PRO B O 1
ATOM 3729 N N . VAL B 1 235 ? 25.094 -65.375 14.281 1 35.16 235 VAL B N 1
ATOM 3730 C CA . VAL B 1 235 ? 25.531 -66.688 14.719 1 35.16 235 VAL B CA 1
ATOM 3731 C C . VAL B 1 235 ? 26.75 -67.125 13.914 1 35.16 235 VAL B C 1
ATOM 3733 O O . VAL B 1 235 ? 26.719 -67.125 12.68 1 35.16 235 VAL B O 1
ATOM 3736 N N . GLY B 1 236 ? 27.953 -66.688 14.492 1 30.25 236 GLY B N 1
ATOM 3737 C CA . GLY B 1 236 ? 29.266 -67.062 14.031 1 30.25 236 GLY B CA 1
ATOM 3738 C C . GLY B 1 236 ? 29.312 -68.5 13.5 1 30.25 236 GLY B C 1
ATOM 3739 O O . GLY B 1 236 ? 28.531 -69.312 13.914 1 30.25 236 GLY B O 1
ATOM 3740 N N . PRO B 1 237 ? 29.703 -68.438 12.211 1 31.98 237 PRO B N 1
ATOM 3741 C CA . PRO B 1 237 ? 29.781 -69.75 11.523 1 31.98 237 PRO B CA 1
ATOM 3742 C C . PRO B 1 237 ? 30.391 -70.875 12.391 1 31.98 237 PRO B C 1
ATOM 3744 O O . PRO B 1 237 ? 31.328 -70.562 13.156 1 31.98 237 PRO B O 1
ATOM 3747 N N . GLY B 1 238 ? 29.547 -71.5 13.203 1 28.88 238 GLY B N 1
ATOM 3748 C CA . GLY B 1 238 ? 29.953 -72.625 13.953 1 28.88 238 GLY B CA 1
ATOM 3749 C C . GLY B 1 238 ? 30.984 -73.5 13.219 1 28.88 238 GLY B C 1
ATOM 3750 O O . GLY B 1 238 ? 30.828 -73.812 12.031 1 28.88 238 GLY B O 1
ATOM 3751 N N . GLY B 1 239 ? 32.281 -73.062 13.438 1 25.84 239 GLY B N 1
ATOM 3752 C CA . GLY B 1 239 ? 33.438 -73.875 13.055 1 25.84 239 GLY B CA 1
ATOM 3753 C C . GLY B 1 239 ? 33.188 -75.375 13.156 1 25.84 239 GLY B C 1
ATOM 3754 O O . GLY B 1 239 ? 32.438 -75.812 14.039 1 25.84 239 GLY B O 1
ATOM 3755 N N . GLY B 1 240 ? 32.938 -75.875 12.016 1 24.47 240 GLY B N 1
ATOM 3756 C CA . GLY B 1 240 ? 32.844 -77.312 11.711 1 24.47 240 GLY B CA 1
ATOM 3757 C C . GLY B 1 240 ? 33.906 -78.125 12.414 1 24.47 240 GLY B C 1
ATOM 3758 O O . GLY B 1 240 ? 35.094 -77.938 12.195 1 24.47 240 GLY B O 1
ATOM 3759 N N . ARG B 1 241 ? 33.812 -78.125 13.891 1 24.64 241 ARG B N 1
ATOM 3760 C CA . ARG B 1 241 ? 34.719 -79.062 14.547 1 24.64 241 ARG B CA 1
ATOM 3761 C C . ARG B 1 241 ? 34.844 -80.375 13.789 1 24.64 241 ARG B C 1
ATOM 3763 O O . ARG B 1 241 ? 33.812 -81 13.484 1 24.64 241 ARG B O 1
ATOM 3770 N N . ASP B 1 242 ? 35.812 -80.438 12.883 1 22.25 242 ASP B N 1
ATOM 3771 C CA . ASP B 1 242 ? 36.312 -81.625 12.148 1 22.25 242 ASP B CA 1
ATOM 3772 C C . ASP B 1 242 ? 36.531 -82.812 13.078 1 22.25 242 ASP B C 1
ATOM 3774 O O . ASP B 1 242 ? 37.438 -82.812 13.906 1 22.25 242 ASP B O 1
ATOM 3778 N N . ARG B 1 243 ? 35.531 -82.875 14.195 1 21.61 243 ARG B N 1
ATOM 3779 C CA . ARG B 1 243 ? 35.906 -84.062 15.016 1 21.61 243 ARG B CA 1
ATOM 3780 C C . ARG B 1 243 ? 36.281 -85.25 14.156 1 21.61 243 ARG B C 1
ATOM 3782 O O . ARG B 1 243 ? 35.531 -85.625 13.273 1 21.61 243 ARG B O 1
ATOM 3789 N N . GLY B 1 244 ? 37.562 -85.375 13.93 1 22.47 244 GLY B N 1
ATOM 3790 C CA . GLY B 1 244 ? 38.406 -86.375 13.305 1 22.47 244 GLY B CA 1
ATOM 3791 C C . GLY B 1 244 ? 38.094 -87.812 13.773 1 22.47 244 GLY B C 1
ATOM 3792 O O . GLY B 1 244 ? 38.844 -88.75 13.516 1 22.47 244 GLY B O 1
ATOM 3793 N N . GLY B 1 245 ? 36.719 -88 14.297 1 21.05 245 GLY B N 1
ATOM 3794 C CA . GLY B 1 245 ? 36.75 -89.312 14.898 1 21.05 245 GLY B CA 1
ATOM 3795 C C . GLY B 1 245 ? 37.406 -90.375 14.023 1 21.05 245 GLY B C 1
ATOM 3796 O O . GLY B 1 245 ? 37.344 -90.312 12.797 1 21.05 245 GLY B O 1
ATOM 3797 N N . GLY B 1 246 ? 38.5 -90.938 14.5 1 23.41 246 GLY B N 1
ATOM 3798 C CA . GLY B 1 246 ? 39.469 -92 14.172 1 23.41 246 GLY B CA 1
ATOM 3799 C C . GLY B 1 246 ? 38.812 -93.375 13.891 1 23.41 246 GLY B C 1
ATOM 3800 O O . GLY B 1 246 ? 39.531 -94.375 13.719 1 23.41 246 GLY B O 1
ATOM 3801 N N . GLY B 1 247 ? 37.438 -93.5 13.758 1 20.11 247 GLY B N 1
ATOM 3802 C CA . GLY B 1 247 ? 37.156 -94.875 13.93 1 20.11 247 GLY B CA 1
ATOM 3803 C C . GLY B 1 247 ? 38.031 -95.812 13.086 1 20.11 247 GLY B C 1
ATOM 3804 O O . GLY B 1 247 ? 38.625 -95.375 12.117 1 20.11 247 GLY B O 1
ATOM 3805 N N . GLY B 1 248 ? 38.219 -97.125 13.469 1 22.25 248 GLY B N 1
ATOM 3806 C CA . GLY B 1 248 ? 38.875 -98.438 13.453 1 22.25 248 GLY B CA 1
ATOM 3807 C C . GLY B 1 248 ? 38.938 -99 12.062 1 22.25 248 GLY B C 1
ATOM 3808 O O . GLY B 1 248 ? 38.469 -98.438 11.094 1 22.25 248 GLY B O 1
ATOM 3809 N N . GLY B 1 249 ? 38.594 -100.312 11.93 1 21.98 249 GLY B N 1
ATOM 3810 C CA . GLY B 1 249 ? 39.281 -101.562 11.664 1 21.98 249 GLY B CA 1
ATOM 3811 C C . GLY B 1 249 ? 39.438 -101.875 10.18 1 21.98 249 GLY B C 1
ATOM 3812 O O . GLY B 1 249 ? 40.531 -101.875 9.656 1 21.98 249 GLY B O 1
ATOM 3813 N N . GLY B 1 250 ? 38.438 -102.688 9.648 1 22.95 250 GLY B N 1
ATOM 3814 C CA . GLY B 1 250 ? 38.469 -104.062 9.234 1 22.95 250 GLY B CA 1
ATOM 3815 C C . GLY B 1 250 ? 38.844 -104.25 7.777 1 22.95 250 GLY B C 1
ATOM 3816 O O . GLY B 1 250 ? 38.906 -103.312 7.02 1 22.95 250 GLY B O 1
ATOM 3817 N N . GLU B 1 251 ? 38.625 -105.5 7.051 1 25.72 251 GLU B N 1
ATOM 3818 C CA . GLU B 1 251 ? 39.094 -106.688 6.305 1 25.72 251 GLU B CA 1
ATOM 3819 C C . GLU B 1 251 ? 39.062 -106.438 4.801 1 25.72 251 GLU B C 1
ATOM 3821 O O . GLU B 1 251 ? 40.062 -106.625 4.102 1 25.72 251 GLU B O 1
ATOM 3826 N N . LEU B 1 252 ? 38.062 -107.125 3.939 1 26.08 252 LEU B N 1
ATOM 3827 C CA . LEU B 1 252 ? 38.25 -108.125 2.918 1 26.08 252 LEU B CA 1
ATOM 3828 C C . LEU B 1 252 ? 38.719 -107.5 1.6 1 26.08 252 LEU B C 1
ATOM 3830 O O . LEU B 1 252 ? 38.625 -106.312 1.412 1 26.08 252 LEU B O 1
ATOM 3834 N N . SER B 1 253 ? 38.281 -108.125 0.29 1 29.53 253 SER B N 1
ATOM 3835 C CA . SER B 1 253 ? 38.781 -108.688 -0.972 1 29.53 253 SER B CA 1
ATOM 3836 C C . SER B 1 253 ? 39.031 -107.562 -1.995 1 29.53 253 SER B C 1
ATOM 3838 O O . SER B 1 253 ? 40.125 -107.438 -2.531 1 29.53 253 SER B O 1
ATOM 3840 N N . ARG B 1 254 ? 38.531 -107.875 -3.393 1 17.86 254 ARG B N 1
ATOM 3841 C CA . ARG B 1 254 ? 38.531 -107.125 -4.664 1 17.86 254 ARG B CA 1
ATOM 3842 C C . ARG B 1 254 ? 37.969 -105.75 -4.496 1 17.86 254 ARG B C 1
ATOM 3844 O O . ARG B 1 254 ? 37 -105.562 -3.766 1 17.86 254 ARG B O 1
#

Secondary structure (DSSP, 8-state):
-TT---HHHHHHHHHTHHHHGGGS-HHHIIIIIHHHHGGGGG-S-HHHHHHHHHHHHHHGGG--HHIIIIIHHHHHHHHHHH-S-HHHHHHHHHHHHHHGGGS-HHHIIIIIHHHHHHHTT-SSHHHHHHHHHHHHHTGGGS-HHHIIIIIHHHHHHGGG-SSHHHHHHHHHHHHHHHHHHHHHHH-GGGHHHHTTTTTPPP--TTS-HHHHHHHHHHHHHHHHHHHHS-------------------------/-TT---HHHHHHHHHTHHHHGGGS-HHHIIIIIHHHHGGGGG-S-HHHHHHHHHHHHHHGGG--HHIIIIIHHHHHHHHHHH-S-HHHHHHHHHHHHHHGGGS-HHHIIIIIHHHHHHHTT-SSHHHHHHHHHHHHHTGGGS-HHHIIIIIHHHHHHGGG-S-HHHHHHHHHHHHHHHHHHHHHHH-GGGHHHHTTTTTPPP--TTS-HHHHHHHHHHHHHHHHHHHHS-------------------------

pLDDT: mean 83.88, std 26.26, range [17.86, 98.94]

Nearest PDB structures (foldseek):
  6ef4-assembly1_A  TM=7.752E-01  e=2.422E-04  Mus musculus
  8twi-assembly1_A  TM=7.820E-01  e=7.411E-04  Homo sapiens
  8rbx-assembly1_p  TM=7.774E-01  e=5.977E-04  Homo sapiens
  7cun-assembly1_G  TM=5.851E-01  e=1.240E-01  Homo sapiens
  8t1o-assembly1_A  TM=5.508E-01  e=5.127E-01  Mus musculus

Sequence (508 aa):
MFSSTDRAMRIRLLQQMEHFIQYLNEPTVNTQIFPHVVHGFLDTNPAIREQTVKSMLLLAPKLNENNLNVELMKHFARLQAKDDQGPIRCNTTVCLGKIGPYLNASTRKRVLISAFSRATKDPFAPSRAAGVLGFAATHNFYSMSDCALKILPVLCALTVDLEKTVRDQAFKAIRSFMTKLETVSEDPGQLSELEKDVHAASTSPGAGVAASWAGWAVTGVSSLTSKLIPALRPVGPGGGRDRGGGGGGGELSRMFSSTDRAMRIRLLQQMEHFIQYLNEPTVNTQIFPHVVHGFLDTNPAIREQTVKSMLLLAPKLNENNLNVELMKHFARLQAKDDQGPIRCNTTVCLGKIGPYLNASTRKRVLISAFSRATKDPFAPSRAAGVLGFAATHNFYSMSDCALKILPVLCALTVDLEKTVRDQAFKAIRSFMTKLETVSEDPGQLSELEKDVHAASTSPGAGVAASWAGWAVTGVSSLTSKLIPALRPVGPGGGRDRGGGGGGGELSR

InterPro domains:
  IPR011989 Armadillo-like helical [G3DSA:1.25.10.10] (1-187)
  IPR016024 Armadillo-type fold [SSF48371] (2-188)
  IPR051177 Catalytically Inactive Kinase-Related Protein [PTHR12984] (1-228)

Solvent-accessible surface area (backbone atoms only — not comparable to full-atom values): 27824 Å² total; per-residue (Å²): 117,56,74,52,82,47,61,69,58,43,47,50,52,48,72,46,34,85,77,48,52,87,76,54,52,46,68,52,41,54,71,67,35,44,73,38,48,58,53,26,65,71,44,89,47,63,67,44,25,43,45,40,50,59,39,41,74,72,44,51,64,46,42,48,68,59,53,50,61,44,54,45,46,53,54,48,53,46,38,50,73,63,48,88,47,53,67,47,23,19,50,41,42,42,47,52,34,69,50,46,61,53,36,41,34,70,46,44,70,66,40,48,63,57,52,27,55,54,27,52,68,40,93,40,62,66,20,21,35,24,12,44,50,24,50,55,69,42,50,50,53,40,46,71,64,46,43,28,64,55,47,43,34,58,39,32,46,32,50,70,42,93,45,63,72,37,18,55,48,21,54,53,38,48,50,53,54,48,50,54,44,48,48,29,69,77,36,62,82,45,43,64,67,59,37,52,50,34,74,31,73,34,59,58,63,79,65,56,57,60,52,62,54,36,46,54,48,44,56,56,45,48,58,58,51,59,69,62,53,69,74,69,69,75,76,67,79,76,76,76,74,72,80,74,70,85,87,78,84,82,83,80,78,138,118,58,74,53,82,48,61,70,57,45,47,52,52,47,72,47,34,85,77,50,51,84,77,54,54,45,67,52,40,53,69,68,35,45,72,37,49,58,52,28,66,70,43,90,48,64,66,44,26,42,46,41,48,60,40,41,74,72,44,51,62,45,41,48,68,59,54,51,60,44,55,45,47,52,54,46,54,47,38,50,73,63,49,87,48,54,66,47,23,20,50,40,41,42,45,51,34,70,48,45,63,54,36,41,34,69,48,45,70,64,41,49,62,58,51,26,56,53,28,51,68,40,92,39,60,67,20,19,35,25,12,44,48,25,51,54,70,43,51,51,52,40,47,69,65,47,42,27,64,55,46,43,32,57,39,32,45,31,51,70,43,94,46,63,72,38,19,54,49,22,53,52,39,49,50,54,55,48,48,53,44,48,49,28,69,78,36,62,82,46,42,65,68,58,36,52,51,33,73,31,74,33,59,58,62,78,64,54,58,60,56,60,54,38,44,54,47,44,53,55,46,48,55,58,52,58,69,62,53,70,73,72,70,75,76,65,79,73,72,73,74,73,72,68,77,72,81,85,85,90,86,92,87,134